Protein AF-A0A949Q7I2-F1 (afdb_monomer_lite)

pLDDT: mean 89.9, std 7.05, range [61.03, 98.31]

Secondary structure (DSSP, 8-state):
-HHHHHHHHHHHHHHHTT-TTHHHHHHHHHHHHHHHHHHHHHHHHHHHHHH---TTHHHHHHHHHHHHHHGGGS-HHHHHHHHHHHHHHHHHHHHHHHHHTTGGG-SSHHHHHHHIIIIIIHHHHHHHHHHHHHHHHHHHHHT---HHHHHHHHHHHHHHHHHHHHHHHHHHHHTTS--GGGHHHHHHHHHHHHHHHHHHHHHIIIIIS-SS--S-HHHHHHHHHHHHHHHHHHHHHHHHHHHHHHHHHHHHHHHHHHHHHHHHHHHHHHHHHHHHHHHHHHHHHHHHHHHHHHHHHTT---S-----SSSHHHHHHHHHHHHHHHHHHHHHHHHHHHHHHHHHHHHHHT-SSEEEEEETT-BEEEE-HHHHHHHHHHHHHHTTT-TT--GGG-TT-BGGGG-SSHHHHHHHHHT--S-EEEEEEETTEEEEEEEEEEE-TTS-EEEEEEEEEE-HHHHHHHHHHHHHHHHHHTT--------TT--THHHHHHHHHHHH-

Foldseek 3Di:
DLLLLLQLLQLLLVVLVVNVVSPVSNVVSLVVVVVVLVVVVVVQVVCCVPLNHQPLSVVLVVLSVCLSPCSNVDHSVVNNVSSLVSLVSVLVSLVSSCVSVVQCVDPDQQLNLLCCLQRVQLSLLLSLLSSLLNLVLVCLVVQHDDPVSLVSNVVSLVSNVVSLVSLVVSCCRNPVDPDPLCPQLVVLSVQLSVLSVQSSCLCVVQPNPDPTHDDDSVVSNVSSSSNSVSSVSNSVSSVVSSVVVVVVVVVVVVVVVVVVVVVVVVVVVVVVVVCVVVVVVVVVLVVLLVVLVVCVVVVNLPDDQQQDDDDPSSVSSVVSNVVSVVVVVVVVVVVVVVVVVVVVLVVQQPDLWWKWWAFLQQFTQDTHPNVLVVCVVCVQLLCVQQVPDDSVPRHRDHCLSVDPHSVVVNVVQVPDPAWDWDWDQGSLWIKIKTKGFDADPVRDGGTIMITIDTCRVVVVLVVLVVVQVVCVVVVRLPDAQDLPPDDDPSSVVRVVSNVVD

Radius of gyration: 70.89 Å; chains: 1; bounding box: 133×58×179 Å

Sequence (501 aa):
ILQEVQRHRGATTSLLSGKAEFKGRADTARTGTDAAIAKADTVIVSTENDLGPVLGWSEFKADWQRLKSDFMALKPGENAQRHTAALAKLLEVMDLVAEQSTLVLDPESETYFSMDMAILQVPRVTERMGQGRALGSLVLSEKAVNQTQRDKMISGFGEVELRQIAIESDSKKIFVTDAPAQQKLRASFGEAKSGIGNFVNNVQQHILKPEVLTYDPVRYFDETTQAIDASFKLYDEVTLFLDQSLQDRVSRVKTELAFVMLIALGVIALVAGWAFVILRRVNRAVIGAAHALDQIADGNLDSVLKPDGNDEIGHLVHRLSEMQSQLRNRLAAESKAADENLRIKIGLDNVATNVMVADNALNIIYMNRAANELFARVEKDLRRDLPNFSAAALLGANIDVFHKNPAHQRALLQKLTGKHRSTIAVGGRTFVLTVTPVLNDSGQQLGTAVEWLDRTGEVAIENEVAMIVSAAANGDFTQRVASEGKEGFFLQLAHNLNQLL

Structure (mmCIF, N/CA/C/O backbone):
data_AF-A0A949Q7I2-F1
#
_entry.id   AF-A0A949Q7I2-F1
#
loop_
_atom_site.group_PDB
_atom_site.id
_atom_site.type_symbol
_atom_site.label_atom_id
_atom_site.label_alt_id
_atom_site.label_comp_id
_atom_site.label_asym_id
_atom_site.label_entity_id
_atom_site.label_seq_id
_atom_site.pdbx_PDB_ins_code
_atom_site.Cartn_x
_atom_site.Cartn_y
_atom_site.Cartn_z
_atom_site.occupancy
_atom_site.B_iso_or_equiv
_atom_site.auth_seq_id
_atom_site.auth_comp_id
_atom_site.auth_asym_id
_atom_site.auth_atom_id
_atom_site.pdbx_PDB_model_num
ATOM 1 N N . ILE A 1 1 ? -11.310 4.320 26.323 1.00 96.44 1 ILE A N 1
ATOM 2 C CA . ILE A 1 1 ? -12.445 5.205 26.709 1.00 96.44 1 ILE A CA 1
ATOM 3 C C . ILE A 1 1 ? -13.660 4.373 27.103 1.00 96.44 1 ILE A C 1
ATOM 5 O O . ILE A 1 1 ? -14.086 4.475 28.244 1.00 96.44 1 ILE A O 1
ATOM 9 N N . LEU A 1 2 ? -14.165 3.516 26.205 1.00 96.75 2 LEU A N 1
ATOM 10 C CA . LEU A 1 2 ? -15.323 2.638 26.433 1.00 96.75 2 LEU A CA 1
ATOM 11 C C . LEU A 1 2 ? -15.295 1.911 27.793 1.00 96.75 2 LEU A C 1
ATOM 13 O O . LEU A 1 2 ? -16.219 2.074 28.588 1.00 96.75 2 LEU A O 1
ATOM 17 N N . GLN A 1 3 ? -14.207 1.191 28.095 1.00 96.38 3 GLN A N 1
ATOM 18 C CA . GLN A 1 3 ? -14.027 0.470 29.364 1.00 96.38 3 GLN A CA 1
ATOM 19 C C . GLN A 1 3 ? -14.174 1.378 30.594 1.00 96.38 3 GLN A C 1
ATOM 21 O O . GLN A 1 3 ? -14.862 1.031 31.553 1.00 96.38 3 GLN A O 1
ATOM 26 N N . GLU A 1 4 ? -13.568 2.565 30.566 1.00 97.12 4 GLU A N 1
ATOM 27 C CA . GLU A 1 4 ? -13.578 3.494 31.699 1.00 97.12 4 GLU A CA 1
ATOM 28 C C . GLU A 1 4 ? -14.957 4.127 31.911 1.00 97.12 4 GLU A C 1
ATOM 30 O O . GLU A 1 4 ? -15.435 4.193 33.044 1.00 97.12 4 GLU A O 1
ATOM 35 N N . VAL A 1 5 ? -15.679 4.472 30.840 1.00 97.12 5 VAL A N 1
ATOM 36 C CA . VAL A 1 5 ? -17.063 4.964 30.952 1.00 97.12 5 VAL A CA 1
ATOM 37 C C . VAL A 1 5 ? -17.998 3.859 31.470 1.00 97.12 5 VAL A C 1
ATOM 39 O O . VAL A 1 5 ? -18.873 4.123 32.298 1.00 97.12 5 VAL A O 1
ATOM 42 N N . GLN A 1 6 ? -17.794 2.599 31.064 1.00 95.88 6 GLN A N 1
ATOM 43 C CA . GLN A 1 6 ? -18.536 1.450 31.603 1.00 95.88 6 GLN A CA 1
ATOM 44 C C . GLN A 1 6 ? -18.234 1.196 33.088 1.00 95.88 6 GLN A C 1
ATOM 46 O O . GLN A 1 6 ? -19.147 0.874 33.861 1.00 95.88 6 GLN A O 1
ATOM 51 N N . ARG A 1 7 ? -16.969 1.339 33.508 1.00 94.00 7 ARG A N 1
ATOM 52 C CA . ARG A 1 7 ? -16.555 1.275 34.919 1.00 94.00 7 ARG A CA 1
ATOM 53 C C . ARG A 1 7 ? -17.192 2.405 35.720 1.00 94.00 7 ARG A C 1
ATOM 55 O O . ARG A 1 7 ? -17.776 2.130 36.769 1.00 94.00 7 ARG A O 1
ATOM 62 N N . HIS A 1 8 ? -17.182 3.627 35.187 1.00 95.12 8 HIS A N 1
ATOM 63 C CA . HIS A 1 8 ? -17.815 4.789 35.804 1.00 95.12 8 HIS A CA 1
ATOM 64 C C . HIS A 1 8 ? -19.324 4.583 35.969 1.00 95.12 8 HIS A C 1
ATOM 66 O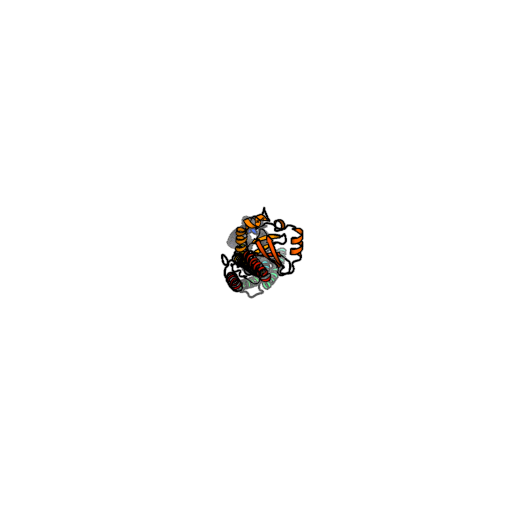 O . HIS A 1 8 ? -19.836 4.761 37.073 1.00 95.12 8 HIS A O 1
ATOM 72 N N . ARG A 1 9 ? -20.028 4.102 34.931 1.00 94.06 9 ARG A N 1
ATOM 73 C CA . ARG A 1 9 ? -21.458 3.744 35.006 1.00 94.06 9 ARG A CA 1
ATOM 74 C C . ARG A 1 9 ? -21.736 2.772 36.149 1.00 94.06 9 ARG A C 1
ATOM 76 O O . ARG A 1 9 ? -22.632 3.014 36.955 1.00 94.06 9 ARG A O 1
ATOM 83 N N . GLY A 1 10 ? -20.991 1.666 36.206 1.00 89.62 10 GLY A N 1
ATOM 84 C CA . GLY A 1 10 ? -21.181 0.635 37.227 1.00 89.62 10 GLY A CA 1
ATOM 85 C C . GLY A 1 10 ? -20.939 1.174 38.637 1.00 89.62 10 GLY A C 1
ATOM 86 O O . GLY A 1 10 ? -21.788 1.017 39.510 1.00 89.62 10 GLY A O 1
ATOM 87 N N . ALA A 1 11 ? -19.820 1.871 38.843 1.00 89.88 11 ALA A N 1
ATOM 88 C CA . ALA A 1 11 ? -19.451 2.401 40.150 1.00 89.88 11 ALA A CA 1
ATOM 89 C C . ALA A 1 11 ? -20.403 3.503 40.640 1.00 89.88 11 ALA A C 1
ATOM 91 O O . ALA A 1 11 ? -20.838 3.469 41.789 1.00 89.88 11 ALA A O 1
ATOM 92 N N . THR A 1 12 ? -20.777 4.449 39.775 1.00 92.25 12 THR A N 1
ATOM 93 C CA . THR A 1 12 ? -21.705 5.534 40.139 1.00 92.25 12 THR A CA 1
ATOM 94 C C . THR A 1 12 ? -23.121 5.027 40.392 1.00 92.25 12 THR A C 1
ATOM 96 O O . THR A 1 12 ? -23.770 5.498 41.319 1.00 92.25 12 THR A O 1
ATOM 99 N N . THR A 1 13 ? -23.590 4.018 39.651 1.00 89.19 13 THR A N 1
ATOM 100 C CA . THR A 1 13 ? -24.909 3.408 39.896 1.00 89.19 13 THR A CA 1
ATOM 101 C C . THR A 1 13 ? -24.960 2.711 41.259 1.00 89.19 13 THR A C 1
ATOM 103 O O . THR A 1 13 ? -25.920 2.906 42.008 1.00 89.19 13 THR A O 1
ATOM 106 N N . SER A 1 14 ? -23.912 1.965 41.628 1.00 85.00 14 SER A N 1
ATOM 107 C CA . SER A 1 14 ? -23.797 1.357 42.963 1.00 85.00 14 SER A CA 1
ATOM 108 C C . SER A 1 14 ? -23.681 2.410 44.071 1.00 85.00 14 SER A C 1
ATOM 110 O O . SER A 1 14 ? -24.344 2.293 45.101 1.00 85.00 14 SER A O 1
ATOM 112 N N . LEU A 1 15 ? -22.900 3.473 43.846 1.00 88.38 15 LEU A N 1
ATOM 113 C CA . LEU A 1 15 ? -22.749 4.582 44.792 1.00 88.38 15 LEU A CA 1
ATOM 114 C C . LEU A 1 15 ? -24.084 5.291 45.067 1.00 88.38 15 LEU A C 1
ATOM 116 O O . LEU A 1 15 ? -24.445 5.483 46.226 1.00 88.38 15 LEU A O 1
ATOM 120 N N . LEU A 1 16 ? -24.844 5.619 44.016 1.00 89.69 16 LEU A N 1
ATOM 121 C CA . LEU A 1 16 ? -26.177 6.228 44.123 1.00 89.69 16 LEU A CA 1
ATOM 122 C C . LEU A 1 16 ? -27.204 5.295 44.784 1.00 89.69 16 LEU A C 1
ATOM 124 O O . LEU A 1 16 ? -28.211 5.761 45.307 1.00 89.69 16 LEU A O 1
ATOM 128 N N . SER A 1 17 ? -26.938 3.987 44.791 1.00 85.56 17 SER A N 1
ATOM 129 C CA . SER A 1 17 ? -27.739 2.977 45.496 1.00 85.56 17 SER A CA 1
ATOM 130 C C . SER A 1 17 ? -27.322 2.802 46.968 1.00 85.56 17 SER A C 1
ATOM 132 O O . SER A 1 17 ? -27.746 1.853 47.624 1.00 85.56 17 SER A O 1
ATOM 134 N N . GLY A 1 18 ? -26.482 3.700 47.501 1.00 85.56 18 GLY A N 1
ATOM 135 C CA . GLY A 1 18 ? -26.089 3.746 48.913 1.00 85.56 18 GLY A CA 1
ATOM 136 C C . GLY A 1 18 ? -24.802 2.993 49.265 1.00 85.56 18 GLY A C 1
ATOM 137 O O . GLY A 1 18 ? -24.482 2.867 50.446 1.00 85.56 18 GLY A O 1
ATOM 138 N N . LYS A 1 19 ? -24.046 2.495 48.277 1.00 83.56 19 LYS A N 1
ATOM 139 C CA . LYS A 1 19 ? -22.786 1.759 48.490 1.00 83.56 19 LYS A CA 1
ATOM 140 C C . LYS A 1 19 ? -21.578 2.697 48.428 1.00 83.56 19 LYS A C 1
ATOM 142 O O . LYS A 1 19 ? -20.949 2.861 47.379 1.00 83.56 19 LYS A O 1
ATOM 147 N N . ALA A 1 20 ? -21.277 3.355 49.548 1.00 87.44 20 ALA A N 1
ATOM 148 C CA . ALA A 1 20 ? -20.234 4.383 49.649 1.00 87.44 20 ALA A CA 1
ATOM 149 C C . ALA A 1 20 ? -18.830 3.895 49.233 1.00 87.44 20 ALA A C 1
ATOM 151 O O . ALA A 1 20 ? -18.030 4.679 48.716 1.00 87.44 20 ALA A O 1
ATOM 152 N N . GLU A 1 21 ? -18.543 2.602 49.386 1.00 84.81 21 GLU A N 1
ATOM 153 C CA . GLU A 1 21 ? -17.290 1.951 48.994 1.00 84.81 21 GLU A CA 1
ATOM 154 C C . GLU A 1 21 ? -16.987 2.048 47.485 1.00 84.81 21 GLU A C 1
ATOM 156 O O . GLU A 1 21 ? -15.828 1.968 47.075 1.00 84.81 21 GLU A O 1
ATOM 161 N N . PHE A 1 22 ? -17.995 2.310 46.644 1.00 86.31 22 PHE A N 1
ATOM 162 C CA . PHE A 1 22 ? -17.810 2.494 45.201 1.00 86.31 22 PHE A CA 1
ATOM 163 C C . PHE A 1 22 ? -17.330 3.898 44.809 1.00 86.31 22 PHE A C 1
ATOM 165 O O . PHE A 1 22 ? -16.963 4.098 43.649 1.00 86.31 22 PHE A O 1
ATOM 172 N N . LYS A 1 23 ? -17.261 4.860 45.744 1.00 91.50 23 LYS A N 1
ATOM 173 C CA . LYS A 1 23 ? -16.787 6.225 45.456 1.00 91.50 23 LYS A CA 1
ATOM 174 C C . LYS A 1 23 ? -15.380 6.238 44.858 1.00 91.50 23 LYS A C 1
ATOM 176 O O . LYS A 1 23 ? -15.177 6.843 43.811 1.00 91.50 23 LYS A O 1
ATOM 181 N N . GLY A 1 24 ? -14.441 5.510 45.468 1.00 92.81 24 GLY A N 1
ATOM 182 C CA . GLY A 1 24 ? -13.071 5.415 44.956 1.00 92.81 24 GLY A CA 1
ATOM 183 C C . GLY A 1 24 ? -13.017 4.836 43.539 1.00 92.81 24 GLY A C 1
ATOM 184 O O . GLY A 1 24 ? -12.348 5.391 42.673 1.00 92.81 24 GLY A O 1
ATOM 185 N N . ARG A 1 25 ? -13.801 3.779 43.267 1.00 90.56 25 ARG A N 1
ATOM 186 C CA . ARG A 1 25 ? -13.905 3.167 41.929 1.00 90.56 25 ARG A CA 1
ATOM 187 C C . ARG A 1 25 ? -14.457 4.159 40.893 1.00 90.56 25 ARG A C 1
ATOM 189 O O . ARG A 1 25 ? -13.969 4.191 39.765 1.00 90.56 25 ARG A O 1
ATOM 196 N N . ALA A 1 26 ? -15.444 4.976 41.270 1.00 92.44 26 ALA A N 1
ATOM 197 C CA . ALA A 1 26 ? -16.007 6.004 40.396 1.00 92.44 26 ALA A CA 1
ATOM 198 C C . ALA A 1 26 ? -14.983 7.106 40.080 1.00 92.44 26 ALA A C 1
ATOM 200 O O . ALA A 1 26 ? -14.802 7.450 38.915 1.00 92.44 26 ALA A O 1
ATOM 201 N N . ASP A 1 27 ? -14.259 7.608 41.083 1.00 94.94 27 ASP A N 1
ATOM 202 C CA . ASP A 1 27 ? -13.241 8.648 40.892 1.00 94.94 27 ASP A CA 1
ATOM 203 C C . ASP A 1 27 ? -12.071 8.177 40.013 1.00 94.94 27 ASP A C 1
ATOM 205 O O . ASP A 1 27 ? -11.623 8.916 39.126 1.00 94.94 27 ASP A O 1
ATOM 209 N N . THR A 1 28 ? -11.615 6.932 40.197 1.00 95.81 28 THR A N 1
ATOM 210 C CA . THR A 1 28 ? -10.610 6.309 39.324 1.00 95.81 28 THR A CA 1
ATOM 211 C C . THR A 1 28 ? -11.106 6.227 37.882 1.00 95.81 28 THR A C 1
ATOM 213 O O . THR A 1 28 ? -10.413 6.703 36.985 1.00 95.81 28 THR A O 1
ATOM 216 N N . ALA A 1 29 ? -12.316 5.708 37.654 1.00 95.25 29 ALA A N 1
ATOM 217 C CA . ALA A 1 29 ? -12.876 5.567 36.308 1.00 95.25 29 ALA A CA 1
ATOM 218 C C . ALA A 1 29 ? -13.124 6.919 35.616 1.00 95.25 29 ALA A C 1
ATOM 220 O O . ALA A 1 29 ? -12.923 7.069 34.410 1.00 95.25 29 ALA A O 1
ATOM 221 N N . ARG A 1 30 ? -13.516 7.942 36.386 1.00 96.00 30 ARG A N 1
ATOM 222 C CA . ARG A 1 30 ? -13.676 9.321 35.906 1.00 96.00 30 ARG A CA 1
ATOM 223 C C . ARG A 1 30 ? -12.351 9.876 35.385 1.00 96.00 30 ARG A C 1
ATOM 225 O O . ARG A 1 30 ? -12.282 10.362 34.260 1.00 96.00 30 ARG A O 1
ATOM 232 N N . THR A 1 31 ? -11.298 9.740 36.188 1.00 96.75 31 THR A N 1
ATOM 233 C CA . THR A 1 31 ? -9.946 10.208 35.844 1.00 96.75 31 THR A CA 1
ATOM 234 C C . THR A 1 31 ? -9.373 9.426 34.660 1.00 96.75 31 THR A C 1
ATOM 236 O O . THR A 1 31 ? -8.793 10.014 33.749 1.00 96.75 31 THR A O 1
ATOM 239 N N . GLY A 1 32 ? -9.589 8.106 34.633 1.00 97.62 32 GLY A N 1
ATOM 240 C CA . GLY A 1 32 ? -9.207 7.236 33.520 1.00 97.62 32 GLY A CA 1
ATOM 241 C C . GLY A 1 32 ? -9.908 7.612 32.214 1.00 97.62 32 GLY A C 1
ATOM 242 O O . GLY A 1 32 ? -9.269 7.654 31.163 1.00 97.62 32 GLY A O 1
ATOM 243 N N . THR A 1 33 ? -11.196 7.961 32.278 1.00 97.75 33 THR A N 1
ATOM 244 C CA . THR A 1 33 ? -11.954 8.428 31.110 1.00 97.75 33 THR A CA 1
ATOM 245 C C . THR A 1 33 ? -11.389 9.739 30.568 1.00 97.75 33 THR A C 1
ATOM 247 O O . THR A 1 33 ? -11.128 9.822 29.370 1.00 97.75 33 THR A O 1
ATOM 250 N N . ASP A 1 34 ? -11.135 10.732 31.426 1.00 97.56 34 ASP A N 1
ATOM 251 C CA . ASP A 1 34 ? -10.569 12.021 31.001 1.00 97.56 34 ASP A CA 1
ATOM 252 C C . ASP A 1 34 ? -9.185 11.850 30.352 1.00 97.56 34 ASP A C 1
ATOM 254 O O . ASP A 1 34 ? -8.919 12.407 29.287 1.00 97.56 34 ASP A O 1
ATOM 258 N N . ALA A 1 35 ? -8.320 11.025 30.951 1.00 97.94 35 ALA A N 1
ATOM 259 C CA . ALA A 1 35 ? -7.006 10.719 30.391 1.00 97.94 35 ALA A CA 1
ATOM 260 C C . ALA A 1 35 ? -7.109 10.004 29.033 1.00 97.94 35 ALA A C 1
ATOM 262 O O . ALA A 1 35 ? -6.332 10.282 28.119 1.00 97.94 35 ALA A O 1
ATOM 263 N N . ALA A 1 36 ? -8.072 9.092 28.878 1.00 97.75 36 ALA A N 1
ATOM 264 C CA . ALA A 1 36 ? -8.298 8.389 27.621 1.00 97.75 36 ALA A CA 1
ATOM 265 C C . ALA A 1 36 ? -8.876 9.309 26.529 1.00 97.75 36 ALA A C 1
ATOM 267 O O . ALA A 1 36 ? -8.490 9.173 25.370 1.00 97.75 36 ALA A O 1
ATOM 268 N N . ILE A 1 37 ? -9.746 10.262 26.887 1.00 98.25 37 ILE A N 1
ATOM 269 C CA . ILE A 1 37 ? -10.258 11.288 25.964 1.00 98.25 37 ILE A CA 1
ATOM 270 C C . ILE A 1 37 ? -9.122 12.199 25.491 1.00 98.25 37 ILE A C 1
ATOM 272 O O . ILE A 1 37 ? -9.008 12.427 24.293 1.00 98.25 37 ILE A O 1
ATOM 276 N N . ALA A 1 38 ? -8.236 12.647 26.386 1.00 98.06 38 ALA A N 1
ATOM 277 C CA . ALA A 1 38 ? -7.092 13.483 26.009 1.00 98.06 38 ALA A CA 1
ATOM 278 C C . ALA A 1 38 ? -6.130 12.774 25.032 1.00 98.06 38 ALA A C 1
ATOM 280 O O . ALA A 1 38 ? -5.622 13.385 24.089 1.00 98.06 38 ALA A O 1
ATOM 281 N N . LYS A 1 39 ? -5.908 11.465 25.224 1.00 97.56 39 LYS A N 1
ATOM 282 C CA . LYS A 1 39 ? -5.140 10.644 24.274 1.00 97.56 39 LYS A CA 1
ATOM 283 C C . LYS A 1 39 ? -5.833 10.561 22.913 1.00 97.56 39 LYS A C 1
ATOM 285 O O . LYS A 1 39 ? -5.174 10.761 21.899 1.00 97.56 39 LYS A O 1
ATOM 290 N N . ALA A 1 40 ? -7.143 10.309 22.892 1.00 96.81 40 ALA A N 1
ATOM 291 C CA . ALA A 1 40 ? -7.910 10.266 21.649 1.00 96.81 40 ALA A CA 1
ATOM 292 C C . ALA A 1 40 ? -7.917 11.623 20.929 1.00 96.81 40 ALA A C 1
ATOM 294 O O . ALA A 1 40 ? -7.689 11.652 19.728 1.00 96.81 40 ALA A O 1
ATOM 295 N N . ASP A 1 41 ? -8.067 12.739 21.649 1.00 97.50 41 ASP A N 1
ATOM 296 C CA . ASP A 1 41 ? -7.972 14.092 21.081 1.00 97.50 41 ASP A CA 1
ATOM 297 C C . ASP A 1 41 ? -6.628 14.319 20.375 1.00 97.50 41 ASP A C 1
ATOM 299 O O . ASP A 1 41 ? -6.593 14.855 19.272 1.00 97.50 41 ASP A O 1
ATOM 303 N N . THR A 1 42 ? -5.527 13.856 20.973 1.00 97.62 42 THR A N 1
ATOM 304 C CA . THR A 1 42 ? -4.190 13.972 20.365 1.00 97.62 42 THR A CA 1
ATOM 305 C C . THR A 1 42 ? -4.106 13.199 19.045 1.00 97.62 42 THR A C 1
ATOM 307 O O . THR A 1 42 ? -3.591 13.721 18.057 1.00 97.62 42 THR A O 1
ATOM 310 N N . VAL A 1 43 ? -4.640 11.973 19.010 1.00 95.69 43 VAL A N 1
ATOM 311 C CA . VAL A 1 43 ? -4.642 11.125 17.805 1.00 95.69 43 VAL A CA 1
ATOM 312 C C . VAL A 1 43 ? -5.559 11.701 16.725 1.00 95.69 43 VAL A C 1
ATOM 314 O O . VAL A 1 43 ? -5.148 11.810 15.571 1.00 95.69 43 VAL A O 1
ATOM 317 N N . ILE A 1 44 ? -6.764 12.135 17.094 1.00 95.50 44 ILE A N 1
ATOM 318 C CA . ILE A 1 44 ? -7.737 12.734 16.171 1.00 95.50 44 ILE A CA 1
ATOM 319 C C . ILE A 1 44 ? -7.151 13.986 15.513 1.00 95.50 44 ILE A C 1
ATOM 321 O O . ILE A 1 44 ? -7.166 14.087 14.294 1.00 95.50 44 ILE A O 1
ATOM 325 N N . VAL A 1 45 ? -6.537 14.889 16.287 1.00 96.12 45 VAL A N 1
ATOM 326 C CA . VAL A 1 45 ? -5.886 16.090 15.731 1.00 96.12 45 VAL A CA 1
ATOM 327 C C . VAL A 1 45 ? -4.735 15.720 14.791 1.00 96.12 45 VAL A C 1
ATOM 329 O O . VAL A 1 45 ? -4.585 16.325 13.734 1.00 96.12 45 VAL A O 1
ATOM 332 N N . SER A 1 46 ? -3.926 14.711 15.135 1.00 96.06 46 SER A N 1
ATOM 333 C CA . SER A 1 46 ? -2.810 14.287 14.274 1.00 96.06 46 SER A CA 1
ATOM 334 C C . SER A 1 46 ? -3.239 13.651 12.948 1.00 96.06 46 SER A C 1
ATOM 336 O O . SER A 1 46 ? -2.441 13.628 12.017 1.00 96.06 46 SER A O 1
ATOM 338 N N . THR A 1 47 ? -4.475 13.153 12.860 1.00 94.94 47 THR A N 1
ATOM 339 C CA . THR A 1 47 ? -5.006 12.427 11.691 1.00 94.94 47 THR A CA 1
ATOM 340 C C . THR A 1 47 ? -6.057 13.222 10.916 1.00 94.94 47 THR A C 1
ATOM 342 O O . THR A 1 47 ? -6.517 12.772 9.871 1.00 94.94 47 THR A O 1
ATOM 345 N N . GLU A 1 48 ? -6.407 14.427 11.373 1.00 93.81 48 GLU A N 1
ATOM 346 C CA . GLU A 1 48 ? -7.464 15.255 10.780 1.00 93.81 48 GLU A CA 1
ATOM 347 C C . GLU A 1 48 ? -7.177 15.636 9.319 1.00 93.81 48 GLU A C 1
ATOM 349 O O . GLU A 1 48 ? -8.097 15.688 8.507 1.00 93.81 48 GLU A O 1
ATOM 354 N N . ASN A 1 49 ? -5.907 15.837 8.948 1.00 94.75 49 ASN A N 1
ATOM 355 C CA . ASN A 1 49 ? -5.531 16.120 7.556 1.00 94.75 49 ASN A CA 1
ATOM 356 C C . ASN A 1 49 ? -5.764 14.926 6.616 1.00 94.75 49 ASN A C 1
ATOM 358 O O . ASN A 1 49 ? -5.988 15.135 5.425 1.00 94.75 49 ASN A O 1
ATOM 362 N N . ASP A 1 50 ? -5.699 13.701 7.144 1.00 92.69 50 ASP A N 1
ATOM 363 C CA . ASP A 1 50 ? -5.788 12.470 6.357 1.00 92.69 50 ASP A CA 1
ATOM 364 C C . ASP A 1 50 ? -7.219 11.910 6.330 1.00 92.69 50 ASP A C 1
ATOM 366 O O . ASP A 1 50 ? -7.679 11.437 5.293 1.00 92.69 50 ASP A O 1
ATOM 370 N N . LEU A 1 51 ? -7.932 11.970 7.461 1.00 91.94 51 LEU A N 1
ATOM 371 C CA . LEU A 1 51 ? -9.259 11.363 7.646 1.00 91.94 51 LEU A CA 1
ATOM 372 C C . LEU A 1 51 ? -10.406 12.384 7.706 1.00 91.94 51 LEU A C 1
ATOM 374 O O . LEU A 1 51 ? -11.575 12.009 7.602 1.00 91.94 51 LEU A O 1
ATOM 378 N N . GLY A 1 52 ? -10.093 13.672 7.858 1.00 93.81 52 GLY A N 1
ATOM 379 C CA . GLY A 1 52 ? -11.077 14.714 8.127 1.00 93.81 52 GLY A CA 1
ATOM 380 C C . GLY A 1 52 ? -11.562 14.728 9.586 1.00 93.81 52 GLY A C 1
ATOM 381 O O . GLY A 1 52 ? -11.017 14.037 10.451 1.00 93.81 52 GLY A O 1
ATOM 382 N N . PRO A 1 53 ? -12.587 15.543 9.896 1.00 94.00 53 PRO A N 1
ATOM 383 C CA . PRO A 1 53 ? -13.120 15.644 11.246 1.00 94.00 53 PRO A CA 1
ATOM 384 C C . PRO A 1 53 ? -13.873 14.371 11.656 1.00 94.00 53 PRO A C 1
ATOM 386 O O . PRO A 1 53 ? -14.742 13.869 10.935 1.00 94.00 53 PRO A O 1
ATOM 389 N N . VAL A 1 54 ? -13.603 13.899 12.875 1.00 95.88 54 VAL A N 1
ATOM 390 C CA . VAL A 1 54 ? -14.316 12.759 13.466 1.00 95.88 54 VAL A CA 1
ATOM 391 C C . VAL A 1 54 ? -15.706 13.196 13.928 1.00 95.88 54 VAL A C 1
ATOM 393 O O . VAL A 1 54 ? -15.872 13.898 14.932 1.00 95.88 54 VAL A O 1
ATOM 396 N N . LEU A 1 55 ? -16.719 12.769 13.178 1.00 94.56 55 LEU A N 1
ATOM 397 C CA . LEU A 1 55 ? -18.124 13.066 13.445 1.00 94.56 55 LEU A CA 1
ATOM 398 C C . LEU A 1 55 ? -18.577 12.448 14.780 1.00 94.56 55 LEU A C 1
ATOM 400 O O . LEU A 1 55 ? -18.114 11.384 15.175 1.00 94.56 55 LEU A O 1
ATOM 404 N N . GLY A 1 56 ? -19.455 13.142 15.512 1.00 95.31 56 GLY A N 1
ATOM 405 C CA . GLY A 1 56 ? -19.999 12.692 16.805 1.00 95.31 56 GLY A CA 1
ATOM 406 C C . GLY A 1 56 ? -19.049 12.807 18.011 1.00 95.31 56 GLY A C 1
ATOM 407 O O . GLY A 1 56 ? -19.502 12.788 19.159 1.00 95.31 56 GLY A O 1
ATOM 408 N N . TRP A 1 57 ? -17.742 13.003 17.797 1.00 97.38 57 TRP A N 1
ATOM 409 C CA . TRP A 1 57 ? -16.756 13.053 18.883 1.00 97.38 57 TRP A CA 1
ATOM 410 C C . TRP A 1 57 ? -16.973 14.221 19.857 1.00 97.38 57 TRP A C 1
ATOM 412 O O . TRP A 1 57 ? -16.915 14.051 21.078 1.00 97.38 57 TRP A O 1
ATOM 422 N N . SER A 1 58 ? -17.269 15.416 19.340 1.00 96.56 58 SER A N 1
ATOM 423 C CA . SER A 1 58 ? -17.553 16.603 20.160 1.00 96.56 58 SER A CA 1
ATOM 424 C C . SER A 1 58 ? -18.812 16.431 21.015 1.00 96.56 58 SER A C 1
ATOM 426 O O . SER A 1 58 ? -18.822 16.817 22.187 1.00 96.56 58 SER A O 1
ATOM 428 N N . GLU A 1 59 ? -19.848 15.798 20.463 1.00 96.88 59 GLU A N 1
ATOM 429 C CA . GLU A 1 59 ? -21.089 15.500 21.175 1.00 96.88 59 GLU A CA 1
ATOM 430 C C . GLU A 1 59 ? -20.869 14.492 22.300 1.00 96.88 59 GLU A C 1
ATOM 432 O O . GLU A 1 59 ? -21.318 14.731 23.422 1.00 96.88 59 GLU A O 1
ATOM 437 N N . PHE A 1 60 ? -20.124 13.412 22.034 1.00 98.06 60 PHE A N 1
ATOM 438 C CA . PHE A 1 60 ? -19.734 12.450 23.063 1.00 98.06 60 PHE A CA 1
ATOM 439 C C . PHE A 1 60 ? -18.981 13.141 24.209 1.00 98.06 60 PHE A C 1
ATOM 441 O O . PHE A 1 60 ? -19.319 12.939 25.379 1.00 98.06 60 PHE A O 1
ATOM 448 N N . LYS A 1 61 ? -18.005 14.009 23.899 1.00 97.69 61 LYS A N 1
ATOM 449 C CA . LYS A 1 61 ? -17.280 14.774 24.926 1.00 97.69 61 LYS A CA 1
ATOM 450 C C . LYS A 1 61 ? -18.221 15.660 25.745 1.00 97.69 61 LYS A C 1
ATOM 452 O O . LYS A 1 61 ? -18.087 15.712 26.967 1.00 97.69 61 LYS A O 1
ATOM 457 N N . ALA A 1 62 ? -19.188 16.321 25.110 1.00 96.81 62 ALA A N 1
ATOM 458 C CA . ALA A 1 62 ? -20.171 17.153 25.803 1.00 96.81 62 ALA A CA 1
ATOM 459 C C . ALA A 1 62 ? -21.123 16.336 26.699 1.00 96.81 62 ALA A C 1
ATOM 461 O O . ALA A 1 62 ? -21.466 16.783 27.796 1.00 9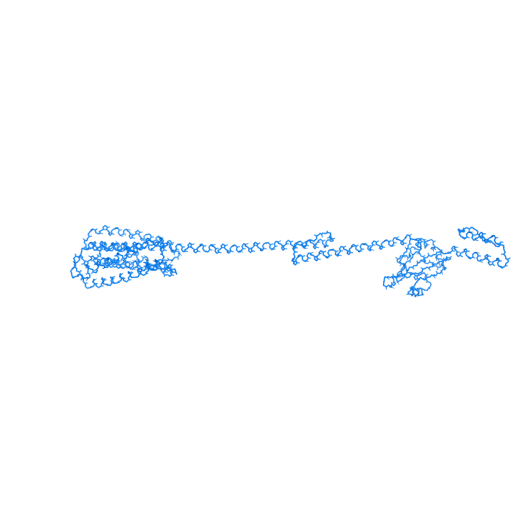6.81 62 ALA A O 1
ATOM 462 N N . ASP A 1 63 ? -21.547 15.149 26.256 1.00 95.56 63 ASP A N 1
ATOM 463 C CA . ASP A 1 63 ? -22.331 14.211 27.070 1.00 95.56 63 ASP A CA 1
ATOM 464 C C . ASP A 1 63 ? -21.518 13.706 28.270 1.00 95.56 63 ASP A C 1
ATOM 466 O O . ASP A 1 63 ? -22.027 13.690 29.393 1.00 95.56 63 ASP A O 1
ATOM 470 N N . TRP A 1 64 ? -20.240 13.363 28.066 1.00 97.44 64 TRP A N 1
ATOM 471 C CA . TRP A 1 64 ? -19.345 12.949 29.146 1.00 97.44 64 TRP A CA 1
ATOM 472 C C . TRP A 1 64 ? -19.149 14.050 30.193 1.00 97.44 64 TRP A C 1
ATOM 474 O O . TRP A 1 64 ? -19.259 13.769 31.385 1.00 97.44 64 TRP A O 1
ATOM 484 N N . GLN A 1 65 ? -18.919 15.305 29.786 1.00 96.62 65 GLN A N 1
ATOM 485 C CA . GLN A 1 65 ? -18.754 16.406 30.745 1.00 96.62 65 GLN A CA 1
ATOM 486 C C . GLN A 1 65 ? -19.999 16.608 31.617 1.00 96.62 65 GLN A C 1
ATOM 488 O O . GLN A 1 65 ? -19.866 16.756 32.831 1.00 96.62 65 GLN A O 1
ATOM 493 N N . ARG A 1 66 ? -21.202 16.532 31.028 1.00 94.44 66 ARG A N 1
ATOM 494 C CA . ARG A 1 66 ? -22.470 16.602 31.777 1.00 94.44 66 ARG A CA 1
ATOM 495 C C . ARG A 1 66 ? -22.648 15.420 32.729 1.00 94.44 66 ARG A C 1
ATOM 497 O O . ARG A 1 66 ? -23.033 15.598 33.879 1.00 94.44 66 ARG A O 1
ATOM 504 N N . LEU A 1 67 ? -22.343 14.202 32.279 1.00 94.25 67 LEU A N 1
ATOM 505 C CA . LEU A 1 67 ? -22.395 13.011 33.134 1.00 94.25 67 LEU A CA 1
ATOM 506 C C . LEU A 1 67 ? -21.439 13.125 34.321 1.00 94.25 67 LEU A C 1
ATOM 508 O O . LEU A 1 67 ? -21.807 12.820 35.453 1.00 94.25 67 LEU A O 1
ATOM 512 N N . LYS A 1 68 ? -20.222 13.596 34.066 1.00 91.56 68 LYS A N 1
ATOM 513 C CA . LYS A 1 68 ? -19.186 13.785 35.073 1.00 91.56 68 LYS A CA 1
ATOM 514 C C . LYS A 1 68 ? -19.584 14.808 36.143 1.00 91.56 68 LYS A C 1
ATOM 516 O O . LYS A 1 68 ? -19.233 14.604 37.306 1.00 91.56 68 LYS A O 1
ATOM 521 N N . SER A 1 69 ? -20.272 15.891 35.775 1.00 89.81 69 SER A N 1
ATOM 522 C CA . SER A 1 69 ? -20.687 16.943 36.713 1.00 89.81 69 SER A CA 1
ATOM 523 C C . SER A 1 69 ? -21.967 16.603 37.475 1.00 89.81 69 SER A C 1
ATOM 525 O O . SER A 1 69 ? -22.049 16.867 38.674 1.00 89.81 69 SER A O 1
ATOM 527 N N . ASP A 1 70 ? -22.944 15.986 36.807 1.00 90.69 70 ASP A N 1
ATOM 528 C CA . ASP A 1 70 ? -24.328 15.987 37.293 1.00 90.69 70 ASP A CA 1
ATOM 529 C C . ASP A 1 70 ? -24.771 14.651 37.902 1.00 90.69 70 ASP A C 1
ATOM 531 O O . ASP A 1 70 ? -25.863 14.577 38.466 1.00 90.69 70 ASP A O 1
ATOM 535 N N . PHE A 1 71 ? -23.966 13.581 37.815 1.00 92.06 71 PHE A N 1
ATOM 536 C CA . PHE A 1 71 ? -24.437 12.232 38.170 1.00 92.06 71 PHE A CA 1
ATOM 537 C C . PHE A 1 71 ? -24.966 12.107 39.605 1.00 92.06 71 PHE A C 1
ATOM 539 O O . PHE A 1 71 ? -25.882 11.326 39.846 1.00 92.06 71 PHE A O 1
ATOM 546 N N . MET A 1 72 ? -24.427 12.885 40.549 1.00 92.75 72 MET A N 1
ATOM 547 C CA . MET A 1 72 ? -24.859 12.881 41.952 1.00 92.75 72 MET A CA 1
ATOM 548 C C . MET A 1 72 ? -26.305 13.365 42.142 1.00 92.75 72 MET A C 1
ATOM 550 O O . MET A 1 72 ? -26.927 13.035 43.147 1.00 92.75 72 MET A O 1
ATOM 554 N N . ALA A 1 73 ? -26.846 14.130 41.189 1.00 93.50 73 ALA A N 1
ATOM 555 C CA . ALA A 1 73 ? -28.231 14.598 41.202 1.00 93.50 73 ALA A CA 1
ATOM 556 C C . ALA A 1 73 ? -29.213 13.603 40.550 1.00 93.50 73 ALA A C 1
ATOM 558 O O . ALA A 1 73 ? -30.423 13.827 40.577 1.00 93.50 73 ALA A O 1
ATOM 559 N N . LEU A 1 74 ? -28.715 12.519 39.947 1.00 93.69 74 LEU A N 1
ATOM 560 C CA . LEU A 1 74 ? -29.524 11.551 39.209 1.00 93.69 74 LEU A CA 1
ATOM 561 C C . LEU A 1 74 ? -29.959 10.380 40.093 1.00 93.69 74 LEU A C 1
ATOM 563 O O . LEU A 1 74 ? -29.263 9.962 41.017 1.00 93.69 74 LEU A O 1
ATOM 567 N N . LYS A 1 75 ? -31.094 9.767 39.743 1.00 91.38 75 LYS A N 1
ATOM 568 C CA . LYS A 1 75 ? -31.476 8.457 40.295 1.00 91.38 75 LYS A CA 1
ATOM 569 C C . LYS A 1 75 ? -30.573 7.354 39.713 1.00 91.38 75 LYS A C 1
ATOM 571 O O . LYS A 1 75 ? -30.169 7.481 38.555 1.00 91.38 75 LYS A O 1
ATOM 576 N N . PRO A 1 76 ? -30.328 6.229 40.421 1.00 87.94 76 PRO A N 1
ATOM 577 C CA . PRO A 1 76 ? -29.455 5.152 39.932 1.00 87.94 76 PRO A CA 1
ATOM 578 C C . PRO A 1 76 ? -29.792 4.663 38.514 1.00 87.94 76 PRO A C 1
ATOM 580 O O . PRO A 1 76 ? -28.911 4.564 37.660 1.00 87.94 76 PRO A O 1
ATOM 583 N N . GLY A 1 77 ? -31.077 4.421 38.230 1.00 84.38 77 GLY A N 1
ATOM 584 C CA . GLY A 1 77 ? -31.528 3.985 36.905 1.00 84.38 77 GLY A CA 1
ATOM 585 C C . GLY A 1 77 ? -31.337 5.041 35.811 1.00 84.38 77 GLY A C 1
ATOM 586 O O . GLY A 1 77 ? -30.918 4.708 34.704 1.00 84.38 77 GLY A O 1
ATOM 587 N N . GLU A 1 78 ? -31.580 6.317 36.124 1.00 91.00 78 GLU A N 1
ATOM 588 C CA . GLU A 1 78 ? -31.376 7.427 35.185 1.00 91.00 78 GLU A CA 1
ATOM 589 C C . GLU A 1 78 ? -29.886 7.633 34.884 1.00 91.00 78 GLU A C 1
ATOM 591 O O . GLU A 1 78 ? -29.501 7.786 33.725 1.00 91.00 78 GLU A O 1
ATOM 596 N N . ASN A 1 79 ? -29.034 7.555 35.910 1.00 92.44 79 ASN A N 1
ATOM 597 C CA . ASN A 1 79 ? -27.585 7.582 35.761 1.00 92.44 79 ASN A CA 1
ATOM 598 C C . ASN A 1 79 ? -27.099 6.482 34.807 1.00 92.44 79 ASN A C 1
ATOM 600 O O . ASN A 1 79 ? -26.379 6.765 33.846 1.00 92.44 79 ASN A O 1
ATOM 604 N N . ALA A 1 80 ? -27.533 5.237 35.029 1.00 90.81 80 ALA A N 1
ATOM 605 C CA . ALA A 1 80 ? -27.179 4.114 34.168 1.00 90.81 80 ALA A CA 1
ATOM 606 C C . ALA A 1 80 ? -27.659 4.315 32.720 1.00 90.81 80 ALA A C 1
ATOM 608 O O . ALA A 1 80 ? -26.920 4.020 31.776 1.00 90.81 80 ALA A O 1
ATOM 609 N N . GLN A 1 81 ? -28.866 4.857 32.534 1.00 91.69 81 GLN A N 1
ATOM 610 C CA . GLN A 1 81 ? -29.435 5.130 31.216 1.00 91.69 81 GLN A CA 1
ATOM 611 C C . GLN A 1 81 ? -28.655 6.211 30.459 1.00 91.69 81 GLN A C 1
ATOM 613 O O . GLN A 1 81 ? -28.306 5.997 29.299 1.00 91.69 81 GLN A O 1
ATOM 618 N N . ARG A 1 82 ? -28.324 7.341 31.100 1.00 95.19 82 ARG A N 1
ATOM 619 C CA . ARG A 1 82 ? -27.558 8.418 30.449 1.00 95.19 82 ARG A CA 1
ATOM 620 C C . ARG A 1 82 ? -26.144 7.972 30.067 1.00 95.19 82 ARG A C 1
ATOM 622 O O . ARG A 1 82 ? -25.689 8.285 28.972 1.00 95.19 82 ARG A O 1
ATOM 629 N N . HIS A 1 83 ? -25.480 7.177 30.909 1.00 96.44 83 HIS A N 1
ATOM 630 C CA . HIS A 1 83 ? -24.196 6.562 30.553 1.00 96.44 83 HIS A CA 1
ATOM 631 C C . HIS A 1 83 ? -24.318 5.626 29.350 1.00 96.44 83 HIS A C 1
ATOM 633 O O . HIS A 1 83 ? -23.476 5.652 28.461 1.00 96.44 83 HIS A O 1
ATOM 639 N N . THR A 1 84 ? -25.375 4.814 29.310 1.00 95.62 84 THR A N 1
ATOM 640 C CA . THR A 1 84 ? -25.631 3.899 28.190 1.00 95.62 84 THR A CA 1
ATOM 641 C C . THR A 1 84 ? -25.848 4.664 26.881 1.00 95.62 84 THR A C 1
ATOM 643 O O . THR A 1 84 ? -25.330 4.256 25.848 1.00 95.62 84 THR A O 1
ATOM 646 N N . ALA A 1 85 ? -26.537 5.810 26.922 1.00 96.38 85 ALA A N 1
ATOM 647 C CA . ALA A 1 85 ? -26.704 6.679 25.756 1.00 96.38 85 ALA A CA 1
ATOM 648 C C . ALA A 1 85 ? -25.375 7.298 25.282 1.00 96.38 85 ALA A C 1
ATOM 650 O O . ALA A 1 85 ? -25.094 7.296 24.087 1.00 96.38 85 ALA A O 1
ATOM 651 N N . ALA A 1 86 ? -24.528 7.771 26.204 1.00 97.12 86 ALA A N 1
ATOM 652 C CA . ALA A 1 86 ? -23.202 8.290 25.852 1.00 97.12 86 ALA A CA 1
ATOM 653 C C . ALA A 1 86 ? -22.293 7.198 25.256 1.00 97.12 86 ALA A C 1
ATOM 655 O O . ALA A 1 86 ? -21.555 7.448 24.308 1.00 97.12 86 ALA A O 1
ATOM 656 N N . LEU A 1 87 ? -22.373 5.971 25.777 1.00 97.62 87 LEU A N 1
ATOM 657 C CA . LEU A 1 87 ? -21.643 4.821 25.244 1.00 97.62 87 LEU A CA 1
ATOM 658 C C . LEU A 1 87 ? -22.132 4.404 23.856 1.00 97.62 87 LEU A C 1
ATOM 660 O O . LEU A 1 87 ? -21.306 4.065 23.017 1.00 97.62 87 LEU A O 1
ATOM 664 N N . ALA A 1 88 ? -23.439 4.477 23.591 1.00 97.50 88 ALA A N 1
ATOM 665 C CA . ALA A 1 88 ? -23.983 4.231 22.258 1.00 97.50 88 ALA A CA 1
ATOM 666 C C . ALA A 1 88 ? -23.409 5.214 21.225 1.00 97.50 88 ALA A C 1
ATOM 668 O O . ALA A 1 88 ? -22.956 4.781 20.172 1.00 97.50 88 ALA A O 1
ATOM 669 N N . LYS A 1 89 ? -23.322 6.507 21.569 1.00 97.81 89 LYS A N 1
ATOM 670 C CA . LYS A 1 89 ? -22.658 7.505 20.715 1.00 97.81 89 LYS A CA 1
ATOM 671 C C . LYS A 1 89 ? -21.173 7.226 20.524 1.00 97.81 89 LYS A C 1
ATOM 673 O O . LYS A 1 89 ? -20.659 7.398 19.433 1.00 97.81 89 LYS A O 1
ATOM 678 N N . LEU A 1 90 ? -20.464 6.792 21.568 1.00 98.00 90 LEU A N 1
ATOM 679 C CA . LEU A 1 90 ? -19.051 6.434 21.428 1.00 98.00 90 LEU A CA 1
ATOM 680 C C . LEU A 1 90 ? -18.853 5.263 20.457 1.00 98.00 90 LEU A C 1
ATOM 682 O O . LEU A 1 90 ? -17.908 5.284 19.678 1.00 98.00 90 LEU A O 1
ATOM 686 N N . LEU A 1 91 ? -19.728 4.257 20.505 1.00 97.94 91 LEU A N 1
ATOM 687 C CA . LEU A 1 91 ? -19.695 3.135 19.564 1.00 97.94 91 LEU A CA 1
ATOM 688 C C . LEU A 1 91 ? -19.988 3.600 18.129 1.00 97.94 91 LEU A C 1
ATOM 690 O O . LEU A 1 91 ? -19.290 3.179 17.218 1.00 97.94 91 LEU A O 1
ATOM 694 N N . GLU A 1 92 ? -20.934 4.520 17.941 1.00 97.44 92 GLU A N 1
ATOM 695 C CA . GLU A 1 92 ? -21.198 5.146 16.637 1.00 97.44 92 GLU A CA 1
ATOM 696 C C . GLU A 1 92 ? -19.986 5.942 16.124 1.00 97.44 92 GLU A C 1
ATOM 698 O O . GLU A 1 92 ? -19.617 5.825 14.961 1.00 97.44 92 GLU A O 1
ATOM 703 N N . VAL A 1 93 ? -19.294 6.685 16.996 1.00 97.12 93 VAL A N 1
ATOM 704 C CA . VAL A 1 93 ? -18.027 7.349 16.642 1.00 97.12 93 VAL A CA 1
ATOM 705 C C . VAL A 1 93 ? -16.983 6.326 16.181 1.00 97.12 93 VAL A C 1
ATOM 707 O O . VAL A 1 93 ? -16.272 6.582 15.214 1.00 97.12 93 VAL A O 1
ATOM 710 N N . MET A 1 94 ? -16.881 5.168 16.845 1.00 96.12 94 MET A N 1
ATOM 711 C CA . MET A 1 94 ? -15.959 4.103 16.426 1.00 96.12 94 MET A CA 1
ATOM 712 C C . MET A 1 94 ? -16.307 3.558 15.035 1.00 96.12 94 MET A C 1
ATOM 714 O O . MET A 1 94 ? -15.396 3.356 14.233 1.00 96.12 94 MET A O 1
ATOM 718 N N . ASP A 1 95 ? -17.595 3.362 14.739 1.00 95.75 95 ASP A N 1
ATOM 719 C CA . ASP A 1 95 ? -18.053 2.924 13.415 1.00 95.75 95 ASP A CA 1
ATOM 720 C C . ASP A 1 95 ? -17.698 3.961 12.341 1.00 95.75 95 ASP A C 1
ATOM 722 O O . ASP A 1 95 ? -17.076 3.625 11.336 1.00 95.75 95 ASP A O 1
ATOM 726 N N . LEU A 1 96 ? -17.994 5.241 12.593 1.00 95.31 96 LEU A N 1
ATOM 727 C CA . LEU A 1 96 ? -17.714 6.332 11.657 1.00 95.31 96 LEU A CA 1
ATOM 728 C C . LEU A 1 96 ? -16.217 6.482 11.370 1.00 95.31 96 LEU A C 1
ATOM 730 O O . LEU A 1 96 ? -15.839 6.714 10.226 1.00 95.31 96 LEU A O 1
ATOM 734 N N . VAL A 1 97 ? -15.348 6.312 12.371 1.00 95.25 97 VAL A N 1
ATOM 735 C CA . VAL A 1 97 ? -13.890 6.319 12.156 1.00 95.25 97 VAL A CA 1
ATOM 736 C C . VAL A 1 97 ? -13.456 5.128 11.296 1.00 95.25 97 VAL A C 1
ATOM 738 O O . VAL A 1 97 ? -12.615 5.281 10.407 1.00 95.25 97 VAL A O 1
ATOM 741 N N . ALA A 1 98 ? -14.025 3.943 11.524 1.00 95.44 98 ALA A N 1
ATOM 742 C CA . ALA A 1 98 ? -13.720 2.756 10.728 1.00 95.44 98 ALA A CA 1
ATOM 743 C C . ALA A 1 98 ? -14.220 2.888 9.272 1.00 95.44 98 ALA A C 1
ATOM 745 O O . ALA A 1 98 ? -13.555 2.422 8.346 1.00 95.44 98 ALA A O 1
ATOM 746 N N . GLU A 1 99 ? -15.347 3.568 9.058 1.00 94.81 99 GLU A N 1
ATOM 747 C CA . GLU A 1 99 ? -15.878 3.910 7.734 1.00 94.81 99 GLU A CA 1
ATOM 748 C C . GLU A 1 99 ? -15.035 4.981 7.027 1.00 94.81 99 GLU A C 1
ATOM 750 O O . GLU A 1 99 ? -14.628 4.779 5.884 1.00 94.81 99 GLU A O 1
ATOM 755 N N . GLN A 1 100 ? -14.714 6.091 7.706 1.00 94.81 100 GLN A N 1
ATOM 756 C CA . GLN A 1 100 ? -13.898 7.192 7.170 1.00 94.81 100 GLN A CA 1
ATOM 757 C C . GLN A 1 100 ? -12.494 6.727 6.771 1.00 94.81 100 GLN A C 1
ATOM 759 O O . GLN A 1 100 ? -11.983 7.114 5.723 1.00 94.81 100 GLN A O 1
ATOM 764 N N . SER A 1 101 ? -11.886 5.861 7.583 1.00 93.69 101 SER A N 1
ATOM 765 C CA . SER A 1 101 ? -10.590 5.242 7.276 1.00 93.69 101 SER A CA 1
ATOM 766 C C . SER A 1 101 ? -10.677 4.129 6.234 1.00 93.69 101 SER A C 1
ATOM 768 O O . SER A 1 101 ? -9.647 3.592 5.831 1.00 93.69 101 SER A O 1
ATOM 770 N N . THR A 1 102 ? -11.885 3.764 5.788 1.00 95.00 102 THR A N 1
ATOM 771 C CA . THR A 1 102 ? -12.179 2.630 4.895 1.00 95.00 102 THR A CA 1
ATOM 772 C C . THR A 1 102 ? -11.729 1.269 5.427 1.00 95.00 102 THR A C 1
ATOM 774 O O . THR A 1 102 ? -11.774 0.276 4.705 1.00 95.00 102 THR A O 1
ATOM 777 N N . LEU A 1 103 ? -11.357 1.193 6.707 1.00 94.88 103 LEU A N 1
ATOM 778 C CA . LEU A 1 103 ? -10.899 -0.031 7.357 1.00 94.88 103 LEU A CA 1
ATOM 779 C C . LEU A 1 103 ? -11.985 -1.118 7.346 1.00 94.88 103 LEU A C 1
ATOM 781 O O . LEU A 1 103 ? -11.676 -2.304 7.268 1.00 94.88 103 LEU A O 1
ATOM 785 N N . VAL A 1 104 ? -13.262 -0.719 7.341 1.00 94.94 104 VAL A N 1
ATOM 786 C CA . VAL A 1 104 ? -14.406 -1.637 7.182 1.00 94.94 104 VAL A CA 1
ATOM 787 C C . VAL A 1 104 ? -14.452 -2.354 5.826 1.00 94.94 104 VAL A C 1
ATOM 789 O O . VAL A 1 104 ? -15.135 -3.366 5.696 1.00 94.94 104 VAL A O 1
ATOM 792 N N . LEU A 1 105 ? -13.736 -1.847 4.818 1.00 94.75 105 LEU A N 1
ATOM 793 C CA . LEU A 1 105 ? -13.649 -2.406 3.464 1.00 94.75 105 LEU A CA 1
ATOM 794 C C . LEU A 1 105 ? -12.271 -3.013 3.176 1.00 94.75 105 LEU A C 1
ATOM 796 O O . LEU A 1 105 ? -11.889 -3.138 2.010 1.00 94.75 105 LEU A O 1
ATOM 800 N N . ASP A 1 106 ? -11.508 -3.358 4.217 1.00 94.81 106 ASP A N 1
ATOM 801 C CA . ASP A 1 106 ? -10.172 -3.906 4.032 1.00 94.81 106 ASP A CA 1
ATOM 802 C C . ASP A 1 106 ? -10.210 -5.183 3.162 1.00 94.81 106 ASP A C 1
ATOM 804 O O . ASP A 1 106 ? -10.994 -6.095 3.440 1.00 94.81 106 ASP A O 1
ATOM 808 N N . PRO A 1 107 ? -9.404 -5.262 2.086 1.00 94.06 107 PRO A N 1
ATOM 809 C CA . PRO A 1 107 ? -9.513 -6.344 1.112 1.00 94.06 107 PRO A CA 1
ATOM 810 C C . PRO A 1 107 ? -8.861 -7.652 1.577 1.00 94.06 107 PRO A C 1
ATOM 812 O O . PRO A 1 107 ? -9.099 -8.700 0.972 1.00 94.06 107 PRO A O 1
ATOM 815 N N . GLU A 1 108 ? -8.012 -7.615 2.608 1.00 92.88 108 GLU A N 1
ATOM 816 C CA . GLU A 1 108 ? -7.341 -8.806 3.115 1.00 92.88 108 GLU A CA 1
ATOM 817 C C . GLU A 1 108 ? -8.165 -9.452 4.231 1.00 92.88 108 GLU A C 1
ATOM 819 O O . GLU A 1 108 ? -8.571 -8.815 5.197 1.00 92.88 108 GLU A O 1
ATOM 824 N N . SER A 1 109 ? -8.403 -10.760 4.105 1.00 92.19 109 SER A N 1
ATOM 825 C CA . SER A 1 109 ? -9.265 -11.504 5.030 1.00 92.19 109 SER A CA 1
ATOM 826 C C . SER A 1 109 ? -8.822 -11.362 6.492 1.00 92.19 109 SER A C 1
ATOM 828 O O . SER A 1 109 ? -9.656 -11.179 7.371 1.00 92.19 109 SER A O 1
ATOM 830 N N . GLU A 1 110 ? -7.526 -11.477 6.775 1.00 91.38 110 GLU A N 1
ATOM 831 C CA . GLU A 1 110 ? -6.992 -11.472 8.144 1.00 91.38 110 GLU A CA 1
ATOM 832 C C . GLU A 1 110 ? -7.241 -10.136 8.860 1.00 91.38 110 GLU A C 1
ATOM 834 O O . GLU A 1 110 ? -7.746 -10.112 9.986 1.00 91.38 110 GLU A O 1
ATOM 839 N N . THR A 1 111 ? -6.959 -9.024 8.187 1.00 94.81 111 THR A N 1
ATOM 840 C CA . THR A 1 111 ? -7.178 -7.656 8.673 1.00 94.81 111 THR A CA 1
ATOM 841 C C . THR A 1 111 ? -8.658 -7.288 8.699 1.00 94.81 111 THR A C 1
ATOM 843 O O . THR A 1 111 ? -9.101 -6.679 9.671 1.00 94.81 111 THR A O 1
ATOM 846 N N . TYR A 1 112 ? -9.448 -7.729 7.716 1.00 96.44 112 TYR A N 1
ATOM 847 C CA . TYR A 1 112 ? -10.901 -7.543 7.701 1.00 96.44 112 TYR A CA 1
ATOM 848 C C . TYR A 1 112 ? -11.578 -8.167 8.930 1.00 96.44 112 TYR A C 1
ATOM 850 O O . TYR A 1 112 ? -12.272 -7.479 9.673 1.00 96.44 112 TYR A O 1
ATOM 858 N N . PHE A 1 113 ? -11.344 -9.456 9.202 1.00 96.69 113 PHE A N 1
ATOM 859 C CA . PHE A 1 113 ? -11.976 -10.122 10.350 1.00 96.69 113 PHE A CA 1
ATOM 860 C C . PHE A 1 113 ? -11.401 -9.651 11.693 1.00 96.69 113 PHE A C 1
ATOM 862 O O . PHE A 1 113 ? -12.112 -9.644 12.697 1.00 96.69 113 PHE A O 1
ATOM 869 N N . SER A 1 114 ? -10.141 -9.205 11.724 1.00 96.75 114 SER A N 1
ATOM 870 C CA . SER A 1 114 ? -9.571 -8.560 12.915 1.00 96.75 114 SER A CA 1
ATOM 871 C C . SER A 1 114 ? -10.236 -7.211 13.201 1.00 96.75 114 SER A C 1
ATOM 873 O O . SER A 1 114 ? -10.543 -6.920 14.356 1.00 96.75 114 SER A O 1
ATOM 875 N N . MET A 1 115 ? -10.515 -6.410 12.167 1.00 97.38 115 MET A N 1
ATOM 876 C CA . MET A 1 115 ? -11.299 -5.175 12.274 1.00 97.38 115 MET A CA 1
ATOM 877 C C . MET A 1 115 ? -12.723 -5.458 12.754 1.00 97.38 115 MET A C 1
ATOM 879 O O . MET A 1 115 ? -13.166 -4.807 13.701 1.00 97.38 115 MET A O 1
ATOM 883 N N . ASP A 1 116 ? -13.415 -6.440 12.164 1.00 97.75 116 ASP A N 1
ATOM 884 C CA . ASP A 1 116 ? -14.789 -6.784 12.558 1.00 97.75 116 ASP A CA 1
ATOM 885 C C . ASP A 1 116 ? -14.843 -7.154 14.047 1.00 97.75 116 ASP A C 1
ATOM 887 O O . ASP A 1 116 ? -15.605 -6.570 14.824 1.00 97.75 116 ASP A O 1
ATOM 891 N N . MET A 1 117 ? -13.920 -8.007 14.499 1.00 97.62 117 MET A N 1
ATOM 892 C CA . MET A 1 117 ? -13.803 -8.364 15.909 1.00 97.62 117 MET A CA 1
ATOM 893 C C . MET A 1 117 ? -13.498 -7.144 16.796 1.00 97.62 117 MET A C 1
ATOM 895 O O . MET A 1 117 ? -14.152 -6.957 17.829 1.00 97.62 117 MET A O 1
ATOM 899 N N . ALA A 1 118 ? -12.525 -6.313 16.408 1.00 96.75 118 ALA A N 1
ATOM 900 C CA . ALA A 1 118 ? -12.052 -5.174 17.193 1.00 96.75 118 ALA A CA 1
ATOM 901 C C . ALA A 1 118 ? -13.082 -4.042 17.304 1.00 96.75 118 ALA A C 1
ATOM 903 O O . ALA A 1 118 ? -13.207 -3.441 18.366 1.00 96.75 118 ALA A O 1
ATOM 904 N N . ILE A 1 119 ? -13.818 -3.742 16.234 1.00 96.19 119 ILE A N 1
ATOM 905 C CA . ILE A 1 119 ? -14.700 -2.569 16.145 1.00 96.19 119 ILE A CA 1
ATOM 906 C C . ILE A 1 119 ? -16.171 -2.978 16.262 1.00 96.19 119 ILE A C 1
ATOM 908 O O . ILE A 1 119 ? -16.935 -2.377 17.025 1.00 96.19 119 ILE A O 1
ATOM 912 N N . LEU A 1 120 ? -16.575 -4.033 15.552 1.00 95.50 120 LEU A N 1
ATOM 913 C CA . LEU A 1 120 ? -17.979 -4.394 15.377 1.00 95.50 120 LEU A CA 1
ATOM 914 C C . LEU A 1 120 ? -18.490 -5.392 16.422 1.00 95.50 120 LEU A C 1
ATOM 916 O O . LEU A 1 120 ? -19.648 -5.287 16.841 1.00 95.50 120 LEU A O 1
ATOM 920 N N . GLN A 1 121 ? -17.640 -6.289 16.932 1.00 97.44 121 GLN A N 1
ATOM 921 C CA . GLN A 1 121 ? -18.074 -7.331 17.871 1.00 97.44 121 GLN A CA 1
ATOM 922 C C . GLN A 1 121 ? -17.715 -7.059 19.335 1.00 97.44 121 GLN A C 1
ATOM 924 O O . GLN A 1 121 ? -18.615 -6.901 20.172 1.00 97.44 121 GLN A O 1
ATOM 929 N N . VAL A 1 122 ? -16.422 -7.003 19.675 1.00 98.00 122 VAL A N 1
ATOM 930 C CA . VAL A 1 122 ? -15.954 -6.975 21.074 1.00 98.00 122 VAL A CA 1
ATOM 931 C C . VAL A 1 122 ? -16.434 -5.729 21.848 1.00 98.00 122 VAL A C 1
ATOM 933 O O . VAL A 1 122 ? -16.926 -5.868 22.975 1.00 98.00 122 VAL A O 1
ATOM 936 N N . PRO A 1 123 ? -16.407 -4.506 21.286 1.00 98.12 123 PRO A N 1
ATOM 937 C CA . PRO A 1 123 ? -16.947 -3.323 21.963 1.00 98.12 123 PRO A CA 1
ATOM 938 C C . PRO A 1 123 ? -18.438 -3.446 22.303 1.00 98.12 123 PRO A C 1
ATOM 940 O O . PRO A 1 123 ? -18.900 -3.010 23.359 1.00 98.12 123 PRO A O 1
ATOM 943 N N . ARG A 1 124 ? -19.214 -4.087 21.426 1.00 97.12 124 ARG A N 1
ATOM 944 C CA . ARG A 1 124 ? -20.660 -4.222 21.609 1.00 97.12 124 ARG A CA 1
ATOM 945 C C . ARG A 1 124 ? -21.017 -5.350 22.578 1.00 97.12 124 ARG A C 1
ATOM 947 O O . ARG A 1 124 ? -21.935 -5.176 23.381 1.00 97.12 124 ARG A O 1
ATOM 954 N N . VAL A 1 125 ? -20.283 -6.471 22.571 1.00 97.75 125 VAL A N 1
ATOM 955 C CA . VAL A 1 125 ? -20.496 -7.544 23.562 1.00 97.75 125 VAL A CA 1
ATOM 956 C C . VAL A 1 125 ? -20.131 -7.069 24.969 1.00 97.75 125 VAL A C 1
ATOM 958 O O . VAL A 1 125 ? -20.907 -7.279 25.901 1.00 97.75 125 VAL A O 1
ATOM 961 N N . THR A 1 126 ? -19.019 -6.336 25.121 1.00 97.81 126 THR A N 1
ATOM 962 C CA . THR A 1 126 ? -18.623 -5.754 26.415 1.00 97.81 126 THR A CA 1
ATOM 963 C C . THR A 1 126 ? -19.653 -4.751 26.917 1.00 97.81 126 THR A C 1
ATOM 965 O O . THR A 1 126 ? -19.967 -4.743 28.106 1.00 97.81 126 THR A O 1
ATOM 968 N N . GLU A 1 127 ? -20.251 -3.954 26.028 1.00 97.12 127 GLU A N 1
ATOM 969 C CA . GLU A 1 127 ? -21.311 -3.026 26.412 1.00 97.12 127 GLU A CA 1
ATOM 970 C C . GLU A 1 127 ? -22.592 -3.730 26.865 1.00 97.12 127 GLU A C 1
ATOM 972 O O . GLU A 1 127 ? -23.145 -3.374 27.911 1.00 97.12 127 GLU A O 1
ATOM 977 N N . ARG A 1 128 ? -23.037 -4.775 26.159 1.00 96.75 128 ARG A N 1
ATOM 978 C CA . ARG A 1 128 ? -24.193 -5.575 26.599 1.00 96.75 128 ARG A CA 1
ATOM 979 C C . ARG A 1 128 ? -23.933 -6.297 27.914 1.00 96.75 128 ARG A C 1
ATOM 981 O O . ARG A 1 128 ? -24.783 -6.250 28.807 1.00 96.75 128 ARG A O 1
ATOM 988 N N . MET A 1 129 ? -22.741 -6.861 28.092 1.00 97.25 129 MET A N 1
ATOM 989 C CA . MET A 1 129 ? -22.318 -7.429 29.373 1.00 97.25 129 MET A CA 1
ATOM 990 C C . MET A 1 129 ? -22.281 -6.364 30.476 1.00 97.25 129 MET A C 1
ATOM 992 O O . MET A 1 129 ? -22.746 -6.597 31.590 1.00 97.25 129 MET A O 1
ATOM 996 N N . GLY A 1 130 ? -21.811 -5.153 30.170 1.00 95.25 130 GLY A N 1
ATOM 997 C CA . GLY A 1 130 ? -21.795 -4.020 31.090 1.00 95.25 130 GLY A CA 1
ATOM 998 C C . GLY A 1 130 ? -23.191 -3.576 31.542 1.00 95.25 130 GLY A C 1
ATOM 999 O O . GLY A 1 130 ? -23.377 -3.289 32.729 1.00 95.25 130 GLY A O 1
ATOM 1000 N N . GLN A 1 131 ? -24.171 -3.551 30.631 1.00 94.31 131 GLN A N 1
ATOM 1001 C CA . GLN A 1 131 ? -25.582 -3.290 30.948 1.00 94.31 131 GLN A CA 1
ATOM 1002 C C . GLN A 1 131 ? -26.165 -4.406 31.825 1.00 94.31 131 GLN A C 1
ATOM 1004 O O . GLN A 1 131 ? -26.804 -4.117 32.838 1.00 94.31 131 GLN A O 1
ATOM 1009 N N . GLY A 1 132 ? -25.902 -5.672 31.480 1.00 93.94 132 GLY A N 1
ATOM 1010 C CA . GLY A 1 132 ? -26.356 -6.833 32.250 1.00 93.94 132 GLY A CA 1
ATOM 1011 C C . GLY A 1 132 ? -25.728 -6.918 33.644 1.00 93.94 132 GLY A C 1
ATOM 1012 O O . GLY A 1 132 ? -26.412 -7.265 34.606 1.00 93.94 132 GLY A O 1
ATOM 1013 N N . ARG A 1 133 ? -24.464 -6.508 33.803 1.00 93.06 133 ARG A N 1
ATOM 1014 C CA . ARG A 1 133 ? -23.827 -6.344 35.118 1.00 93.06 133 ARG A CA 1
ATOM 1015 C C . ARG A 1 133 ? -24.551 -5.288 35.953 1.00 93.06 133 ARG A C 1
ATOM 1017 O O . ARG A 1 133 ? -24.929 -5.569 37.083 1.00 93.06 133 ARG A O 1
ATOM 1024 N N . ALA A 1 134 ? -24.776 -4.093 35.402 1.00 88.69 134 ALA A N 1
ATOM 1025 C CA . ALA A 1 134 ? -25.433 -3.007 36.134 1.00 88.69 134 ALA A CA 1
ATOM 1026 C C . ALA A 1 134 ? -26.867 -3.375 36.554 1.00 88.69 134 ALA A C 1
ATOM 1028 O O . ALA A 1 134 ? -27.244 -3.192 37.711 1.00 88.69 134 ALA A O 1
ATOM 1029 N N . LEU A 1 135 ? -27.650 -3.938 35.629 1.00 89.19 135 LEU A N 1
ATOM 1030 C CA . LEU A 1 135 ? -29.018 -4.367 35.902 1.00 89.19 135 LEU A CA 1
ATOM 1031 C C . LEU A 1 135 ? -29.061 -5.566 36.862 1.00 89.19 135 LEU A C 1
ATOM 1033 O O . LEU A 1 135 ? -29.897 -5.595 37.758 1.00 89.19 135 LEU A O 1
ATOM 1037 N N . GLY A 1 136 ? -28.142 -6.522 36.710 1.00 90.94 136 GLY A N 1
ATOM 1038 C CA . GLY A 1 136 ? -28.019 -7.691 37.580 1.00 90.94 136 GLY A CA 1
ATOM 1039 C C . GLY A 1 136 ? -27.690 -7.336 39.024 1.00 90.94 136 GLY A C 1
ATOM 1040 O O . GLY A 1 136 ? -28.375 -7.788 39.938 1.00 90.94 136 GLY A O 1
ATOM 1041 N N . SER A 1 137 ? -26.717 -6.450 39.242 1.00 87.69 137 SER A N 1
ATOM 1042 C CA . SER A 1 137 ? -26.394 -5.962 40.585 1.00 87.69 137 SER A CA 1
ATOM 1043 C C . SER A 1 137 ? -27.571 -5.228 41.236 1.00 87.69 137 SER A C 1
ATOM 1045 O O . SER A 1 137 ? -27.761 -5.357 42.446 1.00 87.69 137 SER A O 1
ATOM 1047 N N . LEU A 1 138 ? -28.379 -4.499 40.454 1.00 83.69 138 LEU A N 1
ATOM 1048 C CA . LEU A 1 138 ? -29.580 -3.827 40.954 1.00 83.69 138 LEU A CA 1
ATOM 1049 C C . LEU A 1 138 ? -30.640 -4.838 41.413 1.00 83.69 138 LEU A C 1
ATOM 1051 O O . LEU A 1 138 ? -31.043 -4.797 42.572 1.00 83.69 138 LEU A O 1
ATOM 1055 N N . VAL A 1 139 ? -31.038 -5.784 40.554 1.00 89.81 139 VAL A N 1
ATOM 1056 C CA . VAL A 1 139 ? -32.110 -6.748 40.886 1.00 89.81 139 VAL A CA 1
ATOM 1057 C C . VAL A 1 139 ? -31.716 -7.707 42.011 1.00 89.81 139 VAL A C 1
ATOM 1059 O O . VAL A 1 139 ? -32.556 -8.067 42.832 1.00 89.81 139 VAL A O 1
ATOM 1062 N N . LEU A 1 140 ? -30.435 -8.086 42.104 1.00 90.69 140 LEU A N 1
ATOM 1063 C CA . LEU A 1 140 ? -29.928 -8.890 43.220 1.00 90.69 140 LEU A CA 1
ATOM 1064 C C . LEU A 1 140 ? -29.929 -8.091 44.532 1.00 90.69 140 LEU A C 1
ATOM 1066 O O . LEU A 1 140 ? -30.243 -8.644 45.584 1.00 90.69 140 LEU A O 1
ATOM 1070 N N . SER A 1 141 ? -29.631 -6.787 44.480 1.00 86.25 141 SER A N 1
ATOM 1071 C CA . SER A 1 141 ? -29.700 -5.907 45.657 1.00 86.25 141 SER A CA 1
ATOM 1072 C C . SER A 1 141 ? -31.140 -5.682 46.123 1.00 86.25 141 SER A C 1
ATOM 1074 O O . SER A 1 141 ? -31.405 -5.695 47.324 1.00 86.25 141 SER A O 1
ATOM 1076 N N . GLU A 1 142 ? -32.072 -5.515 45.182 1.00 87.50 142 GLU A N 1
ATOM 1077 C CA . GLU A 1 142 ? -33.513 -5.386 45.440 1.00 87.50 142 GLU A CA 1
ATOM 1078 C C . GLU A 1 142 ? -34.171 -6.730 45.805 1.00 87.50 142 GLU A C 1
ATOM 1080 O O . GLU A 1 142 ? -35.288 -6.749 46.318 1.00 87.50 142 GLU A O 1
ATOM 1085 N N . LYS A 1 143 ? -33.479 -7.853 45.556 1.00 90.69 143 LYS A N 1
ATOM 1086 C CA . LYS A 1 143 ? -33.981 -9.235 45.677 1.00 90.69 143 LYS A CA 1
ATOM 1087 C C . LYS A 1 143 ? -35.267 -9.494 44.885 1.00 90.69 143 LYS A C 1
ATOM 1089 O O . LYS A 1 143 ? -36.021 -10.414 45.199 1.00 90.69 143 LYS A O 1
ATOM 1094 N N . ALA A 1 144 ? -35.509 -8.697 43.851 1.00 89.56 144 ALA A N 1
ATOM 1095 C CA . ALA A 1 144 ? -36.686 -8.773 43.007 1.00 89.56 144 ALA A CA 1
ATOM 1096 C C . ALA A 1 144 ? -36.328 -8.383 41.571 1.00 89.56 144 ALA A C 1
ATOM 1098 O O . ALA A 1 144 ? -35.504 -7.503 41.337 1.00 89.56 144 ALA A O 1
ATOM 1099 N N . VAL A 1 145 ? -36.981 -9.031 40.607 1.00 92.06 145 VAL A N 1
ATOM 1100 C CA . VAL A 1 145 ? -36.884 -8.692 39.185 1.00 92.06 145 VAL A CA 1
ATOM 1101 C C . VAL A 1 145 ? -38.291 -8.516 38.627 1.00 92.06 145 VAL A C 1
ATOM 1103 O O . VAL A 1 145 ? -39.095 -9.448 38.623 1.00 92.06 145 VAL A O 1
ATOM 1106 N N . ASN A 1 146 ? -38.610 -7.307 38.173 1.00 91.62 146 ASN A N 1
ATOM 1107 C CA . ASN A 1 146 ? -39.885 -7.041 37.510 1.00 91.62 146 ASN A CA 1
ATOM 1108 C C . ASN A 1 146 ? -39.854 -7.483 36.036 1.00 91.62 146 ASN A C 1
ATOM 1110 O O . ASN A 1 146 ? -38.793 -7.770 35.477 1.00 91.62 146 ASN A O 1
ATOM 1114 N N . GLN A 1 147 ? -41.024 -7.531 35.396 1.00 92.56 147 GLN A N 1
ATOM 1115 C CA . GLN A 1 147 ? -41.156 -8.008 34.015 1.00 92.56 147 GLN A CA 1
ATOM 1116 C C . GLN A 1 147 ? -40.292 -7.201 33.035 1.00 92.56 147 GLN A C 1
ATOM 1118 O O . GLN A 1 147 ? -39.508 -7.779 32.292 1.00 92.56 147 GLN A O 1
ATOM 1123 N N . THR A 1 148 ? -40.322 -5.870 33.117 1.00 92.00 148 THR A N 1
ATOM 1124 C CA . THR A 1 148 ? -39.511 -4.992 32.261 1.00 92.00 148 THR A CA 1
ATOM 1125 C C . THR A 1 148 ? -38.005 -5.233 32.418 1.00 92.00 148 THR A C 1
ATOM 1127 O O . THR A 1 148 ? -37.259 -5.191 31.440 1.00 92.00 148 THR A O 1
ATOM 1130 N N . GLN A 1 149 ? -37.522 -5.462 33.643 1.00 91.69 149 GLN A N 1
ATOM 1131 C CA . GLN A 1 149 ? -36.115 -5.783 33.906 1.00 91.69 149 GLN A CA 1
ATOM 1132 C C . GLN A 1 149 ? -35.756 -7.170 33.353 1.00 91.69 149 GLN A C 1
ATOM 1134 O O . GLN A 1 149 ? -34.698 -7.324 32.742 1.00 91.69 149 GLN A O 1
ATOM 1139 N N . ARG A 1 150 ? -36.645 -8.158 33.519 1.00 91.88 150 ARG A N 1
ATOM 1140 C CA . ARG A 1 150 ? -36.477 -9.517 32.986 1.00 91.88 150 ARG A CA 1
ATOM 1141 C C . ARG A 1 150 ? -36.395 -9.513 31.459 1.00 91.88 150 ARG A C 1
ATOM 1143 O O . ARG A 1 150 ? -35.466 -10.102 30.913 1.00 91.88 150 ARG A O 1
ATOM 1150 N N . ASP A 1 151 ? -37.284 -8.788 30.785 1.00 93.31 151 ASP A N 1
ATOM 1151 C CA . ASP A 1 151 ? -37.299 -8.678 29.321 1.00 93.31 151 ASP A CA 1
ATOM 1152 C C . ASP A 1 151 ? -36.012 -8.026 28.793 1.00 93.31 151 ASP A C 1
ATOM 1154 O O . ASP A 1 151 ? -35.395 -8.520 27.846 1.00 93.31 151 ASP A O 1
ATOM 1158 N N . LYS A 1 152 ? -35.540 -6.960 29.458 1.00 91.81 152 LYS A N 1
ATOM 1159 C CA . LYS A 1 152 ? -34.253 -6.320 29.136 1.00 91.81 152 LYS A CA 1
ATOM 1160 C C . LYS A 1 152 ? -33.069 -7.269 29.311 1.00 91.81 152 LYS A C 1
ATOM 1162 O O . LYS A 1 152 ? -32.163 -7.251 28.481 1.00 91.81 152 LYS A O 1
ATOM 1167 N N . MET A 1 153 ? -33.064 -8.090 30.363 1.00 91.81 153 MET A N 1
ATOM 1168 C CA . MET A 1 153 ? -32.010 -9.089 30.555 1.00 91.81 153 MET A CA 1
ATOM 1169 C C . MET A 1 153 ? -32.034 -10.164 29.479 1.00 91.81 153 MET A C 1
ATOM 1171 O O . MET A 1 153 ? -30.977 -10.476 28.948 1.00 91.81 153 MET A O 1
ATOM 1175 N N . ILE A 1 154 ? -33.206 -10.701 29.136 1.00 92.25 154 ILE A N 1
ATOM 1176 C CA . ILE A 1 154 ? -33.336 -11.734 28.099 1.00 92.25 154 ILE A CA 1
ATOM 1177 C C . ILE A 1 154 ? -32.861 -11.193 26.745 1.00 92.25 154 ILE A C 1
ATOM 1179 O O . ILE A 1 154 ? -32.066 -11.843 26.070 1.00 92.25 154 ILE A O 1
ATOM 1183 N N . SER A 1 155 ? -33.286 -9.982 26.373 1.00 93.25 155 SER A N 1
ATOM 1184 C CA . SER A 1 155 ? -32.855 -9.342 25.124 1.00 93.25 155 SER A CA 1
ATOM 1185 C C . SER A 1 155 ? -31.346 -9.072 25.101 1.00 93.25 155 SER A C 1
ATOM 1187 O O . SER A 1 155 ? -30.679 -9.414 24.126 1.00 93.25 155 SER A O 1
ATOM 1189 N N . GLY A 1 156 ? -30.787 -8.511 26.181 1.00 92.88 156 GLY A N 1
ATOM 1190 C CA . GLY A 1 156 ? -29.349 -8.254 26.275 1.00 92.88 156 GLY A CA 1
ATOM 1191 C C . GLY A 1 156 ? -28.516 -9.537 26.269 1.00 92.88 156 GLY A C 1
ATOM 1192 O O . GLY A 1 156 ? -27.468 -9.582 25.633 1.00 92.88 156 GLY A O 1
ATOM 1193 N N . PHE A 1 157 ? -29.002 -10.586 26.933 1.00 90.62 157 PHE A N 1
ATOM 1194 C CA . PHE A 1 157 ? -28.388 -11.910 26.956 1.00 90.62 157 PHE A CA 1
ATOM 1195 C C . PHE A 1 157 ? -28.330 -12.540 25.560 1.00 90.62 157 PHE A C 1
ATOM 1197 O O . PHE A 1 157 ? -27.259 -12.967 25.137 1.00 90.62 157 PHE A O 1
ATOM 1204 N N . GLY A 1 158 ? -29.440 -12.525 24.814 1.00 93.00 158 GLY A N 1
ATOM 1205 C CA . GLY A 1 158 ? -29.467 -13.049 23.446 1.00 93.00 158 GLY A CA 1
ATOM 1206 C C . GLY A 1 158 ? -28.497 -12.316 22.512 1.00 93.00 158 GLY A C 1
ATOM 1207 O O . GLY A 1 158 ? -27.826 -12.946 21.698 1.00 93.00 158 GLY A O 1
ATOM 1208 N N . GLU A 1 159 ? -28.343 -10.995 22.661 1.00 95.31 159 GLU A N 1
ATOM 1209 C CA . GLU A 1 159 ? -27.320 -10.251 21.912 1.00 95.31 159 GLU A CA 1
ATOM 1210 C C . GLU A 1 159 ? -25.886 -10.652 22.285 1.00 95.31 159 GLU A C 1
ATOM 1212 O O . GLU A 1 159 ? -25.024 -10.685 21.406 1.00 95.31 159 GLU A O 1
ATOM 1217 N N . VAL A 1 160 ? -25.611 -10.956 23.558 1.00 96.88 160 VAL A N 1
ATOM 1218 C CA . VAL A 1 160 ? -24.288 -11.440 23.982 1.00 96.88 160 VAL A CA 1
ATOM 1219 C C . VAL A 1 160 ? -23.968 -12.777 23.316 1.00 96.88 160 VAL A C 1
ATOM 1221 O O . VAL A 1 160 ? -22.877 -12.925 22.768 1.00 96.88 160 VAL A O 1
ATOM 1224 N N . GLU A 1 161 ? -24.917 -13.716 23.292 1.00 93.50 161 GLU A N 1
ATOM 1225 C CA . GLU A 1 161 ? -24.732 -15.019 22.638 1.00 93.50 161 GLU A CA 1
ATOM 1226 C C . GLU A 1 161 ? -24.512 -14.882 21.124 1.00 93.50 161 GLU A C 1
ATOM 1228 O O . GLU A 1 161 ? -23.583 -15.478 20.577 1.00 93.50 161 GLU A O 1
ATOM 1233 N N . LEU A 1 162 ? -25.308 -14.051 20.440 1.00 95.44 162 LEU A N 1
ATOM 1234 C CA . LEU A 1 162 ? -25.142 -13.809 19.001 1.00 95.44 162 LEU A CA 1
ATOM 1235 C C . LEU A 1 162 ? -23.765 -13.222 18.673 1.00 95.44 162 LEU A C 1
ATOM 1237 O O . LEU A 1 162 ? -23.114 -13.653 17.721 1.00 95.44 162 LEU A O 1
ATOM 1241 N N . ARG A 1 163 ? -23.291 -12.271 19.482 1.00 96.19 163 ARG A N 1
ATOM 1242 C CA . ARG A 1 163 ? -21.958 -11.680 19.304 1.00 96.19 163 ARG A CA 1
ATOM 1243 C C . ARG A 1 163 ? -20.846 -12.654 19.639 1.00 96.19 163 ARG A C 1
ATOM 1245 O O . ARG A 1 163 ? -19.837 -12.656 18.948 1.00 96.19 163 ARG A O 1
ATOM 1252 N N . GLN A 1 164 ? -21.025 -13.509 20.642 1.00 95.75 164 GLN A N 1
ATOM 1253 C CA . GLN A 1 164 ? -20.070 -14.577 20.915 1.00 95.75 164 GLN A CA 1
ATOM 1254 C C . GLN A 1 164 ? -19.908 -15.484 19.689 1.00 95.75 164 GLN A C 1
ATOM 1256 O O . GLN A 1 164 ? -18.782 -15.788 19.306 1.00 95.75 164 GLN A O 1
ATOM 1261 N N . ILE A 1 165 ? -21.009 -15.869 19.036 1.00 96.31 165 ILE A N 1
ATOM 1262 C CA . ILE A 1 165 ? -20.966 -16.679 17.810 1.00 96.31 165 ILE A CA 1
ATOM 1263 C C . ILE A 1 165 ? -20.203 -15.952 16.692 1.00 96.31 165 ILE A C 1
ATOM 1265 O O . ILE A 1 165 ? -19.399 -16.589 16.011 1.00 96.31 165 ILE A O 1
ATOM 1269 N N . ALA A 1 166 ? -20.412 -14.642 16.523 1.00 97.38 166 ALA A N 1
ATOM 1270 C CA . ALA A 1 166 ? -19.673 -13.835 15.548 1.00 97.38 166 ALA A CA 1
ATOM 1271 C C . ALA A 1 166 ? -18.165 -13.800 15.859 1.00 97.38 166 ALA A C 1
ATOM 1273 O O . ALA A 1 166 ? -17.368 -14.195 15.016 1.00 97.38 166 ALA A O 1
ATOM 1274 N N . ILE A 1 167 ? -17.778 -13.496 17.105 1.00 97.62 167 ILE A N 1
ATOM 1275 C CA . ILE A 1 167 ? -16.372 -13.489 17.558 1.00 97.62 167 ILE A CA 1
ATOM 1276 C C . ILE A 1 167 ? -15.718 -14.866 17.346 1.00 97.62 167 ILE A C 1
ATOM 1278 O O . ILE A 1 167 ? -14.562 -14.967 16.934 1.00 97.62 167 ILE A O 1
ATOM 1282 N N . GLU A 1 168 ? -16.449 -15.955 17.602 1.00 96.69 168 GLU A N 1
ATOM 1283 C CA . GLU A 1 168 ? -15.984 -17.321 17.335 1.00 96.69 168 GLU A CA 1
ATOM 1284 C C . GLU A 1 168 ? -15.893 -17.660 15.838 1.00 96.69 168 GLU A C 1
ATOM 1286 O O . GLU A 1 168 ? -15.141 -18.559 15.455 1.00 96.69 168 GLU A O 1
ATOM 1291 N N . SER A 1 169 ? -16.669 -16.992 14.987 1.00 96.81 169 SER A N 1
ATOM 1292 C CA . SER A 1 169 ? -16.576 -17.114 13.533 1.00 96.81 169 SER A CA 1
ATOM 1293 C C . SER A 1 169 ? -15.359 -16.357 13.002 1.00 96.81 169 SER A C 1
ATOM 1295 O O . SER A 1 169 ? -14.563 -16.942 12.265 1.00 96.81 169 SER A O 1
ATOM 1297 N N . ASP A 1 170 ? -15.168 -15.108 13.428 1.00 96.75 170 ASP A N 1
ATOM 1298 C CA . ASP A 1 170 ? -14.042 -14.262 13.020 1.00 96.75 170 ASP A CA 1
ATOM 1299 C C . ASP A 1 170 ? -12.714 -14.881 13.437 1.00 96.75 170 ASP A C 1
ATOM 1301 O O . ASP A 1 170 ? -11.777 -14.951 12.644 1.00 96.75 170 ASP A O 1
ATOM 1305 N N . SER A 1 171 ? -12.638 -15.442 14.648 1.00 95.25 171 SER A N 1
ATOM 1306 C CA . SER A 1 171 ? -11.412 -16.080 15.129 1.00 95.25 171 SER A CA 1
ATOM 1307 C C . SER A 1 171 ? -10.961 -17.246 14.247 1.00 95.25 171 SER A C 1
ATOM 1309 O O . SER A 1 171 ? -9.766 -17.418 14.023 1.00 95.25 171 SER A O 1
ATOM 1311 N N . LYS A 1 172 ? -11.891 -18.008 13.657 1.00 94.62 172 LYS A N 1
ATOM 1312 C CA . LYS A 1 172 ? -11.558 -19.075 12.694 1.00 94.62 172 LYS A CA 1
ATOM 1313 C C . LYS A 1 172 ? -10.961 -18.525 11.399 1.00 94.62 172 LYS A C 1
ATOM 1315 O O . LYS A 1 172 ? -10.245 -19.253 10.717 1.00 94.62 172 LYS A O 1
ATOM 1320 N N . LYS A 1 173 ? -11.283 -17.280 11.038 1.00 94.88 173 LYS A N 1
ATOM 1321 C CA . LYS A 1 173 ? -10.761 -16.596 9.848 1.00 94.88 173 LYS A CA 1
ATOM 1322 C C . LYS A 1 173 ? -9.438 -15.886 10.116 1.00 94.88 173 LYS A C 1
ATOM 1324 O O . LYS A 1 173 ? -8.599 -15.845 9.225 1.00 94.88 173 LYS A O 1
ATOM 1329 N N . ILE A 1 174 ? -9.236 -15.394 11.335 1.00 94.12 174 ILE A N 1
ATOM 1330 C CA . ILE A 1 174 ? -7.965 -14.809 11.777 1.00 94.12 174 ILE A CA 1
ATOM 1331 C C . ILE A 1 174 ? -6.919 -15.922 11.962 1.00 94.12 174 ILE A C 1
ATOM 1333 O O . ILE A 1 174 ? -5.803 -15.835 11.460 1.00 94.12 174 ILE A O 1
ATOM 1337 N N . PHE A 1 175 ? -7.283 -17.030 12.614 1.00 92.69 175 PHE A N 1
ATOM 1338 C CA . PHE A 1 175 ? -6.347 -18.091 13.008 1.00 92.69 175 PHE A CA 1
ATOM 1339 C C . PHE A 1 175 ? -6.134 -19.197 11.965 1.00 92.69 175 PHE A C 1
ATOM 1341 O O . PHE A 1 175 ? -5.915 -20.354 12.325 1.00 92.69 175 PHE A O 1
ATOM 1348 N N . VAL A 1 176 ? -6.196 -18.864 10.671 1.00 87.94 176 VAL A N 1
ATOM 1349 C CA . VAL A 1 176 ? -6.029 -19.846 9.580 1.00 87.94 176 VAL A CA 1
ATOM 1350 C C . VAL A 1 176 ? -4.619 -20.448 9.559 1.00 87.94 176 VAL A C 1
ATOM 1352 O O . VAL A 1 176 ? -4.456 -21.616 9.208 1.00 87.94 176 VAL A O 1
ATOM 1355 N N . THR A 1 177 ? -3.602 -19.679 9.952 1.00 82.19 177 THR A N 1
ATOM 1356 C CA . THR A 1 177 ? -2.204 -20.133 10.018 1.00 82.19 177 THR A CA 1
ATOM 1357 C C . THR A 1 177 ? -1.732 -20.226 11.466 1.00 82.19 177 THR A C 1
ATOM 1359 O O . THR A 1 177 ? -2.264 -19.542 12.330 1.00 82.19 177 THR A O 1
ATOM 1362 N N . ASP A 1 178 ? -0.741 -21.069 11.769 1.00 78.88 178 ASP A N 1
ATOM 1363 C CA . ASP A 1 178 ? -0.147 -21.168 13.115 1.00 78.88 178 ASP A CA 1
ATOM 1364 C C . ASP A 1 178 ? 1.056 -20.226 13.281 1.00 78.88 178 ASP A C 1
ATOM 1366 O O . ASP A 1 178 ? 2.153 -20.626 13.667 1.00 78.88 178 ASP A O 1
ATOM 1370 N N . ALA A 1 179 ? 0.872 -18.960 12.902 1.00 83.12 179 ALA A N 1
ATOM 1371 C CA . ALA A 1 179 ? 1.938 -17.971 12.965 1.00 83.12 179 ALA A CA 1
ATOM 1372 C C . ALA A 1 179 ? 2.253 -17.586 14.428 1.00 83.12 179 ALA A C 1
ATOM 1374 O O . ALA A 1 179 ? 1.325 -17.334 15.203 1.00 83.12 179 ALA A O 1
ATOM 1375 N N . PRO A 1 180 ? 3.538 -17.434 14.815 1.00 82.75 180 PRO A N 1
ATOM 1376 C CA . PRO A 1 180 ? 3.919 -17.011 16.167 1.00 82.75 180 PRO A CA 1
ATOM 1377 C C . PRO A 1 180 ? 3.253 -15.703 16.617 1.00 82.75 180 PRO A C 1
ATOM 1379 O O . PRO A 1 180 ? 2.873 -15.569 17.779 1.00 82.75 180 PRO A O 1
ATOM 1382 N N . ALA A 1 181 ? 3.043 -14.770 15.681 1.00 79.19 181 ALA A N 1
ATOM 1383 C CA . ALA A 1 181 ? 2.364 -13.497 15.925 1.00 79.19 181 ALA A CA 1
ATOM 1384 C C . ALA A 1 181 ? 0.924 -13.666 16.455 1.00 79.19 181 ALA A C 1
ATOM 1386 O O . ALA A 1 181 ? 0.430 -12.816 17.191 1.00 79.19 181 ALA A O 1
ATOM 1387 N N . GLN A 1 182 ? 0.264 -14.790 16.154 1.00 88.94 182 GLN A N 1
ATOM 1388 C CA . GLN A 1 182 ? -1.117 -15.054 16.559 1.00 88.94 182 GLN A CA 1
ATOM 1389 C C . GLN A 1 182 ? -1.235 -15.749 17.925 1.00 88.94 182 GLN A C 1
ATOM 1391 O O . GLN A 1 182 ? -2.336 -15.844 18.469 1.00 88.94 182 GLN A O 1
ATOM 1396 N N . GLN A 1 183 ? -0.139 -16.239 18.516 1.00 90.44 183 GLN A N 1
ATOM 1397 C CA . GLN A 1 183 ? -0.201 -17.057 19.734 1.00 90.44 183 GLN A CA 1
ATOM 1398 C C . GLN A 1 183 ? -0.796 -16.291 20.926 1.00 90.44 183 GLN A C 1
ATOM 1400 O O . GLN A 1 183 ? -1.644 -16.817 21.651 1.00 90.44 183 GLN A O 1
ATOM 1405 N N . LYS A 1 184 ? -0.384 -15.031 21.107 1.00 92.06 184 LYS A N 1
ATOM 1406 C CA . LYS A 1 184 ? -0.882 -14.164 22.184 1.00 92.06 184 LYS A CA 1
ATOM 1407 C C . LYS A 1 184 ? -2.362 -13.819 21.992 1.00 92.06 184 LYS A C 1
ATOM 1409 O O . LYS A 1 184 ? -3.141 -13.915 22.938 1.00 92.06 184 LYS A O 1
ATOM 1414 N N . LEU A 1 185 ? -2.757 -13.522 20.753 1.00 95.25 185 LEU A N 1
ATOM 1415 C CA . LEU A 1 185 ? -4.146 -13.248 20.390 1.00 95.25 185 LEU A CA 1
ATOM 1416 C C . LEU A 1 185 ? -5.048 -14.475 20.620 1.00 95.25 185 LEU A C 1
ATOM 1418 O O . LEU A 1 185 ? -6.125 -14.347 21.200 1.00 95.25 185 LEU A O 1
ATOM 1422 N N . ARG A 1 186 ? -4.590 -15.682 20.260 1.00 95.38 186 ARG A N 1
ATOM 1423 C CA . ARG A 1 186 ? -5.313 -16.940 20.525 1.00 95.38 186 ARG A CA 1
ATOM 1424 C C . ARG A 1 186 ? -5.547 -17.187 22.013 1.00 95.38 186 ARG A C 1
ATOM 1426 O O . ARG A 1 186 ? -6.640 -17.607 22.389 1.00 95.38 186 ARG A O 1
ATOM 1433 N N . ALA A 1 187 ? -4.544 -16.926 22.852 1.00 95.62 187 ALA A N 1
ATOM 1434 C CA . ALA A 1 187 ? -4.679 -17.068 24.299 1.00 95.62 187 ALA A CA 1
ATOM 1435 C C . ALA A 1 187 ? -5.752 -16.114 24.852 1.00 95.62 187 ALA A C 1
ATOM 1437 O O . ALA A 1 187 ? -6.676 -16.561 25.534 1.00 95.62 187 ALA A O 1
ATOM 1438 N N . SER A 1 188 ? -5.696 -14.831 24.479 1.00 97.25 188 SER A N 1
ATOM 1439 C CA . SER A 1 188 ? -6.700 -13.841 24.890 1.00 97.25 188 SER A CA 1
ATOM 1440 C C . SER A 1 188 ? -8.098 -14.145 24.342 1.00 97.25 188 SER A C 1
ATOM 1442 O O . SER A 1 188 ? -9.082 -13.933 25.047 1.00 97.25 188 SER A O 1
ATOM 1444 N N . PHE A 1 189 ? -8.214 -14.712 23.136 1.00 97.69 189 PHE A N 1
ATOM 1445 C CA . PHE A 1 189 ? -9.493 -15.199 22.608 1.00 97.69 189 PHE A CA 1
ATOM 1446 C C . PHE A 1 189 ? -10.071 -16.331 23.468 1.00 97.69 189 PHE A C 1
ATOM 1448 O O . PHE A 1 189 ? -11.257 -16.308 23.793 1.00 97.69 189 PHE A O 1
ATOM 1455 N N . GLY A 1 190 ? -9.245 -17.300 23.877 1.00 97.31 190 GLY A N 1
ATOM 1456 C CA . GLY A 1 190 ? -9.670 -18.380 24.771 1.00 97.31 190 GLY A CA 1
ATOM 1457 C C . GLY A 1 190 ? -10.163 -17.864 26.127 1.00 97.31 190 GLY A C 1
ATOM 1458 O O . GLY A 1 190 ? -11.220 -18.286 26.603 1.00 97.31 190 GLY A O 1
ATOM 1459 N N . GLU A 1 191 ? -9.440 -16.908 26.716 1.00 97.81 191 GLU A N 1
ATOM 1460 C CA . GLU A 1 191 ? -9.835 -16.246 27.966 1.00 97.81 191 GLU A CA 1
ATOM 1461 C C . GLU A 1 191 ? -11.158 -15.480 27.817 1.00 97.81 191 GLU A C 1
ATOM 1463 O O . GLU A 1 191 ? -12.060 -15.653 28.639 1.00 97.81 191 GLU A O 1
ATOM 1468 N N . ALA A 1 192 ? -11.314 -14.686 26.753 1.00 98.19 192 ALA A N 1
ATOM 1469 C CA . ALA A 1 192 ? -12.542 -13.943 26.483 1.00 98.19 192 ALA A CA 1
ATOM 1470 C C . ALA A 1 192 ? -13.734 -14.875 26.236 1.00 98.19 192 ALA A C 1
ATOM 1472 O O . ALA A 1 192 ? -14.794 -14.672 26.824 1.00 98.19 192 ALA A O 1
ATOM 1473 N N . LYS A 1 193 ? -13.558 -15.946 25.450 1.00 97.69 193 LYS A N 1
ATOM 1474 C CA . LYS A 1 193 ? -14.595 -16.962 25.220 1.00 97.69 193 LYS A CA 1
ATOM 1475 C C . LYS A 1 193 ? -15.067 -17.586 26.535 1.00 97.69 193 LYS A C 1
ATOM 1477 O O . LYS A 1 193 ? -16.271 -17.675 26.779 1.00 97.69 193 LYS A O 1
ATOM 1482 N N . SER A 1 194 ? -14.134 -17.980 27.404 1.00 97.31 194 SER A N 1
ATOM 1483 C CA . SER A 1 194 ? -14.482 -18.504 28.728 1.00 97.31 194 SER A CA 1
ATOM 1484 C C . SER A 1 194 ? -15.163 -17.447 29.602 1.00 97.31 194 SER A C 1
ATOM 1486 O O . SER A 1 194 ? -16.116 -17.768 30.309 1.00 97.31 194 SER A O 1
ATOM 1488 N N . GLY A 1 195 ? -14.697 -16.196 29.559 1.00 97.44 195 GLY A N 1
ATOM 1489 C CA . GLY A 1 195 ? -15.277 -15.078 30.302 1.00 97.44 195 GLY A CA 1
ATOM 1490 C C . GLY A 1 195 ? -16.726 -14.800 29.904 1.00 97.44 195 GLY A C 1
ATOM 1491 O O . GLY A 1 195 ? -17.594 -14.734 30.774 1.00 97.44 195 GLY A O 1
ATOM 1492 N N . ILE A 1 196 ? -17.010 -14.710 28.602 1.00 97.44 196 ILE A N 1
ATOM 1493 C CA . ILE A 1 196 ? -18.367 -14.504 28.073 1.00 97.44 196 ILE A CA 1
ATOM 1494 C C . ILE A 1 196 ? -19.282 -15.666 28.484 1.00 97.44 196 ILE A C 1
ATOM 1496 O O . ILE A 1 196 ? -20.374 -15.427 28.999 1.00 97.44 196 ILE A O 1
ATOM 1500 N N . GLY A 1 197 ? -18.814 -16.915 28.367 1.00 95.38 197 GLY A N 1
ATOM 1501 C CA . GLY A 1 197 ? -19.565 -18.089 28.827 1.00 95.38 197 GLY A CA 1
ATOM 1502 C C . GLY A 1 197 ? -19.885 -18.055 30.329 1.00 95.38 197 GLY A C 1
ATOM 1503 O O . GLY A 1 197 ? -21.011 -18.352 30.735 1.00 95.38 197 GLY A O 1
ATOM 1504 N N . ASN A 1 198 ? -18.934 -17.619 31.160 1.00 95.00 198 ASN A N 1
ATOM 1505 C CA . ASN A 1 198 ? -19.147 -17.451 32.601 1.00 95.00 198 ASN A CA 1
ATOM 1506 C C . ASN A 1 198 ? -20.158 -16.337 32.908 1.00 95.00 198 ASN A C 1
ATOM 1508 O O . ASN A 1 198 ? -21.013 -16.513 33.777 1.00 95.00 198 ASN 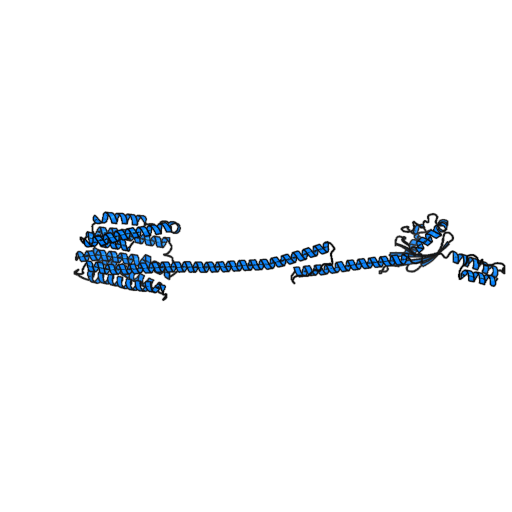A O 1
ATOM 1512 N N . PHE A 1 199 ? -20.099 -15.212 32.188 1.00 96.62 199 PHE A N 1
ATOM 1513 C CA . PHE A 1 199 ? -21.079 -14.131 32.308 1.00 96.62 199 PHE A CA 1
ATOM 1514 C C . PHE A 1 199 ? -22.494 -14.627 31.990 1.00 96.62 199 PHE A C 1
ATOM 1516 O O . PHE A 1 199 ? -23.420 -14.425 32.779 1.00 96.62 199 PHE A O 1
ATOM 1523 N N . VAL A 1 200 ? -22.640 -15.323 30.860 1.00 94.38 200 VAL A N 1
ATOM 1524 C CA . VAL A 1 200 ? -23.891 -15.944 30.412 1.00 94.38 200 VAL A CA 1
ATOM 1525 C C . VAL A 1 200 ? -24.439 -16.874 31.495 1.00 94.38 200 VAL A C 1
ATOM 1527 O O . VAL A 1 200 ? -25.589 -16.723 31.919 1.00 94.38 200 VAL A O 1
ATOM 1530 N N . ASN A 1 201 ? -23.609 -17.778 32.016 1.00 93.88 201 ASN A N 1
ATOM 1531 C CA . ASN A 1 201 ? -24.024 -18.701 33.067 1.00 93.88 201 ASN A CA 1
ATOM 1532 C C . ASN A 1 201 ? -24.452 -17.969 34.353 1.00 93.88 201 ASN A C 1
ATOM 1534 O O . ASN A 1 201 ? -25.474 -18.322 34.940 1.00 93.88 201 ASN A O 1
ATOM 1538 N N . ASN A 1 202 ? -23.734 -16.917 34.757 1.00 93.75 202 ASN A N 1
ATOM 1539 C CA . ASN A 1 202 ? -24.071 -16.125 35.941 1.00 93.75 202 ASN A CA 1
ATOM 1540 C C . ASN A 1 202 ? -25.457 -15.471 35.830 1.00 93.75 202 ASN A C 1
ATOM 1542 O O . ASN A 1 202 ? -26.277 -15.598 36.740 1.00 93.75 202 ASN A O 1
ATOM 1546 N N . VAL A 1 203 ? -25.760 -14.822 34.702 1.00 93.38 203 VAL A N 1
ATOM 1547 C CA . VAL A 1 203 ? -27.081 -14.210 34.469 1.00 93.38 203 VAL A CA 1
ATOM 1548 C C . VAL A 1 203 ? -28.180 -15.273 34.464 1.00 93.38 203 VAL A C 1
ATOM 1550 O O . VAL A 1 203 ? -29.224 -15.119 35.107 1.00 93.38 203 VAL A O 1
ATOM 1553 N N . GLN A 1 204 ? -27.945 -16.381 33.763 1.00 93.69 204 GLN A N 1
ATOM 1554 C CA . GLN A 1 204 ? -28.955 -17.413 33.584 1.00 93.69 204 GLN A CA 1
ATOM 1555 C C . GLN A 1 204 ? -29.276 -18.143 34.897 1.00 93.69 204 GLN A C 1
ATOM 1557 O O . GLN A 1 204 ? -30.450 -18.309 35.230 1.00 93.69 204 GLN A O 1
ATOM 1562 N N . GLN A 1 205 ? -28.255 -18.573 35.643 1.00 94.44 205 GLN A N 1
ATOM 1563 C CA . GLN A 1 205 ? -28.415 -19.415 36.834 1.00 94.44 205 GLN A CA 1
ATOM 1564 C C . GLN A 1 205 ? -28.782 -18.632 38.089 1.00 94.44 205 GLN A C 1
ATOM 1566 O O . GLN A 1 205 ? -29.427 -19.194 38.968 1.00 94.44 205 GLN A O 1
ATOM 1571 N N . HIS A 1 206 ? -28.384 -17.363 38.191 1.00 94.81 206 HIS A N 1
ATOM 1572 C CA . HIS A 1 206 ? -28.554 -16.596 39.427 1.00 94.81 206 HIS A CA 1
ATOM 1573 C C . HIS A 1 206 ? -29.617 -15.504 39.345 1.00 94.81 206 HIS A C 1
ATOM 1575 O O . HIS A 1 206 ? -29.990 -14.966 40.385 1.00 94.81 206 HIS A O 1
ATOM 1581 N N . ILE A 1 207 ? -30.129 -15.196 38.147 1.00 93.50 207 ILE A N 1
ATOM 1582 C CA . ILE A 1 207 ? -31.143 -14.150 37.974 1.00 93.50 207 ILE A CA 1
ATOM 1583 C C . ILE A 1 207 ? -32.357 -14.635 37.179 1.00 93.50 207 ILE A C 1
ATOM 1585 O O . ILE A 1 207 ? -33.489 -14.460 37.625 1.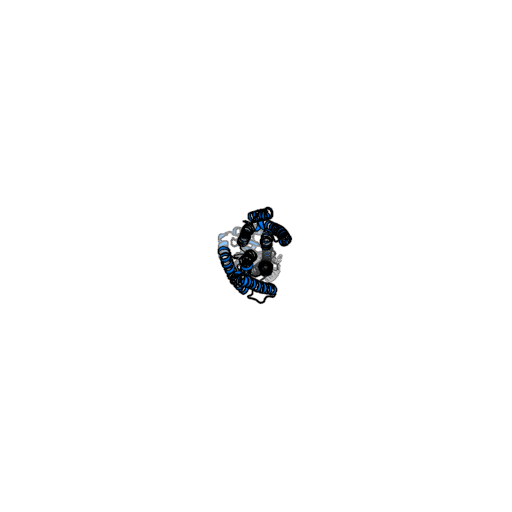00 93.50 207 ILE A O 1
ATOM 1589 N N . LEU A 1 208 ? -32.155 -15.236 36.002 1.00 92.75 208 LEU A N 1
ATOM 1590 C CA . LEU A 1 208 ? -33.278 -15.568 35.118 1.00 92.75 208 LEU A CA 1
ATOM 1591 C C . LEU A 1 208 ? -34.024 -16.845 35.527 1.00 92.75 208 LEU A C 1
ATOM 1593 O O . LEU A 1 208 ? -35.255 -16.849 35.485 1.00 92.75 208 LEU A O 1
ATOM 1597 N N . LYS A 1 209 ? -33.304 -17.909 35.910 1.00 92.62 209 LYS A N 1
ATOM 1598 C CA . LYS A 1 209 ? -33.890 -19.198 36.324 1.00 92.62 209 LYS A CA 1
ATOM 1599 C C . LYS A 1 209 ? -34.474 -19.217 37.744 1.00 92.62 209 LYS A C 1
ATOM 1601 O O . LYS A 1 209 ? -35.526 -19.830 37.902 1.00 92.62 209 LYS A O 1
ATOM 1606 N N . PRO A 1 210 ? -33.834 -18.631 38.774 1.00 92.25 210 PRO A N 1
ATOM 1607 C CA . PRO A 1 210 ? -34.340 -18.740 40.140 1.00 92.25 210 PRO A CA 1
ATOM 1608 C C . PRO A 1 210 ? -35.662 -17.998 40.347 1.00 92.25 210 PRO A C 1
ATOM 1610 O O . PRO A 1 210 ? -35.853 -16.893 39.842 1.00 92.25 210 PRO A O 1
ATOM 1613 N N . GLU A 1 211 ? -36.540 -18.575 41.166 1.00 88.06 211 GLU A N 1
ATOM 1614 C CA . GLU A 1 211 ? -37.737 -17.884 41.668 1.00 88.06 211 GLU A CA 1
ATOM 1615 C C . GLU A 1 211 ? -37.390 -16.872 42.770 1.00 88.06 211 GLU A C 1
ATOM 1617 O O . GLU A 1 211 ? -38.019 -15.821 42.873 1.00 88.06 211 GLU A O 1
ATOM 1622 N N . VAL A 1 212 ? -36.360 -17.169 43.573 1.00 90.56 212 VAL A N 1
ATOM 1623 C CA . VAL A 1 212 ? -35.880 -16.319 44.671 1.00 90.56 212 VAL A CA 1
ATOM 1624 C C . VAL A 1 212 ? -34.423 -15.937 44.430 1.00 90.56 212 VAL A C 1
ATOM 1626 O O . VAL A 1 212 ? -33.565 -16.798 44.234 1.00 90.56 212 VAL A O 1
ATOM 1629 N N . LEU A 1 213 ? -34.136 -14.635 44.483 1.00 94.00 213 LEU A N 1
ATOM 1630 C CA . LEU A 1 213 ? -32.800 -14.088 44.262 1.00 94.00 213 LEU A CA 1
ATOM 1631 C C . LEU A 1 213 ? -31.988 -14.092 45.565 1.00 94.00 213 LEU A C 1
ATOM 1633 O O . LEU A 1 213 ? -32.254 -13.317 46.484 1.00 94.00 213 LEU A O 1
ATOM 1637 N N . THR A 1 214 ? -30.991 -14.975 45.641 1.00 92.88 214 THR A N 1
ATOM 1638 C CA . THR A 1 214 ? -30.128 -15.150 46.826 1.00 92.88 214 THR A CA 1
ATOM 1639 C C . THR A 1 214 ? -28.645 -14.907 46.555 1.00 92.88 214 THR A C 1
ATOM 1641 O O . THR A 1 214 ? -27.853 -14.897 47.497 1.00 92.88 214 THR A O 1
ATOM 1644 N N . TYR A 1 215 ? -28.256 -14.716 45.293 1.00 95.12 215 TYR A N 1
ATOM 1645 C CA . TYR A 1 215 ? -26.857 -14.538 44.918 1.00 95.12 215 TYR A CA 1
ATOM 1646 C C . TYR A 1 215 ? -26.319 -13.179 45.381 1.00 95.12 215 TYR A C 1
ATOM 1648 O O . TYR A 1 215 ? -27.024 -1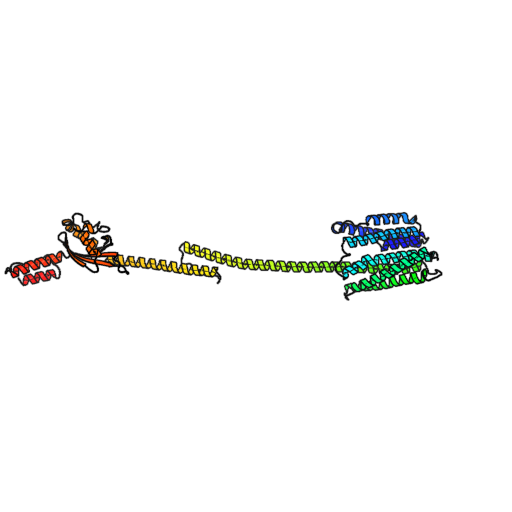2.171 45.317 1.00 95.12 215 TYR A O 1
ATOM 1656 N N . ASP A 1 216 ? -25.074 -13.157 45.862 1.00 91.12 216 ASP A N 1
ATOM 1657 C CA . ASP A 1 216 ? -24.480 -11.949 46.434 1.00 91.12 216 ASP A CA 1
ATOM 1658 C C . ASP A 1 216 ? -24.225 -10.879 45.345 1.00 91.12 216 ASP A C 1
ATOM 1660 O O . ASP A 1 216 ? -23.532 -11.164 44.361 1.00 91.12 216 ASP A O 1
ATOM 1664 N N . PRO A 1 217 ? -24.753 -9.643 45.490 1.00 87.25 217 PRO A N 1
ATOM 1665 C CA . PRO A 1 217 ? -24.623 -8.608 44.463 1.00 87.25 217 PRO A CA 1
ATOM 1666 C C . PRO A 1 217 ? -23.182 -8.154 44.200 1.00 87.25 217 PRO A C 1
ATOM 1668 O O . PRO A 1 217 ? -22.870 -7.763 43.072 1.00 87.25 217 PRO A O 1
ATOM 1671 N N . VAL A 1 218 ? -22.315 -8.176 45.222 1.00 85.31 218 VAL A N 1
ATOM 1672 C CA . VAL A 1 218 ? -20.907 -7.762 45.103 1.00 85.31 218 VAL A CA 1
ATOM 1673 C C . VAL A 1 218 ? -20.123 -8.831 44.355 1.00 85.31 218 VAL A C 1
ATOM 1675 O O . VAL A 1 218 ? -19.437 -8.523 43.384 1.00 85.31 218 VAL A O 1
ATOM 1678 N N . ARG A 1 219 ? -20.313 -10.099 44.723 1.00 91.81 219 ARG A N 1
ATOM 1679 C CA . ARG A 1 219 ? -19.743 -11.247 44.022 1.00 91.81 219 ARG A CA 1
ATOM 1680 C C . ARG A 1 219 ? -20.173 -11.289 42.558 1.00 91.81 219 ARG A C 1
ATOM 1682 O O . ARG A 1 219 ? -19.321 -11.428 41.688 1.00 91.81 219 ARG A O 1
ATOM 1689 N N . TYR A 1 220 ? -21.465 -11.108 42.275 1.00 92.81 220 TYR A N 1
ATOM 1690 C CA . TYR A 1 220 ? -21.961 -11.004 40.900 1.00 92.81 220 TYR A CA 1
ATOM 1691 C C . TYR A 1 220 ? -21.269 -9.876 40.131 1.00 92.81 220 TYR A C 1
ATOM 1693 O O . TYR A 1 220 ? -20.843 -10.064 38.990 1.00 92.81 220 TYR A O 1
ATOM 1701 N N . PHE A 1 221 ? -21.137 -8.700 40.752 1.00 88.69 221 PHE A N 1
ATOM 1702 C CA . PHE A 1 221 ? -20.463 -7.561 40.141 1.00 88.69 221 PHE A CA 1
ATOM 1703 C C . PHE A 1 221 ? -19.002 -7.878 39.810 1.00 88.69 221 PHE A C 1
ATOM 1705 O O . PHE A 1 221 ? -18.558 -7.583 38.701 1.00 88.69 221 PHE A O 1
ATOM 1712 N N . ASP A 1 222 ? -18.256 -8.472 40.739 1.00 90.75 222 ASP A N 1
ATOM 1713 C CA . ASP A 1 222 ? -16.832 -8.756 40.557 1.00 90.75 222 ASP A CA 1
ATOM 1714 C C . ASP A 1 222 ? -16.605 -9.873 39.515 1.00 90.75 222 ASP A C 1
ATOM 1716 O O . ASP A 1 222 ? -15.807 -9.691 38.595 1.00 90.75 222 ASP A O 1
ATOM 1720 N N . GLU A 1 223 ? -17.371 -10.970 39.558 1.00 95.00 223 GLU A N 1
ATOM 1721 C CA . GLU A 1 223 ? -17.269 -12.069 38.578 1.00 95.00 223 GLU A CA 1
ATOM 1722 C C . GLU A 1 223 ? -17.644 -11.620 37.155 1.00 95.00 223 GLU A C 1
ATOM 1724 O O . GLU A 1 223 ? -16.971 -11.959 36.180 1.00 95.00 223 GLU A O 1
ATOM 1729 N N . THR A 1 224 ? -18.697 -10.810 37.010 1.00 94.62 224 THR A N 1
ATOM 1730 C CA . THR A 1 224 ? -19.065 -10.251 35.697 1.00 94.62 224 THR A CA 1
ATOM 1731 C C . THR A 1 224 ? -18.086 -9.174 35.229 1.00 94.62 224 THR A C 1
ATOM 1733 O O . THR A 1 224 ? -17.882 -9.024 34.026 1.00 94.62 224 THR A O 1
ATOM 1736 N N . THR A 1 225 ? -17.430 -8.454 36.145 1.00 94.00 225 THR A N 1
ATOM 1737 C CA . THR A 1 225 ? -16.340 -7.526 35.801 1.00 94.00 225 THR A CA 1
ATOM 1738 C C . THR A 1 225 ? -15.136 -8.284 35.248 1.00 94.00 225 THR A C 1
ATOM 1740 O O . THR A 1 225 ? -14.619 -7.891 34.207 1.00 94.00 225 THR A O 1
ATOM 1743 N N . GLN A 1 226 ? -14.754 -9.411 35.856 1.00 96.00 226 GLN A N 1
ATOM 1744 C CA . GLN A 1 226 ? -13.666 -10.258 35.357 1.00 96.00 226 GLN A CA 1
ATOM 1745 C C . GLN A 1 226 ? -13.934 -10.766 33.929 1.00 96.00 226 GLN A C 1
ATOM 1747 O O . GLN A 1 226 ? -13.035 -10.761 33.089 1.00 96.00 226 GLN A O 1
ATOM 1752 N N . ALA A 1 227 ? -15.178 -11.154 33.628 1.00 96.75 227 ALA A N 1
ATOM 1753 C CA . ALA A 1 227 ? -15.582 -11.550 32.278 1.00 96.75 227 ALA A CA 1
ATOM 1754 C C . ALA A 1 227 ? -15.469 -10.403 31.253 1.00 96.75 227 ALA A C 1
ATOM 1756 O O . ALA A 1 227 ? -15.008 -10.611 30.127 1.00 96.75 227 ALA A O 1
ATOM 1757 N N . ILE A 1 228 ? -15.876 -9.188 31.638 1.00 97.50 228 ILE A N 1
ATOM 1758 C CA . ILE A 1 228 ? -15.754 -7.985 30.800 1.00 97.50 228 ILE A CA 1
ATOM 1759 C C . ILE A 1 228 ? -14.276 -7.639 30.569 1.00 97.50 228 ILE A C 1
ATOM 1761 O O . ILE A 1 228 ? -13.885 -7.369 29.435 1.00 97.50 228 ILE A O 1
ATOM 1765 N N . ASP A 1 229 ? -13.444 -7.688 31.609 1.00 97.38 229 ASP A N 1
ATOM 1766 C CA . ASP A 1 229 ? -12.015 -7.378 31.507 1.00 97.38 229 ASP A CA 1
ATOM 1767 C C . ASP A 1 229 ? -11.272 -8.380 30.604 1.00 97.38 229 ASP A C 1
ATOM 1769 O O . ASP A 1 229 ? -10.424 -7.966 29.816 1.00 97.38 229 ASP A O 1
ATOM 1773 N N . ALA A 1 230 ? -11.636 -9.670 30.622 1.00 98.12 230 ALA A N 1
ATOM 1774 C CA . ALA A 1 230 ? -11.099 -10.656 29.676 1.00 98.12 230 ALA A CA 1
ATOM 1775 C C . ALA A 1 230 ? -11.437 -10.309 28.213 1.00 98.12 230 ALA A C 1
ATOM 1777 O O . ALA A 1 230 ? -10.608 -10.472 27.319 1.00 98.12 230 ALA A O 1
ATOM 1778 N N . SER A 1 231 ? -12.634 -9.770 27.967 1.00 98.31 231 SER A N 1
ATOM 1779 C CA . SER A 1 231 ? -13.042 -9.314 26.633 1.00 98.31 231 SER A CA 1
ATOM 1780 C C . SER A 1 231 ? -12.295 -8.043 26.203 1.00 98.31 231 SER A C 1
ATOM 1782 O O . SER A 1 231 ? -11.919 -7.924 25.041 1.00 98.31 231 SER A O 1
ATOM 1784 N N . PHE A 1 232 ? -12.003 -7.119 27.126 1.00 98.00 232 PHE A N 1
ATOM 1785 C CA . PHE A 1 232 ? -11.134 -5.970 26.830 1.00 98.00 232 PHE A CA 1
ATOM 1786 C C . PHE A 1 232 ? -9.678 -6.374 26.580 1.00 98.00 232 PHE A C 1
ATOM 1788 O O . PHE A 1 232 ? -9.035 -5.798 25.712 1.00 98.00 232 PHE A O 1
ATOM 1795 N N . LYS A 1 233 ? -9.171 -7.413 27.252 1.00 97.56 233 LYS A N 1
ATOM 1796 C CA . LYS A 1 233 ? -7.852 -7.974 26.930 1.00 97.56 233 LYS A CA 1
ATOM 1797 C C . LYS A 1 233 ? -7.814 -8.537 25.505 1.00 97.56 233 LYS A C 1
ATOM 1799 O O . LYS A 1 233 ? -6.837 -8.323 24.797 1.00 97.56 233 LYS A O 1
ATOM 1804 N N . LEU A 1 234 ? -8.877 -9.215 25.058 1.00 98.06 234 LEU A N 1
ATOM 1805 C CA . LEU A 1 234 ? -9.006 -9.613 23.652 1.00 98.06 234 LEU A CA 1
ATOM 1806 C C . LEU A 1 234 ? -9.021 -8.393 22.721 1.00 98.06 234 LEU A C 1
ATOM 1808 O O . LEU A 1 234 ? -8.309 -8.418 21.724 1.00 98.06 234 LEU A O 1
ATOM 1812 N N . TYR A 1 235 ? -9.776 -7.339 23.051 1.00 97.81 235 TYR A N 1
ATOM 1813 C CA . TYR A 1 235 ? -9.780 -6.082 22.289 1.00 97.81 235 TYR A CA 1
ATOM 1814 C C . TYR A 1 235 ? -8.361 -5.503 22.122 1.00 97.81 235 TYR A C 1
ATOM 1816 O O . TYR A 1 235 ? -7.946 -5.183 21.008 1.00 97.81 235 TYR A O 1
ATOM 1824 N N . ASP A 1 236 ? -7.587 -5.420 23.205 1.00 96.62 236 ASP A N 1
ATOM 1825 C CA . ASP A 1 236 ? -6.217 -4.901 23.158 1.00 96.62 236 ASP A CA 1
ATOM 1826 C C . ASP A 1 236 ? -5.309 -5.771 22.272 1.00 96.62 236 ASP A C 1
ATOM 1828 O O . ASP A 1 236 ? -4.566 -5.251 21.442 1.00 96.62 236 ASP A O 1
ATOM 1832 N N . GLU A 1 237 ? -5.390 -7.101 22.383 1.00 96.88 237 GLU A N 1
ATOM 1833 C CA . GLU A 1 237 ? -4.578 -7.980 21.535 1.00 96.88 237 GLU A CA 1
ATOM 1834 C C . GLU A 1 237 ? -5.001 -7.958 20.061 1.00 96.88 237 GLU A C 1
ATOM 1836 O O . GLU A 1 237 ? -4.133 -7.998 19.191 1.00 96.88 237 GLU A O 1
ATOM 1841 N N . VAL A 1 238 ? -6.303 -7.895 19.749 1.00 96.88 238 VAL A N 1
ATOM 1842 C CA . VAL A 1 238 ? -6.761 -7.892 18.346 1.00 96.88 238 VAL A CA 1
ATOM 1843 C C . VAL A 1 238 ? -6.447 -6.564 17.663 1.00 96.88 238 VAL A C 1
ATOM 1845 O O . VAL A 1 238 ? -6.074 -6.560 16.495 1.00 96.88 238 VAL A O 1
ATOM 1848 N N . THR A 1 239 ? -6.518 -5.442 18.386 1.00 96.12 239 THR A N 1
ATOM 1849 C CA . THR A 1 239 ? -6.122 -4.131 17.848 1.00 96.12 239 THR A CA 1
ATOM 1850 C C . THR A 1 239 ? -4.616 -4.049 17.598 1.00 96.12 239 THR A C 1
ATOM 1852 O O . THR A 1 239 ? -4.214 -3.581 16.535 1.00 96.12 239 THR A O 1
ATOM 1855 N N . LEU A 1 240 ? -3.781 -4.564 18.511 1.00 95.50 240 LEU A N 1
ATOM 1856 C CA . LEU A 1 240 ? -2.330 -4.674 18.299 1.00 95.50 240 LEU A CA 1
ATOM 1857 C C . LEU A 1 240 ? -1.990 -5.558 17.097 1.00 95.50 240 LEU A C 1
ATOM 1859 O O . LEU A 1 240 ? -1.134 -5.207 16.289 1.00 95.50 240 LEU A O 1
ATOM 1863 N N . PHE A 1 241 ? -2.661 -6.700 16.980 1.00 95.19 241 PHE A 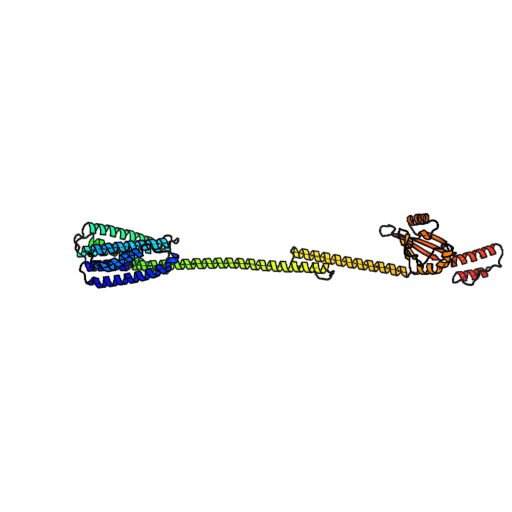N 1
ATOM 1864 C CA . PHE A 1 241 ? -2.471 -7.619 15.866 1.00 95.19 241 PHE A CA 1
ATOM 1865 C C . PHE A 1 241 ? -2.893 -7.004 14.523 1.00 95.19 241 PHE A C 1
ATOM 1867 O O . PHE A 1 241 ? -2.176 -7.134 13.529 1.00 95.19 241 PHE A O 1
ATOM 1874 N N . LEU A 1 242 ? -4.031 -6.304 14.497 1.00 95.88 242 LEU A N 1
ATOM 1875 C CA . LEU A 1 242 ? -4.518 -5.585 13.323 1.00 95.88 242 LEU A CA 1
ATOM 1876 C C . LEU A 1 242 ? -3.522 -4.509 12.878 1.00 95.88 242 LEU A C 1
ATOM 1878 O O . LEU A 1 242 ? -3.167 -4.467 11.703 1.00 95.88 242 LEU A O 1
ATOM 1882 N N . ASP A 1 243 ? -3.028 -3.687 13.807 1.00 95.19 243 ASP A N 1
ATOM 1883 C CA . ASP A 1 243 ? -2.034 -2.648 13.511 1.00 95.19 243 ASP A CA 1
ATOM 1884 C C . ASP A 1 243 ? -0.739 -3.245 12.936 1.00 95.19 243 ASP A C 1
ATOM 1886 O O . ASP A 1 243 ? -0.265 -2.813 11.885 1.00 95.19 243 ASP A O 1
ATOM 1890 N N . GLN A 1 244 ? -0.215 -4.310 13.553 1.00 94.25 244 GLN A N 1
ATOM 1891 C CA . GLN A 1 244 ? 0.968 -5.019 13.052 1.00 94.25 244 GLN A CA 1
ATOM 1892 C C . GLN A 1 244 ? 0.753 -5.583 11.644 1.00 94.25 244 GLN A C 1
ATOM 1894 O O . GLN A 1 244 ? 1.596 -5.391 10.771 1.00 94.25 244 GLN A O 1
ATOM 1899 N N . SER A 1 245 ? -0.397 -6.213 11.398 1.00 93.75 245 SER A N 1
ATOM 1900 C CA . SER A 1 245 ? -0.726 -6.792 10.090 1.00 93.75 245 SER A CA 1
ATOM 1901 C C . SER A 1 245 ? -0.820 -5.717 8.999 1.00 93.75 245 SER A C 1
ATOM 1903 O O . SER A 1 245 ? -0.313 -5.898 7.889 1.00 93.75 245 SER A O 1
ATOM 1905 N N . LEU A 1 246 ? -1.401 -4.555 9.322 1.00 95.12 246 LEU A N 1
ATOM 1906 C CA . LEU A 1 246 ? -1.456 -3.406 8.416 1.00 95.12 246 LEU A CA 1
ATOM 1907 C C . LEU A 1 246 ? -0.058 -2.833 8.134 1.00 95.12 246 LEU A C 1
ATOM 1909 O O . LEU A 1 246 ? 0.256 -2.540 6.978 1.00 95.12 246 LEU A O 1
ATOM 1913 N N . GLN A 1 247 ? 0.801 -2.709 9.150 1.00 94.94 247 GLN A N 1
ATOM 1914 C CA . GLN A 1 247 ? 2.184 -2.243 8.984 1.00 94.94 247 GLN A CA 1
ATOM 1915 C C . GLN A 1 247 ? 3.023 -3.206 8.138 1.00 94.94 247 GLN A C 1
ATOM 1917 O O . GLN A 1 247 ? 3.743 -2.770 7.234 1.00 94.94 247 GLN A O 1
ATOM 1922 N N . ASP A 1 248 ? 2.891 -4.512 8.370 1.00 93.06 248 ASP A N 1
ATOM 1923 C CA . ASP A 1 248 ? 3.565 -5.542 7.579 1.00 93.06 248 ASP A CA 1
ATOM 1924 C C . ASP A 1 248 ? 3.137 -5.471 6.113 1.00 93.06 248 ASP A C 1
ATOM 1926 O O . ASP A 1 248 ? 3.981 -5.526 5.213 1.00 93.06 248 ASP A O 1
ATOM 1930 N N . ARG A 1 249 ? 1.842 -5.259 5.848 1.00 93.44 249 ARG A N 1
ATOM 1931 C CA . ARG A 1 249 ? 1.332 -5.040 4.490 1.00 93.44 249 ARG A CA 1
ATOM 1932 C C . ARG A 1 249 ? 1.912 -3.778 3.856 1.00 93.44 249 ARG A C 1
ATOM 1934 O O . ARG A 1 249 ? 2.392 -3.842 2.724 1.00 93.44 249 ARG A O 1
ATOM 1941 N N . VAL A 1 250 ? 1.935 -2.653 4.573 1.00 94.75 250 VAL A N 1
ATOM 1942 C CA . VAL A 1 250 ? 2.551 -1.403 4.088 1.00 94.75 250 VAL A CA 1
ATOM 1943 C C . VAL A 1 250 ? 4.028 -1.617 3.746 1.00 94.75 250 VAL A C 1
ATOM 1945 O O . VAL A 1 250 ? 4.488 -1.169 2.693 1.00 94.75 250 VAL A O 1
ATOM 1948 N N . SER A 1 251 ? 4.773 -2.318 4.600 1.00 96.00 251 SER A N 1
ATOM 1949 C CA . SER A 1 251 ? 6.186 -2.642 4.378 1.00 96.00 251 SER A CA 1
ATOM 1950 C C . SER A 1 251 ? 6.389 -3.528 3.144 1.00 96.00 251 SER A C 1
ATOM 1952 O O . SER A 1 251 ? 7.247 -3.242 2.301 1.00 96.00 251 SER A O 1
ATOM 1954 N N . ARG A 1 252 ? 5.551 -4.561 2.987 1.00 95.06 252 ARG A N 1
ATOM 1955 C CA . ARG A 1 252 ? 5.574 -5.477 1.839 1.00 95.06 252 ARG A CA 1
ATOM 1956 C C . ARG A 1 252 ? 5.334 -4.726 0.530 1.00 95.06 252 ARG A C 1
ATOM 1958 O O . ARG A 1 252 ? 6.172 -4.796 -0.365 1.00 95.06 252 ARG A O 1
ATOM 1965 N N . VAL A 1 253 ? 4.275 -3.915 0.468 1.00 95.25 253 VAL A N 1
ATOM 1966 C CA . VAL A 1 253 ? 3.929 -3.104 -0.713 1.00 95.25 253 VAL A CA 1
ATOM 1967 C C . VAL A 1 253 ? 5.033 -2.099 -1.047 1.00 95.25 253 VAL A C 1
ATOM 1969 O O . VAL A 1 253 ? 5.405 -1.956 -2.210 1.00 95.25 253 VAL A O 1
ATOM 1972 N N . LYS A 1 254 ? 5.617 -1.422 -0.047 1.00 95.75 254 LYS A N 1
ATOM 1973 C CA . LYS A 1 254 ? 6.753 -0.509 -0.271 1.00 95.75 254 LYS A CA 1
ATOM 1974 C C . LYS A 1 254 ? 7.975 -1.235 -0.830 1.00 95.75 254 LYS A C 1
ATOM 1976 O O . LYS A 1 254 ? 8.645 -0.702 -1.712 1.00 95.75 254 LYS A O 1
ATOM 1981 N N . THR A 1 255 ? 8.257 -2.436 -0.333 1.00 96.19 255 THR A N 1
ATOM 1982 C CA . THR A 1 255 ? 9.385 -3.256 -0.795 1.00 96.19 255 THR A CA 1
ATOM 1983 C C . THR A 1 255 ? 9.170 -3.737 -2.229 1.00 96.19 255 THR A C 1
ATOM 1985 O O . THR A 1 255 ? 10.074 -3.619 -3.055 1.00 96.19 255 THR A O 1
ATOM 1988 N N . GLU A 1 256 ? 7.966 -4.209 -2.558 1.00 95.38 256 GLU A N 1
ATOM 1989 C CA . GLU A 1 256 ? 7.590 -4.599 -3.921 1.00 95.38 256 GLU A CA 1
ATOM 1990 C C . GLU A 1 256 ? 7.682 -3.417 -4.890 1.00 95.38 256 GLU A C 1
ATOM 1992 O O . GLU A 1 256 ? 8.298 -3.527 -5.951 1.00 95.38 256 GLU A O 1
ATOM 1997 N N . LEU A 1 257 ? 7.154 -2.254 -4.497 1.00 95.88 257 LEU A N 1
ATOM 1998 C CA . LEU A 1 257 ? 7.247 -1.030 -5.286 1.00 95.88 257 LEU A CA 1
ATOM 1999 C C . LEU A 1 257 ? 8.708 -0.622 -5.529 1.00 95.88 257 LEU A C 1
ATOM 2001 O O . LEU A 1 257 ? 9.079 -0.324 -6.664 1.00 95.88 257 LEU A O 1
ATOM 2005 N N . ALA A 1 258 ? 9.550 -0.638 -4.492 1.00 96.12 258 ALA A N 1
ATOM 2006 C CA . ALA A 1 258 ? 10.971 -0.321 -4.618 1.00 96.12 258 ALA A CA 1
ATOM 2007 C C . ALA A 1 258 ? 11.695 -1.291 -5.567 1.00 96.12 258 ALA A C 1
ATOM 2009 O O . ALA A 1 258 ? 12.513 -0.862 -6.382 1.00 96.12 258 ALA A O 1
ATOM 2010 N N . PHE A 1 259 ? 11.362 -2.582 -5.513 1.00 96.81 259 PHE A N 1
ATOM 2011 C CA . PHE A 1 259 ? 11.912 -3.588 -6.418 1.00 96.81 259 PHE A CA 1
ATOM 2012 C C . PHE A 1 259 ? 11.495 -3.343 -7.877 1.00 96.81 259 PHE A C 1
ATOM 2014 O O . PHE A 1 259 ? 12.343 -3.365 -8.772 1.00 96.81 259 PHE A O 1
ATOM 2021 N N . VAL A 1 260 ? 10.219 -3.024 -8.124 1.00 96.69 260 VAL A N 1
ATOM 2022 C CA . VAL A 1 260 ? 9.718 -2.658 -9.461 1.00 96.69 260 VAL A CA 1
ATOM 2023 C C . VAL A 1 260 ? 10.407 -1.395 -9.983 1.00 96.69 260 VAL A C 1
ATOM 2025 O O . VAL A 1 260 ? 10.845 -1.370 -11.135 1.00 96.69 260 VAL A O 1
ATOM 2028 N N . MET A 1 261 ? 10.569 -0.365 -9.144 1.00 96.88 261 MET A N 1
ATOM 2029 C CA . MET A 1 261 ? 11.303 0.852 -9.513 1.00 96.88 261 MET A CA 1
ATOM 2030 C C . MET A 1 261 ? 12.767 0.558 -9.860 1.00 96.88 261 MET A C 1
ATOM 2032 O O . MET A 1 261 ? 13.281 1.100 -10.837 1.00 96.88 261 MET A O 1
ATOM 2036 N N . LEU A 1 262 ? 13.434 -0.321 -9.105 1.00 97.94 262 LEU A N 1
ATOM 2037 C CA . LEU A 1 262 ? 14.816 -0.724 -9.370 1.00 97.94 262 LEU A CA 1
ATOM 2038 C C . LEU A 1 262 ? 14.931 -1.430 -10.725 1.00 97.94 262 LEU A C 1
ATOM 2040 O O . LEU A 1 262 ? 15.802 -1.074 -11.518 1.00 97.94 262 LEU A O 1
ATOM 2044 N N . ILE A 1 263 ? 14.031 -2.369 -11.030 1.00 97.62 263 ILE A N 1
ATOM 2045 C CA . ILE A 1 263 ? 13.994 -3.032 -12.343 1.00 97.62 263 ILE A CA 1
ATOM 2046 C C . ILE A 1 263 ? 13.779 -2.004 -13.457 1.00 97.62 263 ILE A C 1
ATOM 2048 O O . ILE A 1 263 ? 14.519 -2.016 -14.440 1.00 97.62 263 ILE A O 1
ATOM 2052 N N . ALA A 1 264 ? 12.816 -1.091 -13.303 1.00 96.94 264 ALA A N 1
ATOM 2053 C CA . ALA A 1 264 ? 12.543 -0.056 -14.298 1.00 96.94 264 ALA A CA 1
ATOM 2054 C C . ALA A 1 264 ? 13.771 0.838 -14.548 1.00 96.94 264 ALA A C 1
ATOM 2056 O O . ALA A 1 264 ? 14.150 1.061 -15.699 1.00 96.94 264 ALA A O 1
ATOM 2057 N N . LEU A 1 265 ? 14.448 1.283 -13.483 1.00 97.94 265 LEU A N 1
ATOM 2058 C CA . LEU A 1 265 ? 15.698 2.042 -13.579 1.00 97.94 265 LEU A CA 1
ATOM 2059 C C . LEU A 1 265 ? 16.818 1.228 -14.236 1.00 97.94 265 LEU A C 1
ATOM 2061 O O . LEU A 1 265 ? 17.552 1.763 -15.064 1.00 97.94 265 LEU A O 1
ATOM 2065 N N . GLY A 1 266 ? 16.926 -0.063 -13.917 1.00 97.94 266 GLY A N 1
ATOM 2066 C CA . GLY A 1 266 ? 17.888 -0.976 -14.532 1.00 97.94 266 GLY A CA 1
ATOM 2067 C C . GLY A 1 266 ? 17.673 -1.121 -16.039 1.00 97.94 266 GLY A C 1
ATOM 2068 O O . GLY A 1 266 ? 18.632 -1.044 -16.805 1.00 97.94 266 GLY A O 1
ATOM 2069 N N . VAL A 1 267 ? 16.419 -1.253 -16.483 1.00 98.06 267 VAL A N 1
ATOM 2070 C CA . VAL A 1 267 ? 16.066 -1.307 -17.911 1.00 98.06 267 VAL A CA 1
ATOM 2071 C C . VAL A 1 267 ? 16.386 0.018 -18.604 1.00 98.06 267 VAL A C 1
ATOM 2073 O O . VAL A 1 267 ? 17.005 0.007 -19.667 1.00 98.06 267 VAL A O 1
ATOM 2076 N N . ILE A 1 268 ? 16.037 1.159 -17.999 1.00 98.00 268 ILE A N 1
ATOM 2077 C CA . ILE A 1 268 ? 16.365 2.487 -18.544 1.00 98.00 268 ILE A CA 1
ATOM 2078 C C . ILE A 1 268 ? 17.882 2.653 -18.683 1.00 98.00 268 ILE A C 1
ATOM 2080 O O . ILE A 1 268 ? 18.361 3.067 -19.739 1.00 98.00 268 ILE A O 1
ATOM 2084 N N . ALA A 1 269 ? 18.647 2.291 -17.651 1.00 97.88 269 ALA A N 1
ATOM 2085 C CA . ALA A 1 269 ? 20.104 2.362 -17.669 1.00 97.88 269 ALA A CA 1
ATOM 2086 C C . ALA A 1 269 ? 20.711 1.439 -18.736 1.00 97.88 269 ALA A C 1
ATOM 2088 O O . ALA A 1 269 ? 21.650 1.834 -19.425 1.00 97.88 269 ALA A O 1
ATOM 2089 N N . LEU A 1 270 ? 20.154 0.238 -18.917 1.00 98.00 270 LEU A N 1
ATOM 2090 C CA . LEU A 1 270 ? 20.590 -0.707 -19.942 1.00 98.00 270 LEU A CA 1
ATOM 2091 C C . LEU A 1 270 ? 20.324 -0.171 -21.353 1.00 98.00 270 LEU A C 1
ATOM 2093 O O . LEU A 1 270 ? 21.226 -0.195 -22.188 1.00 98.00 270 LEU A O 1
ATOM 2097 N N . VAL A 1 271 ? 19.129 0.368 -21.610 1.00 97.88 271 VAL A N 1
ATOM 2098 C CA . VAL A 1 271 ? 18.782 0.989 -22.899 1.00 97.88 271 VAL A CA 1
ATOM 2099 C C . VAL A 1 271 ? 19.669 2.203 -23.170 1.00 97.88 271 VAL A C 1
ATOM 2101 O O . VAL A 1 271 ? 20.217 2.322 -24.264 1.00 97.88 271 VAL A O 1
ATOM 2104 N N . ALA A 1 272 ? 19.873 3.072 -22.176 1.00 97.44 272 ALA A N 1
ATOM 2105 C CA . ALA A 1 272 ? 20.745 4.238 -22.300 1.00 97.44 272 ALA A CA 1
ATOM 2106 C C . ALA A 1 272 ? 22.204 3.834 -22.564 1.00 97.44 272 ALA A C 1
ATOM 2108 O O . ALA A 1 272 ? 22.855 4.403 -23.440 1.00 97.44 272 ALA A O 1
ATOM 2109 N N . GLY A 1 273 ? 22.708 2.819 -21.857 1.00 97.31 273 GLY A N 1
ATOM 2110 C CA . GLY A 1 273 ? 24.046 2.270 -22.066 1.00 97.31 273 GLY A CA 1
ATOM 2111 C C . GLY A 1 273 ? 24.212 1.668 -23.461 1.00 97.31 273 GLY A C 1
ATOM 2112 O O . GLY A 1 273 ? 25.210 1.928 -24.135 1.00 97.31 273 GLY A O 1
ATOM 2113 N N . TRP A 1 274 ? 23.217 0.918 -23.937 1.00 97.06 274 TRP A N 1
ATOM 2114 C CA . TRP A 1 274 ? 23.238 0.321 -25.272 1.00 97.06 274 TRP A CA 1
ATOM 2115 C C . TRP A 1 274 ? 23.172 1.385 -26.375 1.00 97.06 274 TRP A C 1
ATOM 2117 O O . TRP A 1 274 ? 23.993 1.374 -27.295 1.00 97.06 274 TRP A O 1
ATOM 2127 N N . ALA A 1 275 ? 22.281 2.370 -26.229 1.00 96.38 275 ALA A N 1
ATOM 2128 C CA . ALA A 1 275 ? 22.189 3.523 -27.120 1.00 96.38 275 ALA A CA 1
ATOM 2129 C C . ALA A 1 275 ? 23.500 4.321 -27.149 1.00 96.38 275 ALA A C 1
ATOM 2131 O O . ALA A 1 275 ? 23.977 4.670 -28.226 1.00 96.38 275 ALA A O 1
ATOM 2132 N N . PHE A 1 276 ? 24.133 4.551 -25.995 1.00 96.62 276 PHE A N 1
ATOM 2133 C CA . PHE A 1 276 ? 25.423 5.233 -25.913 1.00 96.62 276 PHE A CA 1
ATOM 2134 C C . PHE A 1 276 ? 26.518 4.493 -26.692 1.00 96.62 276 PHE A C 1
ATOM 2136 O O . PHE A 1 276 ? 27.269 5.119 -27.441 1.00 96.62 276 PHE A O 1
ATOM 2143 N N . VAL A 1 277 ? 26.601 3.164 -26.565 1.00 94.62 277 VAL A N 1
ATOM 2144 C CA . VAL A 1 277 ? 27.583 2.354 -27.305 1.00 94.62 277 VAL A CA 1
ATOM 2145 C C . VAL A 1 277 ? 27.342 2.427 -28.815 1.00 94.62 277 VAL A C 1
ATOM 2147 O O . VAL A 1 277 ? 28.301 2.630 -29.564 1.00 94.62 277 VAL A O 1
ATOM 2150 N N . ILE A 1 278 ? 26.090 2.301 -29.265 1.00 91.44 278 ILE A N 1
ATOM 2151 C CA . ILE A 1 278 ? 25.729 2.370 -30.690 1.00 91.44 278 ILE A CA 1
ATOM 2152 C C . ILE A 1 278 ? 26.019 3.765 -31.249 1.00 91.44 278 ILE A C 1
ATOM 2154 O O . ILE A 1 278 ? 26.776 3.890 -32.211 1.00 91.44 278 ILE A O 1
ATOM 2158 N N . LEU A 1 279 ? 25.494 4.818 -30.615 1.00 92.25 279 LEU A N 1
ATOM 2159 C CA . LEU A 1 279 ? 25.677 6.200 -31.063 1.00 92.25 279 LEU A CA 1
ATOM 2160 C C . LEU A 1 279 ? 27.153 6.593 -31.097 1.00 92.25 279 LEU A C 1
ATOM 2162 O O . LEU A 1 279 ? 27.592 7.247 -32.040 1.00 92.25 279 LEU A O 1
ATOM 2166 N N . ARG A 1 280 ? 27.953 6.153 -30.119 1.00 91.69 280 ARG A N 1
ATOM 2167 C CA . ARG A 1 280 ? 29.398 6.410 -30.113 1.00 91.69 280 ARG A CA 1
ATOM 2168 C C . ARG A 1 280 ? 30.110 5.731 -31.285 1.00 91.69 280 ARG A C 1
ATOM 2170 O O . ARG A 1 280 ? 31.006 6.342 -31.867 1.00 91.69 280 ARG A O 1
ATOM 2177 N N . ARG A 1 281 ? 29.740 4.492 -31.632 1.00 86.44 281 ARG A N 1
ATOM 2178 C CA . ARG A 1 281 ? 30.313 3.774 -32.787 1.00 86.44 281 ARG A CA 1
ATOM 2179 C C . ARG A 1 281 ? 29.918 4.431 -34.106 1.00 86.44 281 ARG A C 1
ATOM 2181 O O . ARG A 1 281 ? 30.804 4.730 -34.900 1.00 86.44 281 ARG A O 1
ATOM 2188 N N . VAL A 1 282 ? 28.630 4.726 -34.285 1.00 88.12 282 VAL A N 1
ATOM 2189 C CA . VAL A 1 282 ? 28.107 5.406 -35.479 1.00 88.12 282 VAL A CA 1
ATOM 2190 C C . VAL A 1 282 ? 28.780 6.763 -35.656 1.00 88.12 282 VAL A C 1
ATOM 2192 O O . VAL A 1 282 ? 29.332 7.031 -36.716 1.00 88.12 282 VAL A O 1
ATOM 2195 N N . ASN A 1 283 ? 28.828 7.592 -34.608 1.00 89.06 283 ASN A N 1
ATOM 2196 C CA . ASN A 1 283 ? 29.430 8.922 -34.697 1.00 89.06 283 ASN A CA 1
ATOM 2197 C C . ASN A 1 283 ? 30.919 8.859 -35.080 1.00 89.06 283 ASN A C 1
ATOM 2199 O O . ASN A 1 283 ? 31.372 9.612 -35.936 1.00 89.06 283 ASN A O 1
ATOM 2203 N N . ARG A 1 284 ? 31.684 7.920 -34.503 1.00 85.75 284 ARG A N 1
ATOM 2204 C CA . ARG A 1 284 ? 33.096 7.724 -34.867 1.00 85.75 284 ARG A CA 1
ATOM 2205 C C . ARG A 1 284 ? 33.260 7.310 -36.332 1.00 85.75 284 ARG A C 1
ATOM 2207 O O . ARG A 1 284 ? 34.147 7.831 -37.001 1.00 85.75 284 ARG A O 1
ATOM 2214 N N . ALA A 1 285 ? 32.426 6.392 -36.817 1.00 83.50 285 ALA A N 1
ATOM 2215 C CA . ALA A 1 285 ? 32.491 5.907 -38.193 1.00 83.50 285 ALA A CA 1
ATOM 2216 C C . ALA A 1 285 ? 32.095 7.000 -39.204 1.00 83.50 285 ALA A C 1
ATOM 2218 O O . ALA A 1 285 ? 32.795 7.199 -40.196 1.00 83.50 285 ALA A O 1
ATOM 2219 N N . VAL A 1 286 ? 31.040 7.771 -38.910 1.00 86.81 286 VAL A N 1
ATOM 2220 C CA . VAL A 1 286 ? 30.590 8.905 -39.737 1.00 86.81 286 VAL A CA 1
ATOM 2221 C C . VAL A 1 286 ? 31.658 9.997 -39.814 1.00 86.81 286 VAL A C 1
ATOM 2223 O O . VAL A 1 286 ? 31.989 10.439 -40.912 1.00 86.81 286 VAL A O 1
ATOM 2226 N N . ILE A 1 287 ? 32.248 10.397 -38.681 1.00 87.31 287 ILE A N 1
ATOM 2227 C CA . ILE A 1 287 ? 33.335 11.392 -38.661 1.00 87.31 287 ILE A CA 1
ATOM 2228 C C . ILE A 1 287 ? 34.551 10.880 -39.446 1.00 87.31 287 ILE A C 1
ATOM 2230 O O . ILE A 1 287 ? 35.148 11.634 -40.210 1.00 87.31 287 ILE A O 1
ATOM 2234 N N . GLY A 1 288 ? 34.897 9.595 -39.311 1.00 83.12 288 GLY A N 1
ATOM 2235 C CA . GLY A 1 288 ? 35.989 8.985 -40.073 1.00 83.12 288 GLY A CA 1
ATOM 2236 C C . GLY A 1 288 ? 35.764 9.026 -41.588 1.00 83.12 288 GLY A C 1
ATOM 2237 O O . GLY A 1 288 ? 36.677 9.380 -42.332 1.00 83.12 288 GLY A O 1
ATOM 2238 N N . ALA A 1 289 ? 34.547 8.721 -42.046 1.00 83.81 289 ALA A N 1
ATOM 2239 C CA . ALA A 1 289 ? 34.184 8.795 -43.461 1.00 83.81 289 ALA A CA 1
ATOM 2240 C C . ALA A 1 289 ? 34.165 10.240 -43.994 1.00 83.81 289 ALA A C 1
ATOM 2242 O O . ALA A 1 289 ? 34.618 10.480 -45.111 1.00 83.81 289 ALA A O 1
ATOM 2243 N N . ALA A 1 290 ? 33.694 11.206 -43.199 1.00 87.12 290 ALA A N 1
ATOM 2244 C CA . ALA A 1 290 ? 33.724 12.622 -43.570 1.00 87.12 290 ALA A CA 1
ATOM 2245 C C . ALA A 1 290 ? 35.166 13.130 -43.744 1.00 87.12 290 ALA A C 1
ATOM 2247 O O . ALA A 1 290 ? 35.508 13.659 -44.796 1.00 87.12 290 ALA A O 1
ATOM 2248 N N . HIS A 1 291 ? 36.047 12.846 -42.778 1.00 85.25 291 HIS A N 1
ATOM 2249 C CA . HIS A 1 291 ? 37.468 13.199 -42.872 1.00 85.25 291 HIS A CA 1
ATOM 2250 C C . HIS A 1 291 ? 38.167 12.562 -44.086 1.00 85.25 291 HIS A C 1
ATOM 2252 O O . HIS A 1 291 ? 39.079 13.156 -44.657 1.00 85.25 291 HIS A O 1
ATOM 2258 N N . ALA A 1 292 ? 37.773 11.346 -44.475 1.00 82.25 292 ALA A N 1
ATOM 2259 C CA . ALA A 1 292 ? 38.296 10.681 -45.666 1.00 82.25 292 ALA A CA 1
ATOM 2260 C C . ALA A 1 292 ? 37.930 11.429 -46.955 1.00 82.25 292 ALA A C 1
ATOM 2262 O O . ALA A 1 292 ? 38.769 11.590 -47.840 1.00 82.25 292 ALA A O 1
ATOM 2263 N N . LEU A 1 293 ? 36.679 11.886 -47.052 1.00 86.12 293 LEU A N 1
ATOM 2264 C CA . LEU A 1 293 ? 36.202 12.677 -48.182 1.00 86.12 293 LEU A CA 1
ATOM 2265 C C . LEU A 1 293 ? 36.924 14.019 -48.272 1.00 86.12 293 LEU A C 1
ATOM 2267 O O . LEU A 1 293 ? 37.360 14.370 -49.365 1.00 86.12 293 LEU A O 1
ATOM 2271 N N . ASP A 1 294 ? 37.111 14.709 -47.145 1.00 88.69 294 ASP A N 1
ATOM 2272 C CA . ASP A 1 294 ? 37.839 15.983 -47.102 1.00 88.69 294 ASP A CA 1
ATOM 2273 C C . ASP A 1 294 ? 39.271 15.823 -47.640 1.00 88.69 294 ASP A C 1
ATOM 2275 O O . ASP A 1 294 ? 39.704 16.585 -48.500 1.00 88.69 294 ASP A O 1
ATOM 2279 N N . GLN A 1 295 ? 39.981 14.760 -47.240 1.00 86.25 295 GLN A N 1
ATOM 2280 C CA . GLN A 1 295 ? 41.337 14.492 -47.740 1.00 86.25 295 GLN A CA 1
ATOM 2281 C C . GLN A 1 295 ? 41.384 14.230 -49.249 1.00 86.25 295 GLN A C 1
ATOM 2283 O O . GLN A 1 295 ? 42.309 14.686 -49.920 1.00 86.25 295 GLN A O 1
ATOM 2288 N N . ILE A 1 296 ? 40.392 13.518 -49.792 1.00 87.44 296 ILE A N 1
ATOM 2289 C CA . ILE A 1 296 ? 40.284 13.298 -51.239 1.00 87.44 296 ILE A CA 1
ATOM 2290 C C . ILE A 1 296 ? 39.984 14.620 -51.959 1.00 87.44 296 ILE A C 1
ATOM 2292 O O . ILE A 1 296 ? 40.579 14.878 -53.006 1.00 87.44 296 ILE A O 1
ATOM 2296 N N . ALA A 1 297 ? 39.095 15.455 -51.410 1.00 87.19 297 ALA A N 1
ATOM 2297 C CA . ALA A 1 297 ? 38.751 16.761 -51.977 1.00 87.19 297 ALA A CA 1
ATOM 2298 C C . ALA A 1 297 ? 39.965 17.706 -52.023 1.00 87.19 297 ALA A C 1
ATOM 2300 O O . ALA A 1 297 ? 40.154 18.409 -53.014 1.00 87.19 297 ALA A O 1
ATOM 2301 N N . ASP A 1 298 ? 40.823 17.649 -51.002 1.00 88.44 298 ASP A N 1
ATOM 2302 C CA . ASP A 1 298 ? 42.067 18.422 -50.906 1.00 88.44 298 ASP A CA 1
ATOM 2303 C C . ASP A 1 298 ? 43.218 17.852 -51.767 1.00 88.44 298 ASP A C 1
ATOM 2305 O O . ASP A 1 298 ? 44.330 18.383 -51.767 1.00 88.44 298 ASP A O 1
ATOM 2309 N N . GLY A 1 299 ? 42.980 16.765 -52.513 1.00 83.94 299 GLY A N 1
ATOM 2310 C CA . GLY A 1 299 ? 43.965 16.143 -53.402 1.00 83.94 299 GLY A CA 1
ATOM 2311 C C . GLY A 1 299 ? 44.960 15.205 -52.708 1.00 83.94 299 GLY A C 1
ATOM 2312 O O . GLY A 1 299 ? 45.894 14.720 -53.348 1.00 83.94 299 GLY A O 1
ATOM 2313 N N . ASN A 1 300 ? 44.765 14.903 -51.423 1.00 87.12 300 ASN A N 1
ATOM 2314 C CA . ASN A 1 300 ? 45.589 13.951 -50.683 1.00 87.12 300 ASN A CA 1
ATOM 2315 C C . ASN A 1 300 ? 45.054 12.517 -50.849 1.00 87.12 300 ASN A C 1
ATOM 2317 O O . ASN A 1 300 ? 44.197 12.048 -50.098 1.00 87.12 300 ASN A O 1
ATOM 2321 N N . LEU A 1 301 ? 45.583 11.801 -51.844 1.00 87.62 301 LEU A N 1
ATOM 2322 C CA . LEU A 1 301 ? 45.171 10.429 -52.177 1.00 87.62 301 LEU A CA 1
ATOM 2323 C C . LEU A 1 301 ? 46.020 9.332 -51.509 1.00 87.62 301 LEU A C 1
ATOM 2325 O O . LEU A 1 301 ? 45.800 8.153 -51.784 1.00 87.62 301 LEU A O 1
ATOM 2329 N N . ASP A 1 302 ? 46.977 9.692 -50.650 1.00 83.56 302 ASP A N 1
ATOM 2330 C CA . ASP A 1 302 ? 47.907 8.736 -50.026 1.00 83.56 302 ASP A CA 1
ATOM 2331 C C . ASP A 1 302 ? 47.459 8.263 -48.637 1.00 83.56 302 ASP A C 1
ATOM 2333 O O . ASP A 1 302 ? 48.110 7.430 -47.998 1.00 83.56 302 ASP A O 1
ATOM 2337 N N . SER A 1 303 ? 46.334 8.776 -48.147 1.00 81.12 303 SER A N 1
ATOM 2338 C CA . SER A 1 303 ? 45.804 8.388 -46.852 1.00 81.12 303 SER A CA 1
ATOM 2339 C C . SER A 1 303 ? 45.153 7.009 -46.873 1.00 81.12 303 SER A C 1
ATOM 2341 O O . SER A 1 303 ? 44.398 6.651 -47.774 1.00 81.12 303 SER A O 1
ATOM 2343 N N . VAL A 1 304 ? 45.429 6.215 -45.836 1.00 79.38 304 VAL A N 1
ATOM 2344 C CA . VAL A 1 304 ? 44.893 4.856 -45.721 1.00 79.38 304 VAL A CA 1
ATOM 2345 C C . VAL A 1 304 ? 43.491 4.897 -45.124 1.00 79.38 304 VAL A C 1
ATOM 2347 O O . VAL A 1 304 ? 43.322 5.106 -43.921 1.00 79.38 304 VAL A O 1
ATOM 2350 N N . LEU A 1 305 ? 42.488 4.620 -45.955 1.00 79.19 305 LEU A N 1
ATOM 2351 C CA . LEU A 1 305 ? 41.106 4.441 -45.520 1.00 79.19 305 LEU A CA 1
ATOM 2352 C C . LEU A 1 305 ? 40.901 3.013 -45.006 1.00 79.19 305 LEU A C 1
ATOM 2354 O O . LEU A 1 305 ? 40.962 2.050 -45.769 1.00 79.19 305 LEU A O 1
ATOM 2358 N N . LYS A 1 306 ? 40.670 2.864 -43.699 1.00 77.25 306 LYS A N 1
ATOM 2359 C CA . LYS A 1 306 ? 40.345 1.571 -43.084 1.00 77.25 306 LYS A CA 1
ATOM 2360 C C . LYS A 1 306 ? 38.849 1.512 -42.777 1.00 77.25 306 LYS A C 1
ATOM 2362 O O . LYS A 1 306 ? 38.401 2.305 -41.950 1.00 77.25 306 LYS A O 1
ATOM 2367 N N . PRO A 1 307 ? 38.083 0.597 -43.390 1.00 72.69 307 PRO A N 1
ATOM 2368 C CA . PRO A 1 307 ? 36.705 0.371 -42.982 1.00 72.69 307 PRO A CA 1
ATOM 2369 C C . PRO A 1 307 ? 36.687 -0.200 -41.556 1.00 72.69 307 PRO A C 1
ATOM 2371 O O . PRO A 1 307 ? 37.320 -1.221 -41.279 1.00 72.69 307 PRO A O 1
ATOM 2374 N N . ASP A 1 308 ? 36.006 0.491 -40.641 1.00 71.88 308 ASP A N 1
ATOM 2375 C CA . ASP A 1 308 ? 35.730 0.007 -39.284 1.00 71.88 308 ASP A CA 1
ATOM 2376 C C . ASP A 1 308 ? 34.319 -0.592 -39.288 1.00 71.88 308 ASP A C 1
ATOM 2378 O O . ASP A 1 308 ? 33.335 0.141 -39.329 1.00 71.88 308 ASP A O 1
ATOM 2382 N N . GLY A 1 309 ? 34.227 -1.923 -39.299 1.00 73.25 309 GLY A N 1
ATOM 2383 C CA . GLY A 1 309 ? 32.955 -2.649 -39.351 1.00 73.25 309 GLY A CA 1
ATOM 2384 C C . GLY A 1 309 ? 32.574 -3.177 -40.738 1.00 73.25 309 GLY A C 1
ATOM 2385 O O . GLY A 1 309 ? 33.219 -2.894 -41.743 1.00 73.25 309 GLY A O 1
ATOM 2386 N N . ASN A 1 310 ? 31.523 -3.999 -40.756 1.00 82.00 310 ASN A N 1
ATOM 2387 C CA . ASN A 1 310 ? 31.001 -4.693 -41.941 1.00 82.00 310 ASN A CA 1
ATOM 2388 C C . ASN A 1 310 ? 29.565 -4.233 -42.280 1.00 82.00 310 ASN A C 1
ATOM 2390 O O . ASN A 1 310 ? 28.798 -4.980 -42.880 1.00 82.00 310 ASN A O 1
ATOM 2394 N N . ASP A 1 311 ? 29.188 -3.046 -41.801 1.00 84.56 311 ASP A N 1
ATOM 2395 C CA . ASP A 1 311 ? 27.885 -2.409 -42.008 1.00 84.56 311 ASP A CA 1
ATOM 2396 C C . ASP A 1 311 ? 27.904 -1.484 -43.240 1.00 84.56 311 ASP A C 1
ATOM 2398 O O . ASP A 1 311 ? 28.885 -1.419 -43.988 1.00 84.56 311 ASP A O 1
ATOM 2402 N N . GLU A 1 312 ? 26.811 -0.756 -43.472 1.00 83.69 312 GLU A N 1
ATOM 2403 C CA . GLU A 1 312 ? 26.675 0.181 -44.586 1.00 83.69 312 GLU A CA 1
ATOM 2404 C C . GLU A 1 312 ? 27.749 1.281 -44.566 1.00 83.69 312 GLU A C 1
ATOM 2406 O O . GLU A 1 312 ? 28.177 1.733 -45.632 1.00 83.69 312 GLU A O 1
ATOM 2411 N N . ILE A 1 313 ? 28.231 1.686 -43.382 1.00 83.25 313 ILE A N 1
ATOM 2412 C CA . ILE A 1 313 ? 29.301 2.685 -43.253 1.00 83.25 313 ILE A CA 1
ATOM 2413 C C . ILE A 1 313 ? 30.649 2.059 -43.624 1.00 83.25 313 ILE A C 1
ATOM 2415 O O . ILE A 1 313 ? 31.414 2.659 -44.382 1.00 83.25 313 ILE A O 1
ATOM 2419 N N . GLY A 1 314 ? 30.928 0.834 -43.172 1.00 84.56 314 GLY A N 1
ATOM 2420 C CA . GLY A 1 314 ? 32.099 0.067 -43.601 1.00 84.56 314 GLY A CA 1
ATOM 2421 C C . GLY A 1 314 ? 32.135 -0.129 -45.121 1.00 84.56 314 GLY A C 1
ATOM 2422 O O . GLY A 1 314 ? 33.159 0.123 -45.763 1.00 84.56 314 GLY A O 1
ATOM 2423 N N . HIS A 1 315 ? 30.994 -0.479 -45.721 1.00 86.75 315 HIS A N 1
ATOM 2424 C CA . HIS A 1 315 ? 30.844 -0.577 -47.174 1.00 86.75 315 HIS A CA 1
ATOM 2425 C C . HIS A 1 315 ? 31.076 0.764 -47.884 1.00 86.75 315 HIS A C 1
ATOM 2427 O O . HIS A 1 315 ? 31.765 0.792 -48.905 1.00 86.75 315 HIS A O 1
ATOM 2433 N N . LEU A 1 316 ? 30.558 1.875 -47.352 1.00 85.56 316 LEU A N 1
ATOM 2434 C CA . LEU A 1 316 ? 30.808 3.214 -47.894 1.00 85.56 316 LEU A CA 1
ATOM 2435 C C . LEU A 1 316 ? 32.307 3.547 -47.892 1.00 85.56 316 LEU A C 1
ATOM 2437 O O . LEU A 1 316 ? 32.844 3.937 -48.927 1.00 85.56 316 LEU A O 1
ATOM 2441 N N . VAL A 1 317 ? 33.000 3.341 -46.767 1.00 85.12 317 VAL A N 1
ATOM 2442 C CA . VAL A 1 317 ? 34.451 3.589 -46.656 1.00 85.12 317 VAL A CA 1
ATOM 2443 C C . VAL A 1 317 ? 35.239 2.710 -47.629 1.00 85.12 317 VAL A C 1
ATOM 2445 O O . VAL A 1 317 ? 36.192 3.179 -48.251 1.00 85.12 317 VAL A O 1
ATOM 2448 N N . HIS A 1 318 ? 34.817 1.459 -47.827 1.00 87.62 318 HIS A N 1
ATOM 2449 C CA . HIS A 1 318 ? 35.422 0.579 -48.822 1.00 87.62 318 HIS A CA 1
ATOM 2450 C C . HIS A 1 318 ? 35.287 1.139 -50.248 1.00 87.62 318 HIS A C 1
ATOM 2452 O O . HIS A 1 318 ? 36.281 1.228 -50.966 1.00 87.62 318 HIS A O 1
ATOM 2458 N N . ARG A 1 319 ? 34.092 1.607 -50.638 1.00 87.75 319 ARG A N 1
ATOM 2459 C CA . ARG A 1 319 ? 33.868 2.250 -51.947 1.00 87.75 319 ARG A CA 1
ATOM 2460 C C . ARG A 1 319 ? 34.691 3.524 -52.130 1.00 87.75 319 ARG A C 1
ATOM 2462 O O . ARG A 1 319 ? 35.209 3.763 -53.219 1.00 87.75 319 ARG A O 1
ATOM 2469 N N . LEU A 1 320 ? 34.846 4.322 -51.074 1.00 86.88 320 LEU A N 1
ATOM 2470 C CA . LEU A 1 320 ? 35.712 5.505 -51.100 1.00 86.88 320 LEU A CA 1
ATOM 2471 C C . LEU A 1 320 ? 37.180 5.126 -51.330 1.00 86.88 320 LEU A C 1
ATOM 2473 O O . LEU A 1 320 ? 37.861 5.787 -52.111 1.00 86.88 320 LEU A O 1
ATOM 2477 N N . SER A 1 321 ? 37.651 4.034 -50.722 1.00 87.56 321 SER A N 1
ATOM 2478 C CA . SER A 1 321 ? 39.004 3.511 -50.953 1.00 87.56 321 SER A CA 1
ATOM 2479 C C . SER A 1 321 ? 39.204 3.023 -52.394 1.00 87.56 321 SER A C 1
ATOM 2481 O O . SER A 1 321 ? 40.225 3.331 -53.013 1.00 87.56 321 SER A O 1
ATOM 2483 N N . GLU A 1 322 ? 38.214 2.329 -52.971 1.00 88.75 322 GLU A N 1
ATOM 2484 C CA . GLU A 1 322 ? 38.242 1.939 -54.388 1.00 88.75 322 GLU A CA 1
ATOM 2485 C C . GLU A 1 322 ? 38.351 3.171 -55.302 1.00 88.75 322 GLU A C 1
ATOM 2487 O O . GLU A 1 322 ? 39.192 3.204 -56.203 1.00 88.75 322 GLU A O 1
ATOM 2492 N N . MET A 1 323 ? 37.547 4.208 -55.044 1.00 88.62 323 MET A N 1
ATOM 2493 C CA . MET A 1 323 ? 37.567 5.463 -55.800 1.00 88.62 323 MET A CA 1
ATOM 2494 C C . MET A 1 323 ? 38.914 6.192 -55.680 1.00 88.62 323 MET A C 1
ATOM 2496 O O . MET A 1 323 ? 39.475 6.598 -56.698 1.00 88.62 323 MET A O 1
ATOM 2500 N N . GLN A 1 324 ? 39.461 6.322 -54.466 1.00 89.12 324 GLN A N 1
ATOM 2501 C CA . GLN A 1 324 ? 40.775 6.929 -54.212 1.00 89.12 324 GLN A CA 1
ATOM 2502 C C . GLN A 1 324 ? 41.878 6.211 -55.005 1.00 89.12 324 GLN A C 1
ATOM 2504 O O . GLN A 1 324 ? 42.681 6.852 -55.685 1.00 89.12 324 GLN A O 1
ATOM 2509 N N . SER A 1 325 ? 41.877 4.873 -54.987 1.00 89.38 325 SER A N 1
ATOM 2510 C CA . SER A 1 325 ? 42.825 4.046 -55.742 1.00 89.38 325 SER A CA 1
ATOM 2511 C C . SER A 1 325 ? 42.701 4.262 -57.255 1.00 89.38 325 SER A C 1
ATOM 2513 O O . SER A 1 325 ? 43.707 4.439 -57.948 1.00 89.38 325 SER A O 1
ATOM 2515 N N . GLN A 1 326 ? 41.473 4.320 -57.780 1.00 89.12 326 GLN A N 1
ATOM 2516 C CA . GLN A 1 326 ? 41.229 4.600 -59.197 1.00 89.12 326 GLN A CA 1
ATOM 2517 C C . GLN A 1 326 ? 41.707 5.998 -59.607 1.00 89.12 326 GLN A C 1
ATOM 2519 O O . GLN A 1 326 ? 42.356 6.125 -60.647 1.00 89.12 326 GLN A O 1
ATOM 2524 N N . LEU A 1 327 ? 41.426 7.029 -58.804 1.00 89.00 327 LEU A N 1
ATOM 2525 C CA . LEU A 1 327 ? 41.889 8.399 -59.051 1.00 89.00 327 LEU A CA 1
ATOM 2526 C C . LEU A 1 327 ? 43.416 8.468 -59.079 1.00 89.00 327 LEU A C 1
ATOM 2528 O O . LEU A 1 327 ? 43.988 9.000 -60.029 1.00 89.00 327 LEU A O 1
ATOM 2532 N N . ARG A 1 328 ? 44.077 7.851 -58.094 1.00 88.50 328 ARG A N 1
ATOM 2533 C CA . ARG A 1 328 ? 45.541 7.801 -58.023 1.00 88.50 328 ARG A CA 1
ATOM 2534 C C . ARG A 1 328 ? 46.146 7.129 -59.255 1.00 88.50 328 ARG A C 1
ATOM 2536 O O . ARG A 1 328 ? 47.092 7.649 -59.841 1.00 88.50 328 ARG A O 1
ATOM 2543 N N . ASN A 1 329 ? 45.576 6.003 -59.683 1.00 89.25 329 ASN A N 1
ATOM 2544 C CA . ASN A 1 329 ? 46.048 5.283 -60.866 1.00 89.25 329 ASN A CA 1
ATOM 2545 C C . ASN A 1 329 ? 45.833 6.085 -62.160 1.00 89.25 329 ASN A C 1
ATOM 2547 O O . ASN A 1 329 ? 46.698 6.053 -63.034 1.00 89.25 329 ASN A O 1
ATOM 2551 N N . ARG A 1 330 ? 44.719 6.822 -62.285 1.00 89.31 330 ARG A N 1
ATOM 2552 C CA . ARG A 1 330 ? 44.471 7.706 -63.437 1.00 89.31 330 ARG A CA 1
ATOM 2553 C C . ARG A 1 330 ? 45.476 8.851 -63.500 1.00 89.31 330 ARG A C 1
ATOM 2555 O O . ARG A 1 330 ? 46.091 9.026 -64.544 1.00 89.31 330 ARG A O 1
ATOM 2562 N N . LEU A 1 331 ? 45.707 9.551 -62.388 1.00 87.69 331 LEU A N 1
ATOM 2563 C CA . LEU A 1 331 ? 46.695 10.636 -62.325 1.00 87.69 331 LEU A CA 1
ATOM 2564 C C . LEU A 1 331 ? 48.110 10.138 -62.654 1.00 87.69 331 LEU A C 1
ATOM 2566 O O . LEU A 1 331 ? 48.836 10.779 -63.410 1.00 87.69 331 LEU A O 1
ATOM 2570 N N . ALA A 1 332 ? 48.489 8.958 -62.152 1.00 86.38 332 ALA A N 1
ATOM 2571 C CA . ALA A 1 332 ? 49.772 8.344 -62.487 1.00 86.38 332 ALA A CA 1
ATOM 2572 C C . ALA A 1 332 ? 49.881 7.981 -63.982 1.00 86.38 332 ALA A C 1
ATOM 2574 O O . ALA A 1 332 ? 50.937 8.171 -64.589 1.00 86.38 332 ALA A O 1
ATOM 2575 N N . ALA A 1 333 ? 48.802 7.475 -64.590 1.00 86.56 333 ALA A N 1
ATOM 2576 C CA . ALA A 1 333 ? 48.763 7.156 -66.017 1.00 86.56 333 ALA A CA 1
ATOM 2577 C C . ALA A 1 333 ? 48.839 8.415 -66.897 1.00 86.56 333 ALA A C 1
ATOM 2579 O O . ALA A 1 333 ? 49.598 8.429 -67.865 1.00 86.56 333 ALA A O 1
ATOM 2580 N N . GLU A 1 334 ? 48.112 9.475 -66.538 1.00 86.31 334 GLU A N 1
ATOM 2581 C CA . GLU A 1 334 ? 48.167 10.771 -67.224 1.00 86.31 334 GLU A CA 1
ATOM 2582 C C . GLU A 1 334 ? 49.564 11.393 -67.141 1.00 86.31 334 GLU A C 1
ATOM 2584 O O . GLU A 1 334 ? 50.107 11.802 -68.168 1.00 86.31 334 GLU A O 1
ATOM 2589 N N . SER A 1 335 ? 50.190 11.383 -65.958 1.00 83.38 335 SER A N 1
ATOM 2590 C CA . SER A 1 335 ? 51.570 11.854 -65.787 1.00 83.38 335 SER A CA 1
ATOM 2591 C C . SER A 1 335 ? 52.542 11.077 -66.675 1.00 83.38 335 SER A C 1
ATOM 2593 O O . SER A 1 335 ? 53.364 11.673 -67.366 1.00 83.38 335 SER A O 1
ATOM 2595 N N . LYS A 1 336 ? 52.423 9.744 -66.718 1.00 83.69 336 LYS A N 1
ATOM 2596 C CA . LYS A 1 336 ? 53.293 8.899 -67.546 1.00 83.69 336 LYS A CA 1
ATOM 2597 C C . LYS A 1 336 ? 53.114 9.171 -69.044 1.00 83.69 336 LYS A C 1
ATOM 2599 O O . LYS A 1 336 ? 54.103 9.223 -69.772 1.00 83.69 336 LYS A O 1
ATOM 2604 N N . ALA A 1 337 ? 51.876 9.347 -69.506 1.00 82.06 337 ALA A N 1
ATOM 2605 C CA . ALA A 1 337 ? 51.589 9.678 -70.901 1.00 82.06 337 ALA A CA 1
ATOM 2606 C C . ALA A 1 337 ? 52.122 11.072 -71.277 1.00 82.06 337 ALA A C 1
ATOM 2608 O O . ALA A 1 337 ? 52.666 11.260 -72.368 1.00 82.06 337 ALA A O 1
ATOM 2609 N N . ALA A 1 338 ? 52.015 12.045 -70.366 1.00 80.75 338 ALA A N 1
ATOM 2610 C CA . ALA A 1 338 ? 52.599 13.370 -70.547 1.00 80.75 338 ALA A CA 1
ATOM 2611 C C . ALA A 1 338 ? 54.132 13.301 -70.684 1.00 80.75 338 ALA A C 1
ATOM 2613 O O . ALA A 1 338 ? 54.689 13.900 -71.608 1.00 80.75 338 ALA A O 1
ATOM 2614 N N . ASP A 1 339 ? 54.800 12.512 -69.838 1.00 81.50 339 ASP A N 1
ATOM 2615 C CA . ASP A 1 339 ? 56.251 12.303 -69.898 1.00 81.50 339 ASP A CA 1
ATOM 2616 C C . ASP A 1 339 ? 56.694 11.608 -71.198 1.00 81.50 339 ASP A C 1
ATOM 2618 O O . ASP A 1 339 ? 57.724 11.956 -71.783 1.00 81.50 339 ASP A O 1
ATOM 2622 N N . GLU A 1 340 ? 55.923 10.635 -71.688 1.00 83.25 340 GLU A N 1
ATOM 2623 C CA . GLU A 1 340 ? 56.203 9.940 -72.949 1.00 83.25 340 GLU A CA 1
ATOM 2624 C C . GLU A 1 340 ? 56.095 10.877 -74.160 1.00 83.25 340 GLU A C 1
ATOM 2626 O O . GLU A 1 340 ? 57.023 10.948 -74.974 1.00 83.25 340 GLU A O 1
ATOM 2631 N N . ASN A 1 341 ? 55.023 11.669 -74.234 1.00 81.81 341 ASN A N 1
ATOM 2632 C CA . ASN A 1 341 ? 54.845 12.680 -75.277 1.00 81.81 341 ASN A CA 1
ATOM 2633 C C . ASN A 1 341 ? 55.979 13.715 -75.266 1.00 81.81 341 ASN A C 1
ATOM 2635 O O . ASN A 1 341 ? 56.502 14.089 -76.322 1.00 81.81 341 ASN A O 1
ATOM 2639 N N . LEU A 1 342 ? 56.406 14.143 -74.074 1.00 80.19 342 LEU A N 1
ATOM 2640 C CA . LEU A 1 342 ? 57.535 15.055 -73.920 1.00 80.19 342 LEU A CA 1
ATOM 2641 C C . LEU A 1 342 ? 58.836 14.439 -74.459 1.00 80.19 342 LEU A C 1
ATOM 2643 O O . LEU A 1 342 ? 59.583 15.110 -75.173 1.00 80.19 342 LEU A O 1
ATOM 2647 N N . ARG A 1 343 ? 59.092 13.152 -74.189 1.00 83.50 343 ARG A N 1
ATOM 2648 C CA . ARG A 1 343 ? 60.273 12.437 -74.705 1.00 83.50 343 ARG A CA 1
ATOM 2649 C C . ARG A 1 343 ? 60.282 12.328 -76.230 1.00 83.50 343 ARG A C 1
ATOM 2651 O O . ARG A 1 343 ? 61.339 12.535 -76.823 1.00 83.50 343 ARG A O 1
ATOM 2658 N N . ILE A 1 344 ? 59.143 12.038 -76.866 1.00 83.94 344 ILE A N 1
ATOM 2659 C CA . ILE A 1 344 ? 59.039 11.971 -78.338 1.00 83.94 344 ILE A CA 1
ATOM 2660 C C . ILE A 1 344 ? 59.377 13.328 -78.957 1.00 83.94 344 ILE A C 1
ATOM 2662 O O . ILE A 1 344 ? 60.192 13.400 -79.879 1.00 83.94 344 ILE A O 1
ATOM 2666 N N . LYS A 1 345 ? 58.810 14.411 -78.411 1.00 81.75 345 LYS A N 1
ATOM 2667 C CA . LYS A 1 345 ? 59.100 15.774 -78.867 1.00 81.75 345 LYS A CA 1
ATOM 2668 C C . LYS A 1 345 ? 60.596 16.095 -78.767 1.00 81.75 345 LYS A C 1
ATOM 2670 O O . LYS A 1 345 ? 61.190 16.534 -79.748 1.00 81.75 345 LYS A O 1
ATOM 2675 N N . ILE A 1 346 ? 61.215 15.814 -77.616 1.00 80.38 346 ILE A N 1
ATOM 2676 C CA . ILE A 1 346 ? 62.658 16.031 -77.408 1.00 80.38 346 ILE A CA 1
ATOM 2677 C C . ILE A 1 346 ? 63.495 15.208 -78.401 1.00 80.38 346 ILE A C 1
ATOM 2679 O O . ILE A 1 346 ? 64.507 15.697 -78.904 1.00 80.38 346 ILE A O 1
ATOM 2683 N N . GLY A 1 347 ? 63.091 13.969 -78.694 1.00 82.50 347 GLY A N 1
ATOM 2684 C CA . GLY A 1 347 ? 63.769 13.116 -79.672 1.00 82.50 347 GLY A CA 1
ATOM 2685 C C . GLY A 1 347 ? 63.740 13.699 -81.087 1.00 82.50 347 GLY A C 1
ATOM 2686 O O . GLY A 1 347 ? 64.782 13.778 -81.738 1.00 82.50 347 GLY A O 1
ATOM 2687 N N . LEU A 1 348 ? 62.571 14.161 -81.542 1.00 84.88 348 LEU A N 1
ATOM 2688 C CA . LEU A 1 348 ? 62.414 14.787 -82.860 1.00 84.88 348 LEU A CA 1
ATOM 2689 C C . LEU A 1 348 ? 63.189 16.109 -82.973 1.00 84.88 348 LEU A C 1
ATOM 2691 O O . LEU A 1 348 ? 63.808 16.361 -84.010 1.00 84.88 348 LEU A O 1
ATOM 2695 N N . ASP A 1 349 ? 63.236 16.908 -81.901 1.00 84.88 349 ASP A N 1
ATOM 2696 C CA . ASP A 1 349 ? 63.921 18.209 -81.882 1.00 84.88 349 ASP A CA 1
ATOM 2697 C C . ASP A 1 349 ? 65.434 18.105 -82.127 1.00 84.88 349 ASP A C 1
ATOM 2699 O O . ASP A 1 349 ? 66.041 19.078 -82.578 1.00 84.88 349 ASP A O 1
ATOM 2703 N N . ASN A 1 350 ? 66.045 16.945 -81.859 1.00 82.69 350 ASN A N 1
ATOM 2704 C CA . ASN A 1 350 ? 67.494 16.739 -81.940 1.00 82.69 350 ASN A CA 1
ATOM 2705 C C . ASN A 1 350 ? 67.953 15.862 -83.121 1.00 82.69 350 ASN A C 1
ATOM 2707 O O . ASN A 1 350 ? 69.148 15.585 -83.228 1.00 82.69 350 ASN A O 1
ATOM 2711 N N . VAL A 1 351 ? 67.056 15.413 -84.008 1.00 87.81 351 VAL A N 1
ATOM 2712 C CA . VAL A 1 351 ? 67.459 14.625 -85.187 1.00 87.81 351 VAL A CA 1
ATOM 2713 C C . VAL A 1 351 ? 68.013 15.531 -86.299 1.00 87.81 351 VAL A C 1
ATOM 2715 O O . VAL A 1 351 ? 67.528 16.642 -86.497 1.00 87.81 351 VAL A O 1
ATOM 2718 N N . ALA A 1 352 ? 69.023 15.057 -87.040 1.00 82.62 352 ALA A N 1
ATOM 2719 C CA . ALA A 1 352 ? 69.684 15.827 -88.106 1.00 82.62 352 ALA A CA 1
ATOM 2720 C C . ALA A 1 352 ? 68.820 16.017 -89.368 1.00 82.62 352 ALA A C 1
ATOM 2722 O O . ALA A 1 352 ? 69.047 16.932 -90.157 1.00 82.62 352 ALA A O 1
ATOM 2723 N N . THR A 1 353 ? 67.835 15.144 -89.574 1.00 86.81 353 THR A N 1
ATOM 2724 C CA . THR A 1 353 ? 66.877 15.242 -90.676 1.00 86.81 353 THR A CA 1
ATOM 2725 C C . THR A 1 353 ? 65.982 16.462 -90.494 1.00 86.81 353 THR A C 1
ATOM 2727 O O . THR A 1 353 ? 65.451 16.673 -89.412 1.00 86.81 353 THR A O 1
ATOM 2730 N N . ASN A 1 354 ? 65.752 17.243 -91.547 1.00 91.75 354 ASN A N 1
ATOM 2731 C CA . ASN A 1 354 ? 64.875 18.412 -91.482 1.00 91.75 354 ASN A CA 1
ATOM 2732 C C . ASN A 1 354 ? 63.412 17.965 -91.518 1.00 91.75 354 ASN A C 1
ATOM 2734 O O . ASN A 1 354 ? 62.917 17.591 -92.581 1.00 91.75 354 ASN A O 1
ATOM 2738 N N . VAL A 1 355 ? 62.724 18.004 -90.377 1.00 91.56 355 VAL A N 1
ATOM 2739 C CA . VAL A 1 355 ? 61.332 17.553 -90.250 1.00 91.56 355 VAL A CA 1
ATOM 2740 C C . VAL A 1 355 ? 60.418 18.732 -89.942 1.00 91.56 355 VAL A C 1
ATOM 2742 O O . VAL A 1 355 ? 60.659 19.514 -89.022 1.00 91.56 355 VAL A O 1
ATOM 2745 N N . MET A 1 356 ? 59.328 18.814 -90.695 1.00 92.62 356 MET A N 1
ATOM 2746 C CA . MET A 1 356 ? 58.227 19.750 -90.502 1.00 92.62 356 MET A CA 1
ATOM 2747 C C . MET A 1 356 ? 56.919 18.962 -90.464 1.00 92.62 356 MET A C 1
ATOM 2749 O O . MET A 1 356 ? 56.739 18.042 -91.257 1.00 92.62 356 MET A O 1
ATOM 2753 N N . VAL A 1 357 ? 55.994 19.308 -89.574 1.00 92.00 357 VAL A N 1
ATOM 2754 C CA . VAL A 1 357 ? 54.659 18.696 -89.526 1.00 92.00 357 VAL A CA 1
ATOM 2755 C C . VAL A 1 357 ? 53.609 19.787 -89.614 1.00 92.00 357 VAL A C 1
ATOM 2757 O O . VAL A 1 357 ? 53.682 20.787 -88.897 1.00 92.00 357 VAL A O 1
ATOM 2760 N N . ALA A 1 358 ? 52.624 19.570 -90.477 1.00 92.56 358 ALA A N 1
ATOM 2761 C CA . ALA A 1 358 ? 51.440 20.401 -90.582 1.00 92.56 358 ALA A CA 1
ATOM 2762 C C . ALA A 1 358 ? 50.192 19.634 -90.132 1.00 92.56 358 ALA A C 1
ATOM 2764 O O . ALA A 1 358 ? 50.102 18.420 -90.337 1.00 92.56 358 ALA A O 1
ATOM 2765 N N . ASP A 1 359 ? 49.240 20.336 -89.521 1.00 91.88 359 ASP A N 1
ATOM 2766 C CA . ASP A 1 359 ? 47.931 19.784 -89.171 1.00 91.88 359 ASP A CA 1
ATOM 2767 C C . ASP A 1 359 ? 47.059 19.544 -90.422 1.00 91.88 359 ASP A C 1
ATOM 2769 O O . ASP A 1 359 ? 47.449 19.815 -91.561 1.00 91.88 359 ASP A O 1
ATOM 2773 N N . ASN A 1 360 ? 45.842 19.039 -90.222 1.00 88.44 360 ASN A N 1
ATOM 2774 C CA . ASN A 1 360 ? 44.878 18.818 -91.306 1.00 88.44 360 ASN A CA 1
ATOM 2775 C C . ASN A 1 360 ? 44.401 20.110 -91.998 1.00 88.44 360 ASN A C 1
ATOM 2777 O O . ASN A 1 360 ? 43.889 20.050 -93.116 1.00 88.44 360 ASN A O 1
ATOM 2781 N N . ALA A 1 361 ? 44.558 21.271 -91.355 1.00 89.12 361 ALA A N 1
ATOM 2782 C CA . ALA A 1 361 ? 44.312 22.578 -91.961 1.00 89.12 361 ALA A CA 1
ATOM 2783 C C . ALA A 1 361 ? 45.540 23.104 -92.731 1.00 89.12 361 ALA A C 1
ATOM 2785 O O . ALA A 1 361 ? 45.463 24.170 -93.342 1.00 89.12 361 ALA A O 1
ATOM 2786 N N . LEU A 1 362 ? 46.630 22.329 -92.765 1.00 90.00 362 LEU A N 1
ATOM 2787 C CA . LEU A 1 362 ? 47.921 22.642 -93.367 1.00 90.00 362 LEU A CA 1
ATOM 2788 C C . LEU A 1 362 ? 48.659 23.811 -92.701 1.00 90.00 362 LEU A C 1
ATOM 2790 O O . LEU A 1 362 ? 49.487 24.470 -93.337 1.00 90.00 362 LEU A O 1
ATOM 2794 N N . ASN A 1 363 ? 48.388 24.052 -91.419 1.00 93.19 363 ASN A N 1
ATOM 2795 C CA . ASN A 1 363 ? 49.199 24.941 -90.595 1.00 93.19 363 ASN A CA 1
ATOM 2796 C C . ASN A 1 363 ? 50.385 24.162 -90.044 1.00 93.19 363 ASN A C 1
ATOM 2798 O O . ASN A 1 363 ? 50.218 23.060 -89.523 1.00 93.19 363 ASN A O 1
ATOM 2802 N N . ILE A 1 364 ? 51.582 24.729 -90.129 1.00 92.62 364 ILE A N 1
ATOM 2803 C CA . ILE A 1 364 ? 52.793 24.108 -89.595 1.00 92.62 364 ILE A CA 1
ATOM 2804 C C . ILE A 1 364 ? 52.712 24.121 -88.062 1.00 92.62 364 ILE A C 1
ATOM 2806 O O . ILE A 1 364 ? 52.829 25.172 -87.439 1.00 92.62 364 ILE A O 1
ATOM 2810 N N . ILE A 1 365 ? 52.521 22.957 -87.443 1.00 92.19 365 ILE A N 1
ATOM 2811 C CA . ILE A 1 365 ? 52.383 22.802 -85.982 1.00 92.19 365 ILE A CA 1
ATOM 2812 C C . ILE A 1 365 ? 53.688 22.388 -85.301 1.00 92.19 365 ILE A C 1
ATOM 2814 O O . ILE A 1 365 ? 53.809 22.477 -84.080 1.00 92.19 365 ILE A O 1
ATOM 2818 N N . TYR A 1 366 ? 54.667 21.924 -86.077 1.00 92.31 366 TYR A N 1
ATOM 2819 C CA . TYR A 1 366 ? 55.952 21.486 -85.554 1.00 92.31 366 TYR A CA 1
ATOM 2820 C C . TYR A 1 366 ? 57.060 21.627 -86.598 1.00 92.31 366 TYR A C 1
ATOM 2822 O O . TYR A 1 366 ? 56.869 21.316 -87.775 1.00 92.31 366 TYR A O 1
ATOM 2830 N N . MET A 1 367 ? 58.239 22.046 -86.144 1.00 92.62 367 MET A N 1
ATOM 2831 C CA . MET A 1 367 ? 59.482 22.048 -86.910 1.00 92.62 367 MET A CA 1
ATOM 2832 C C . MET A 1 367 ? 60.631 21.717 -85.972 1.00 92.62 367 MET A C 1
ATOM 2834 O O . MET A 1 367 ? 60.764 22.350 -84.922 1.00 92.62 367 MET A O 1
ATOM 2838 N N . ASN A 1 368 ? 61.471 20.760 -86.356 1.00 92.69 368 ASN A N 1
ATOM 2839 C CA . ASN A 1 368 ? 62.634 20.429 -85.547 1.00 92.69 368 ASN A CA 1
ATOM 2840 C C . ASN A 1 368 ? 63.781 21.436 -85.735 1.00 92.69 368 ASN A C 1
ATOM 2842 O O . ASN A 1 368 ? 63.747 22.302 -86.617 1.00 92.69 368 ASN A O 1
ATOM 2846 N N . ARG A 1 369 ? 64.822 21.328 -84.897 1.00 90.81 369 ARG A N 1
ATOM 2847 C CA . ARG A 1 369 ? 65.968 22.250 -84.936 1.00 90.81 369 ARG A CA 1
ATOM 2848 C C . ARG A 1 369 ? 66.651 22.269 -86.308 1.00 90.81 369 ARG A C 1
ATOM 2850 O O . ARG A 1 369 ? 66.887 23.353 -86.830 1.00 90.81 369 ARG A O 1
ATOM 2857 N N . ALA A 1 370 ? 66.883 21.102 -86.914 1.00 91.94 370 ALA A N 1
ATOM 2858 C CA . ALA A 1 370 ? 67.518 20.992 -88.228 1.00 91.94 370 ALA A CA 1
ATOM 2859 C C . ALA A 1 370 ? 66.730 21.735 -89.323 1.00 91.94 370 ALA A C 1
ATOM 2861 O O . ALA A 1 370 ? 67.306 22.536 -90.057 1.00 91.94 370 ALA A O 1
ATOM 2862 N N . ALA A 1 371 ? 65.402 21.557 -89.381 1.00 91.38 371 ALA A N 1
ATOM 2863 C CA . ALA A 1 371 ? 64.560 22.270 -90.340 1.00 91.38 371 ALA A CA 1
ATOM 2864 C C . ALA A 1 371 ? 64.629 23.791 -90.151 1.00 91.38 371 ALA A C 1
ATOM 2866 O O . ALA A 1 371 ? 64.783 24.518 -91.133 1.00 91.38 371 ALA A O 1
ATOM 2867 N N . ASN A 1 372 ? 64.572 24.276 -88.905 1.00 90.75 372 ASN A N 1
ATOM 2868 C CA . ASN A 1 372 ? 64.729 25.704 -88.615 1.00 90.75 372 ASN A CA 1
ATOM 2869 C C . ASN A 1 372 ? 66.082 26.242 -89.115 1.00 90.75 372 ASN A C 1
ATOM 2871 O O . ASN A 1 372 ? 66.124 27.280 -89.776 1.00 90.75 372 ASN A O 1
ATOM 2875 N N . GLU A 1 373 ? 67.178 25.521 -88.864 1.00 91.50 373 GLU A N 1
ATOM 2876 C CA . GLU A 1 373 ? 68.522 25.889 -89.331 1.00 91.50 373 GLU A CA 1
ATOM 2877 C C . GLU A 1 373 ? 68.642 25.868 -90.862 1.00 91.50 373 GLU A C 1
ATOM 2879 O O . GLU A 1 373 ? 69.227 26.784 -91.450 1.00 91.50 373 GLU A O 1
ATOM 2884 N N . LEU A 1 374 ? 68.065 24.857 -91.526 1.00 91.19 374 LEU A N 1
ATOM 2885 C CA . LEU A 1 374 ? 68.021 24.774 -92.983 1.00 91.19 374 LEU A CA 1
ATOM 2886 C C . LEU A 1 374 ? 67.343 26.011 -93.568 1.00 91.19 374 LEU A C 1
ATOM 2888 O O . LEU A 1 374 ? 67.954 26.698 -94.388 1.00 91.19 374 LEU A O 1
ATOM 2892 N N . PHE A 1 375 ? 66.107 26.299 -93.153 1.00 92.81 375 PHE A N 1
ATOM 2893 C CA . PHE A 1 375 ? 65.334 27.401 -93.723 1.00 92.81 375 PHE A CA 1
ATOM 2894 C C . PHE A 1 375 ? 65.950 28.763 -93.419 1.00 92.81 375 PHE A C 1
ATOM 2896 O O . PHE A 1 375 ? 65.930 29.619 -94.299 1.00 92.81 375 PHE A O 1
ATOM 2903 N N . ALA A 1 376 ? 66.564 28.948 -92.246 1.00 91.06 376 ALA A N 1
ATOM 2904 C CA . ALA A 1 376 ? 67.323 30.159 -91.937 1.00 91.06 376 ALA A CA 1
ATOM 2905 C C . ALA A 1 376 ? 68.522 30.343 -92.885 1.00 91.06 376 ALA A C 1
ATOM 2907 O O . ALA A 1 376 ? 68.738 31.432 -93.415 1.00 91.06 376 ALA A O 1
ATOM 2908 N N . ARG A 1 377 ? 69.279 29.272 -93.162 1.00 90.75 377 ARG A N 1
ATOM 2909 C CA . ARG A 1 377 ? 70.443 29.311 -94.064 1.00 90.75 377 ARG A CA 1
ATOM 2910 C C . ARG A 1 377 ? 70.062 29.605 -95.515 1.00 90.75 377 ARG A C 1
ATOM 2912 O O . ARG A 1 377 ? 70.797 30.314 -96.198 1.00 90.75 377 ARG A O 1
ATOM 2919 N N . VAL A 1 378 ? 68.950 29.048 -95.999 1.00 90.69 378 VAL A N 1
ATOM 2920 C CA . VAL A 1 378 ? 68.544 29.157 -97.414 1.00 90.69 378 VAL A CA 1
ATOM 2921 C C . VAL A 1 378 ? 67.544 30.284 -97.692 1.00 90.69 378 VAL A C 1
ATOM 2923 O O . VAL A 1 378 ? 67.154 30.484 -98.840 1.00 90.69 378 VAL A O 1
ATOM 2926 N N . GLU A 1 379 ? 67.136 31.044 -96.671 1.00 90.19 379 GLU A N 1
ATOM 2927 C CA . GLU A 1 379 ? 66.085 32.067 -96.753 1.00 90.19 379 GLU A CA 1
ATOM 2928 C C . GLU A 1 379 ? 66.319 33.078 -97.885 1.00 90.19 379 GLU A C 1
ATOM 2930 O O . GLU A 1 379 ? 65.414 33.368 -98.669 1.00 90.19 379 GLU A O 1
ATOM 2935 N N . LYS A 1 380 ? 67.551 33.589 -98.009 1.00 90.44 380 LYS A N 1
ATOM 2936 C CA . LYS A 1 380 ? 67.919 34.571 -99.041 1.00 90.44 380 LYS A CA 1
ATOM 2937 C C . LYS A 1 380 ? 67.760 34.015 -100.459 1.00 90.44 380 LYS A C 1
ATOM 2939 O O . LYS A 1 380 ? 67.397 34.763 -101.365 1.00 90.44 380 LYS A O 1
ATOM 2944 N N . ASP A 1 381 ? 68.030 32.728 -100.643 1.00 90.19 381 ASP A N 1
ATOM 2945 C CA . ASP A 1 381 ? 67.909 32.058 -101.936 1.00 90.19 381 ASP A CA 1
ATOM 2946 C C . ASP A 1 381 ? 66.440 31.786 -102.257 1.00 90.19 381 ASP A C 1
ATOM 2948 O O . ASP A 1 381 ? 65.968 32.163 -103.328 1.00 90.19 381 ASP A O 1
ATOM 2952 N N . LEU A 1 382 ? 65.684 31.243 -101.296 1.00 88.25 382 LEU A N 1
ATOM 2953 C CA . LEU A 1 382 ? 64.246 30.992 -101.440 1.00 88.25 382 LEU A CA 1
ATOM 2954 C C . LEU A 1 382 ? 63.460 32.264 -101.776 1.00 88.25 382 LEU A C 1
ATOM 2956 O O . LEU A 1 382 ? 62.535 32.206 -102.584 1.00 88.25 382 LEU A O 1
ATOM 2960 N N . ARG A 1 383 ? 63.870 33.427 -101.248 1.00 90.50 383 ARG A N 1
ATOM 2961 C CA . ARG A 1 383 ? 63.252 34.726 -101.565 1.00 90.50 383 ARG A CA 1
ATOM 2962 C C . ARG A 1 383 ? 63.316 35.135 -103.035 1.00 90.50 383 ARG A C 1
ATOM 2964 O O . ARG A 1 383 ? 62.545 36.003 -103.434 1.00 90.50 383 ARG A O 1
ATOM 2971 N N . ARG A 1 384 ? 64.186 34.524 -103.846 1.00 88.56 384 ARG A N 1
ATOM 2972 C CA . ARG A 1 384 ? 64.227 34.777 -105.297 1.00 88.56 384 ARG A CA 1
ATOM 2973 C C . ARG A 1 384 ? 62.933 34.343 -105.987 1.00 88.56 384 ARG A C 1
ATOM 2975 O O . ARG A 1 384 ? 62.444 35.069 -106.845 1.00 88.56 384 ARG A O 1
ATOM 2982 N N . ASP A 1 385 ? 62.366 33.215 -105.558 1.00 84.62 385 ASP A N 1
ATOM 2983 C CA . ASP A 1 385 ? 61.132 32.652 -106.123 1.00 84.62 385 ASP A CA 1
ATOM 2984 C C . ASP A 1 385 ? 59.917 32.836 -105.196 1.00 84.62 385 ASP A C 1
ATOM 2986 O O . ASP A 1 385 ? 58.775 32.791 -105.654 1.00 84.62 385 ASP A O 1
ATOM 2990 N N . LEU A 1 386 ? 60.150 33.067 -103.898 1.00 86.81 386 LEU A N 1
ATOM 2991 C CA . LEU A 1 386 ? 59.134 33.289 -102.866 1.00 86.81 386 LEU A CA 1
ATOM 2992 C C . LEU A 1 386 ? 59.432 34.589 -102.087 1.00 86.81 386 LEU A C 1
ATOM 2994 O O . LEU A 1 386 ? 59.926 34.526 -100.961 1.00 86.81 386 LEU A O 1
ATOM 2998 N N . PRO A 1 387 ? 59.129 35.783 -102.635 1.00 84.62 387 PRO A N 1
ATOM 2999 C CA . PRO A 1 387 ? 59.553 37.066 -102.053 1.00 84.62 387 PRO A CA 1
ATOM 3000 C C . PRO A 1 387 ? 59.125 37.299 -100.596 1.00 84.62 387 PRO A C 1
ATOM 3002 O O . PRO A 1 387 ? 59.844 37.944 -99.837 1.00 84.62 387 PRO A O 1
ATOM 3005 N N . ASN A 1 388 ? 57.983 36.732 -100.192 1.00 86.69 388 ASN A N 1
ATOM 3006 C CA . ASN A 1 388 ? 57.418 36.864 -98.845 1.00 86.69 388 ASN A CA 1
ATOM 3007 C C . ASN A 1 388 ? 57.883 35.765 -97.869 1.00 86.69 388 ASN A C 1
ATOM 3009 O O . ASN A 1 388 ? 57.371 35.678 -96.754 1.00 86.69 388 ASN A O 1
ATOM 3013 N N . PHE A 1 389 ? 58.814 34.895 -98.271 1.00 90.62 389 PHE A N 1
ATOM 3014 C CA . PHE A 1 389 ? 59.299 33.811 -97.422 1.00 90.62 389 PHE A CA 1
ATOM 3015 C C . PHE A 1 389 ? 60.069 34.357 -96.204 1.00 90.62 389 PHE A C 1
ATOM 3017 O O . PHE A 1 389 ? 61.006 35.156 -96.347 1.00 90.62 389 PHE A O 1
ATOM 3024 N N . SER A 1 390 ? 59.684 33.903 -95.005 1.00 90.88 390 SER A N 1
ATOM 3025 C CA . SER A 1 390 ? 60.375 34.197 -93.748 1.00 90.88 390 SER A CA 1
ATOM 3026 C C . SER A 1 390 ? 60.565 32.934 -92.918 1.00 90.88 390 SER A C 1
ATOM 3028 O O . SER A 1 390 ? 59.582 32.318 -92.513 1.00 90.88 390 SER A O 1
ATOM 3030 N N . ALA A 1 391 ? 61.819 32.585 -92.620 1.00 89.50 391 ALA A N 1
ATOM 3031 C CA . ALA A 1 391 ? 62.140 31.397 -91.827 1.00 89.50 391 ALA A CA 1
ATOM 3032 C C . ALA A 1 391 ? 61.611 31.500 -90.382 1.00 89.50 391 ALA A C 1
ATOM 3034 O O . ALA A 1 391 ? 61.124 30.520 -89.825 1.00 89.50 391 ALA A O 1
ATOM 3035 N N . ALA A 1 392 ? 61.639 32.701 -89.795 1.00 89.00 392 ALA A N 1
ATOM 3036 C CA . ALA A 1 392 ? 61.174 32.956 -88.429 1.00 89.00 392 ALA A CA 1
ATOM 3037 C C . ALA A 1 392 ? 59.644 32.881 -88.266 1.00 89.00 392 ALA A C 1
ATOM 3039 O O . ALA A 1 392 ? 59.159 32.728 -87.148 1.00 89.00 392 ALA A O 1
ATOM 3040 N N . ALA A 1 393 ? 58.891 32.984 -89.364 1.00 90.00 393 ALA A N 1
ATOM 3041 C CA . ALA A 1 393 ? 57.430 32.964 -89.364 1.00 90.00 393 ALA A CA 1
ATOM 3042 C C . ALA A 1 393 ? 56.847 31.640 -89.891 1.00 90.00 393 ALA A C 1
ATOM 3044 O O . ALA A 1 393 ? 55.672 31.597 -90.236 1.00 90.00 393 ALA A O 1
ATOM 3045 N N . LEU A 1 394 ? 57.651 30.572 -89.994 1.00 89.62 394 LEU A N 1
ATOM 3046 C CA . LEU A 1 394 ? 57.185 29.286 -90.526 1.00 89.62 394 LEU A CA 1
ATOM 3047 C C . LEU A 1 394 ? 56.285 28.529 -89.547 1.00 89.62 394 LEU A C 1
ATOM 3049 O O . LEU A 1 394 ? 55.272 27.975 -89.964 1.00 89.62 394 LEU A O 1
ATOM 3053 N N . LEU A 1 395 ? 56.614 28.509 -88.253 1.00 90.38 395 LEU A N 1
ATOM 3054 C CA . LEU A 1 395 ? 55.772 27.842 -87.261 1.00 90.38 395 LEU A CA 1
ATOM 3055 C C . LEU A 1 395 ? 54.439 28.597 -87.119 1.00 90.38 395 LEU A C 1
ATOM 3057 O O . LEU A 1 395 ? 54.420 29.798 -86.863 1.00 90.38 395 LEU A O 1
ATOM 3061 N N . GLY A 1 396 ? 53.326 27.889 -87.294 1.00 90.06 396 GLY A N 1
ATOM 3062 C CA . GLY A 1 396 ? 51.971 28.442 -87.324 1.00 90.06 396 GLY A CA 1
ATOM 3063 C C . GLY A 1 396 ? 51.527 28.976 -88.690 1.00 90.06 396 GLY A C 1
ATOM 3064 O O . GLY A 1 396 ? 50.335 29.222 -88.872 1.00 90.06 396 GLY A O 1
ATOM 3065 N N . ALA A 1 397 ? 52.428 29.125 -89.668 1.00 91.88 397 ALA A N 1
ATOM 3066 C CA . ALA A 1 397 ? 52.041 29.533 -91.015 1.00 91.88 397 ALA A CA 1
ATOM 3067 C C . ALA A 1 397 ? 51.333 28.404 -91.770 1.00 91.88 397 ALA A C 1
ATOM 3069 O O . ALA A 1 397 ? 51.629 27.219 -91.596 1.00 91.88 397 ALA A O 1
ATOM 3070 N N . ASN A 1 398 ? 50.414 28.788 -92.655 1.00 91.44 398 ASN A N 1
ATOM 3071 C CA . ASN A 1 398 ? 49.758 27.860 -93.562 1.00 91.44 398 ASN A CA 1
ATOM 3072 C C . ASN A 1 398 ? 50.617 27.623 -94.810 1.00 91.44 398 ASN A C 1
ATOM 3074 O O . ASN A 1 398 ? 51.082 28.587 -95.420 1.00 91.44 398 ASN A O 1
ATOM 3078 N N . ILE A 1 399 ? 50.806 26.368 -95.226 1.00 89.81 399 ILE A N 1
ATOM 3079 C CA . ILE A 1 399 ? 51.713 26.052 -96.345 1.00 89.81 399 ILE A CA 1
ATOM 3080 C C . ILE A 1 399 ? 51.202 26.521 -97.714 1.00 89.81 399 ILE A C 1
ATOM 3082 O O . ILE A 1 399 ? 51.972 26.531 -98.678 1.00 89.81 399 ILE A O 1
ATOM 3086 N N . ASP A 1 400 ? 49.927 26.899 -97.834 1.00 88.19 400 ASP A N 1
ATOM 3087 C CA . ASP A 1 400 ? 49.341 27.376 -99.089 1.00 88.19 400 ASP A CA 1
ATOM 3088 C C . ASP A 1 400 ? 50.127 28.548 -99.684 1.00 88.19 400 ASP A C 1
ATOM 3090 O O . ASP A 1 400 ? 50.314 28.620 -100.896 1.00 88.19 400 ASP A O 1
ATOM 3094 N N . VAL A 1 401 ? 50.653 29.435 -98.835 1.00 85.44 401 VAL A N 1
ATOM 3095 C CA . VAL A 1 401 ? 51.369 30.645 -99.271 1.00 85.44 401 VAL A CA 1
ATOM 3096 C C . VAL A 1 401 ? 52.684 30.346 -100.000 1.00 85.44 401 VAL A C 1
ATOM 3098 O O . VAL A 1 401 ? 53.239 31.230 -100.649 1.00 85.44 401 VAL A O 1
ATOM 3101 N N . PHE A 1 402 ? 53.180 29.107 -99.919 1.00 86.44 402 PHE A N 1
ATOM 3102 C CA . PHE A 1 402 ? 54.410 28.664 -100.579 1.00 86.44 402 PHE A CA 1
ATOM 3103 C C . PHE A 1 402 ? 54.161 27.940 -101.911 1.00 86.44 402 PHE A C 1
ATOM 3105 O O . PHE A 1 402 ? 55.114 27.551 -102.585 1.00 86.44 402 PHE A O 1
ATOM 3112 N N . HIS A 1 403 ? 52.899 27.766 -102.322 1.00 86.44 403 HIS A N 1
ATOM 3113 C CA . HIS A 1 403 ? 52.533 27.003 -103.513 1.00 86.44 403 HIS A CA 1
ATOM 3114 C C . HIS A 1 403 ? 51.830 27.868 -104.562 1.00 86.44 403 HIS A C 1
ATOM 3116 O O . HIS A 1 403 ? 50.908 28.619 -104.264 1.00 86.44 403 HIS A O 1
ATOM 3122 N N . LYS A 1 404 ? 52.207 27.705 -105.838 1.00 82.88 404 LYS A N 1
ATOM 3123 C CA . LYS A 1 404 ? 51.576 28.432 -106.959 1.00 82.88 404 LYS A CA 1
ATOM 3124 C C . LYS A 1 404 ? 50.093 28.080 -107.155 1.00 82.88 404 LYS A C 1
ATOM 3126 O O . LYS A 1 404 ? 49.340 28.910 -107.648 1.00 82.88 404 LYS A O 1
ATOM 3131 N N . ASN A 1 405 ? 49.679 26.858 -106.805 1.00 85.44 405 ASN A N 1
ATOM 3132 C CA . ASN A 1 405 ? 48.288 26.400 -106.898 1.00 85.44 405 ASN A CA 1
ATOM 3133 C C . ASN A 1 405 ? 47.871 25.639 -105.623 1.00 85.44 405 ASN A C 1
ATOM 3135 O O . ASN A 1 405 ? 47.793 24.412 -105.654 1.00 85.44 405 ASN A O 1
ATOM 3139 N N . PRO A 1 406 ? 47.557 26.338 -104.519 1.00 87.44 406 PRO A N 1
ATOM 3140 C CA . PRO A 1 406 ? 47.292 25.712 -103.220 1.00 87.44 406 PRO A CA 1
ATOM 3141 C C . PRO A 1 406 ? 46.197 24.634 -103.238 1.00 87.44 406 PRO A C 1
ATOM 3143 O O . PRO A 1 406 ? 46.296 23.617 -102.552 1.00 87.44 406 PRO A O 1
ATOM 3146 N N . ALA A 1 407 ? 45.171 24.807 -104.080 1.00 86.69 407 ALA A N 1
ATOM 3147 C CA . ALA A 1 407 ? 44.090 23.835 -104.238 1.00 86.69 407 ALA A CA 1
ATOM 3148 C C . ALA A 1 407 ? 44.598 22.467 -104.729 1.00 86.69 407 ALA A C 1
ATOM 3150 O O . ALA A 1 407 ? 44.088 21.428 -104.306 1.00 86.69 407 ALA A O 1
ATOM 3151 N N . HIS A 1 408 ? 45.629 22.456 -105.580 1.00 86.12 408 HIS A N 1
ATOM 3152 C CA . HIS A 1 408 ? 46.256 21.225 -106.049 1.00 86.12 408 HIS A CA 1
ATOM 3153 C C . HIS A 1 408 ? 46.983 20.490 -104.914 1.00 86.12 408 HIS A C 1
ATOM 3155 O O . HIS A 1 408 ? 46.757 19.293 -104.732 1.00 86.12 408 HIS A O 1
ATOM 3161 N N . GLN A 1 409 ? 47.801 21.189 -104.117 1.00 85.00 409 GLN A N 1
ATOM 3162 C CA . GLN A 1 409 ? 48.503 20.564 -102.990 1.00 85.00 409 GLN A CA 1
ATOM 3163 C C . GLN A 1 409 ? 47.548 20.085 -101.900 1.00 85.00 409 GLN A C 1
ATOM 3165 O O . GLN A 1 409 ? 47.714 18.972 -101.410 1.00 85.00 409 GLN A O 1
ATOM 3170 N N . ARG A 1 410 ? 46.495 20.845 -101.583 1.00 86.38 410 ARG A N 1
ATOM 3171 C CA . ARG A 1 410 ? 45.439 20.387 -100.666 1.00 86.38 410 ARG A CA 1
ATOM 3172 C C . ARG A 1 410 ? 44.822 19.065 -101.123 1.00 86.38 410 ARG A C 1
ATOM 3174 O O . ARG A 1 410 ? 44.754 18.122 -100.340 1.00 86.38 410 ARG A O 1
ATOM 3181 N N . ALA A 1 411 ? 44.427 18.969 -102.394 1.00 85.88 411 ALA A N 1
ATOM 3182 C CA . ALA A 1 411 ? 43.831 17.752 -102.944 1.00 85.88 411 ALA A CA 1
ATOM 3183 C C . ALA A 1 411 ? 44.808 16.563 -102.972 1.00 85.88 411 ALA A C 1
ATOM 3185 O O . ALA A 1 411 ? 44.388 15.422 -102.776 1.00 85.88 411 ALA A O 1
ATOM 3186 N N . LEU A 1 412 ? 46.099 16.822 -103.206 1.00 86.06 412 LEU A N 1
ATOM 3187 C CA . LEU A 1 412 ? 47.151 15.806 -103.168 1.00 86.06 412 LEU A CA 1
ATOM 3188 C C . LEU A 1 412 ? 47.354 15.269 -101.745 1.00 86.06 412 LEU A C 1
ATOM 3190 O O . LEU A 1 412 ? 47.336 14.058 -101.543 1.00 86.06 412 LEU A O 1
ATOM 3194 N N . LEU A 1 413 ? 47.510 16.164 -100.765 1.00 86.44 413 LEU A N 1
ATOM 3195 C CA . LEU A 1 413 ? 47.776 15.804 -99.371 1.00 86.44 413 LEU A CA 1
ATOM 3196 C C . LEU A 1 413 ? 46.589 15.091 -98.712 1.00 86.44 413 LEU A C 1
ATOM 3198 O O . LEU A 1 413 ? 46.801 14.170 -97.931 1.00 86.44 413 LEU A O 1
ATOM 3202 N N . GLN A 1 414 ? 45.353 15.450 -99.072 1.00 83.06 414 GLN A N 1
ATOM 3203 C CA . GLN A 1 414 ? 44.142 14.765 -98.593 1.00 83.06 414 GLN A CA 1
ATOM 3204 C C . GLN A 1 414 ? 43.997 13.330 -99.116 1.00 83.06 414 GLN A C 1
ATOM 3206 O O . GLN A 1 414 ? 43.340 12.509 -98.486 1.00 83.06 414 GLN A O 1
ATOM 3211 N N . LYS A 1 415 ? 44.567 13.023 -100.287 1.00 83.50 415 LYS A N 1
ATOM 3212 C CA . LYS A 1 415 ? 44.509 11.687 -100.907 1.00 83.50 415 LYS A CA 1
ATOM 3213 C C . LYS A 1 415 ? 45.772 10.866 -100.652 1.00 83.50 415 LYS A C 1
ATOM 3215 O O . LYS A 1 415 ? 45.942 9.800 -101.243 1.00 83.50 415 LYS A O 1
ATOM 3220 N N . LEU A 1 416 ? 46.673 11.368 -99.813 1.00 83.38 416 LEU A N 1
ATOM 3221 C CA . LEU A 1 416 ? 47.966 10.762 -99.565 1.00 83.38 416 LEU A CA 1
ATOM 3222 C C . LEU A 1 416 ? 47.813 9.523 -98.672 1.00 83.38 416 LEU A C 1
ATOM 3224 O O . LEU A 1 416 ? 47.645 9.630 -97.464 1.00 83.38 416 LEU A O 1
ATOM 3228 N N . THR A 1 417 ? 47.900 8.333 -99.262 1.00 80.00 417 THR A N 1
ATOM 3229 C CA . THR A 1 417 ? 47.796 7.059 -98.524 1.00 80.00 417 THR A CA 1
ATOM 3230 C C . THR A 1 417 ? 49.149 6.496 -98.080 1.00 80.00 417 THR A C 1
ATOM 3232 O O . THR A 1 417 ? 49.197 5.535 -97.317 1.00 80.00 417 THR A O 1
ATOM 3235 N N . GLY A 1 418 ? 50.260 7.076 -98.541 1.00 84.38 418 GLY A N 1
ATOM 3236 C CA . GLY A 1 418 ? 51.612 6.590 -98.271 1.00 84.38 418 GLY A CA 1
ATOM 3237 C C . GLY A 1 418 ? 52.674 7.660 -98.500 1.00 84.38 418 GLY A C 1
ATOM 3238 O O . GLY A 1 418 ? 52.357 8.828 -98.702 1.00 84.38 418 GLY A O 1
ATOM 3239 N N . LYS A 1 419 ? 53.952 7.272 -98.461 1.00 87.75 419 LYS A N 1
ATOM 3240 C CA . LYS A 1 419 ? 55.060 8.212 -98.677 1.00 87.75 419 LYS A CA 1
ATOM 3241 C C . LYS A 1 419 ? 55.048 8.734 -100.115 1.00 87.75 419 LYS A C 1
ATOM 3243 O O . LYS A 1 419 ? 55.103 7.945 -101.056 1.00 87.75 419 LYS A O 1
ATOM 3248 N N . HIS A 1 420 ? 55.038 10.051 -100.283 1.00 90.25 420 HIS A N 1
ATOM 3249 C CA . HIS A 1 420 ? 55.190 10.712 -101.574 1.00 90.25 420 HIS A CA 1
ATOM 3250 C C . HIS A 1 420 ? 56.505 11.478 -101.607 1.00 90.25 420 HIS A C 1
ATOM 3252 O O . HIS A 1 420 ? 56.754 12.337 -100.764 1.00 90.25 420 HIS A O 1
ATOM 3258 N N . ARG A 1 421 ? 57.359 11.151 -102.577 1.00 90.12 421 ARG A N 1
ATOM 3259 C CA . ARG A 1 421 ? 58.660 11.791 -102.750 1.00 90.12 421 ARG A CA 1
ATOM 3260 C C . ARG A 1 421 ? 58.643 12.643 -104.009 1.00 90.12 421 ARG A C 1
ATOM 3262 O O . ARG A 1 421 ? 58.334 12.132 -105.082 1.00 90.12 421 ARG A O 1
ATOM 3269 N N . SER A 1 422 ? 59.009 13.910 -103.884 1.00 89.12 422 SER A N 1
ATOM 3270 C CA . SER A 1 422 ? 59.053 14.854 -105.002 1.00 89.12 422 SER A CA 1
ATOM 3271 C C . SER A 1 422 ? 60.320 15.694 -104.950 1.00 89.12 422 SER A C 1
ATOM 3273 O O . SER A 1 422 ? 60.728 16.125 -103.873 1.00 89.12 422 SER A O 1
ATOM 3275 N N . THR A 1 423 ? 60.906 15.977 -106.109 1.00 88.75 423 THR A N 1
ATOM 3276 C CA . THR A 1 423 ? 62.016 16.925 -106.230 1.00 88.75 423 THR A CA 1
ATOM 3277 C C . THR A 1 423 ? 61.487 18.252 -106.747 1.00 88.75 423 THR A C 1
ATOM 3279 O O . THR A 1 423 ? 60.783 18.284 -107.754 1.00 88.75 423 THR A O 1
ATOM 3282 N N . ILE A 1 424 ? 61.830 19.342 -106.068 1.00 89.19 424 ILE A N 1
ATOM 3283 C CA . ILE A 1 424 ? 61.473 20.700 -106.473 1.00 89.19 424 ILE A CA 1
ATOM 3284 C C . ILE A 1 424 ? 62.734 21.535 -106.661 1.00 89.19 424 ILE A C 1
ATOM 3286 O O . ILE A 1 424 ? 63.714 21.373 -105.934 1.00 89.19 424 ILE A O 1
ATOM 3290 N N . ALA A 1 425 ? 62.679 22.458 -107.616 1.00 86.88 425 ALA A N 1
ATOM 3291 C CA . ALA A 1 425 ? 63.650 23.531 -107.747 1.00 86.88 425 ALA A CA 1
ATOM 3292 C C . ALA A 1 425 ? 62.998 24.837 -107.277 1.00 86.88 425 ALA A C 1
ATOM 3294 O O . ALA A 1 425 ? 61.951 25.221 -107.800 1.00 86.88 425 ALA A O 1
ATOM 3295 N N . VAL A 1 426 ? 63.581 25.490 -106.273 1.00 88.19 426 VAL A N 1
ATOM 3296 C CA . VAL A 1 426 ? 63.079 26.753 -105.715 1.00 88.19 426 VAL A CA 1
ATOM 3297 C C . VAL A 1 426 ? 64.236 27.592 -105.181 1.00 88.19 426 VAL A C 1
ATOM 3299 O O . VAL A 1 426 ? 65.131 27.088 -104.506 1.00 88.19 426 VAL A O 1
ATOM 3302 N N . GLY A 1 427 ? 64.253 28.879 -105.511 1.00 84.81 427 GLY A N 1
ATOM 3303 C CA . GLY A 1 427 ? 65.297 29.814 -105.099 1.00 84.81 427 GLY A CA 1
ATOM 3304 C C . GLY A 1 427 ? 66.674 29.518 -105.698 1.00 84.81 427 GLY A C 1
ATOM 3305 O O . GLY A 1 427 ? 67.689 29.921 -105.139 1.00 84.81 427 GLY A O 1
ATOM 3306 N N . GLY A 1 428 ? 66.735 28.769 -106.804 1.00 84.38 428 GLY A N 1
ATOM 3307 C CA . GLY A 1 428 ? 67.987 28.227 -107.348 1.00 84.38 428 GLY A CA 1
ATOM 3308 C C . GLY A 1 428 ? 68.541 27.017 -106.582 1.00 84.38 428 GLY A C 1
ATOM 3309 O O . GLY A 1 428 ? 69.672 26.609 -106.837 1.00 84.38 428 GLY A O 1
ATOM 3310 N N . ARG A 1 429 ? 67.762 26.437 -105.661 1.00 88.50 429 ARG A N 1
ATOM 3311 C CA . ARG A 1 429 ? 68.099 25.223 -104.906 1.00 88.50 429 ARG A CA 1
ATOM 3312 C C . ARG A 1 429 ? 67.255 24.038 -105.344 1.00 88.50 429 ARG A C 1
ATOM 3314 O O . ARG A 1 429 ? 66.113 24.216 -105.757 1.00 88.50 429 ARG A O 1
ATOM 3321 N N . THR A 1 430 ? 67.805 22.835 -105.220 1.00 89.06 430 THR A N 1
ATOM 3322 C CA . THR A 1 430 ? 67.103 21.575 -105.488 1.00 89.06 430 THR A CA 1
ATOM 3323 C C . THR A 1 430 ? 66.801 20.861 -104.178 1.00 89.06 430 THR A C 1
ATOM 3325 O O . THR A 1 430 ? 67.709 20.358 -103.520 1.00 89.06 430 THR A O 1
ATOM 3328 N N . PHE A 1 431 ? 65.522 20.783 -103.816 1.00 91.06 431 PHE A N 1
ATOM 3329 C CA . PHE A 1 431 ? 65.054 20.071 -102.631 1.00 91.06 431 PHE A CA 1
ATOM 3330 C C . PHE A 1 431 ? 64.368 18.770 -103.008 1.00 91.06 431 PHE A C 1
ATOM 3332 O O . PHE A 1 431 ? 63.566 18.719 -103.938 1.00 91.06 431 PHE A O 1
ATOM 3339 N N . VAL A 1 432 ? 64.632 17.728 -102.232 1.00 91.50 432 VAL A N 1
ATOM 3340 C CA . VAL A 1 432 ? 63.835 16.509 -102.223 1.00 91.50 432 VAL A CA 1
ATOM 3341 C C . VAL A 1 432 ? 62.947 16.540 -100.992 1.00 91.50 432 VAL A C 1
ATOM 3343 O O . VAL A 1 432 ? 63.437 16.651 -99.870 1.00 91.50 432 VAL A O 1
ATOM 3346 N N . LEU A 1 433 ? 61.643 16.444 -101.220 1.00 91.38 433 LEU A N 1
ATOM 3347 C CA . LEU A 1 433 ? 60.630 16.400 -100.182 1.00 91.38 433 LEU A CA 1
ATOM 3348 C C . LEU A 1 433 ? 60.123 14.971 -100.075 1.00 91.38 433 LEU A C 1
ATOM 3350 O O . LEU A 1 433 ? 59.702 14.396 -101.081 1.00 91.38 433 LEU A O 1
ATOM 3354 N N . THR A 1 434 ? 60.130 14.423 -98.865 1.00 92.00 434 THR A N 1
ATOM 3355 C CA . THR A 1 434 ? 59.445 13.168 -98.550 1.00 92.00 434 THR A CA 1
ATOM 3356 C C . THR A 1 434 ? 58.263 13.485 -97.647 1.00 92.00 434 THR A C 1
ATOM 3358 O O . THR A 1 434 ? 58.420 13.827 -96.479 1.00 92.00 434 THR A O 1
ATOM 3361 N N . VAL A 1 435 ? 57.064 13.381 -98.204 1.00 91.94 435 VAL A N 1
ATOM 3362 C CA . VAL A 1 435 ? 55.797 13.704 -97.554 1.00 91.94 435 VAL A CA 1
ATOM 3363 C C . VAL A 1 435 ? 55.150 12.410 -97.063 1.00 91.94 435 VAL A C 1
ATOM 3365 O O . VAL A 1 435 ? 54.985 11.471 -97.839 1.00 91.94 435 VAL A O 1
ATOM 3368 N N . THR A 1 436 ? 54.786 12.341 -95.784 1.00 91.19 436 THR A N 1
ATOM 3369 C CA . THR A 1 436 ? 54.188 11.155 -95.149 1.00 91.19 436 THR A CA 1
ATOM 3370 C C . THR A 1 436 ? 52.955 11.558 -94.331 1.00 91.19 436 THR A C 1
ATOM 3372 O O . THR A 1 436 ? 53.049 12.504 -93.546 1.00 91.19 436 THR A O 1
ATOM 3375 N N . PRO A 1 437 ? 51.805 10.868 -94.462 1.00 91.25 437 PRO A N 1
ATOM 3376 C CA . PRO A 1 437 ? 50.642 11.147 -93.625 1.00 91.25 437 PRO A CA 1
ATOM 3377 C C . PRO A 1 437 ? 50.913 10.718 -92.175 1.00 91.25 437 PRO A C 1
ATOM 3379 O O . PRO A 1 437 ? 51.449 9.636 -91.929 1.00 91.25 437 PRO A O 1
ATOM 3382 N N . VAL A 1 438 ? 50.540 11.560 -91.211 1.00 88.75 438 VAL A N 1
ATOM 3383 C CA . VAL A 1 438 ? 50.571 11.215 -89.782 1.00 88.75 438 VAL A CA 1
ATOM 3384 C C . VAL A 1 438 ? 49.205 10.647 -89.428 1.00 88.75 438 VAL A C 1
ATOM 3386 O O . VAL A 1 438 ? 48.217 11.375 -89.476 1.00 88.75 438 VAL A O 1
ATOM 3389 N N . LEU A 1 439 ? 49.138 9.355 -89.117 1.00 88.19 439 LEU A N 1
ATOM 3390 C CA . LEU A 1 439 ? 47.894 8.647 -88.806 1.00 88.19 439 LEU A CA 1
ATOM 3391 C C . LEU A 1 439 ? 47.797 8.380 -87.299 1.00 88.19 439 LEU A C 1
ATOM 3393 O O . LEU A 1 439 ? 48.814 8.129 -86.655 1.00 88.19 439 LEU A O 1
ATOM 3397 N N . ASN A 1 440 ? 46.586 8.420 -86.746 1.00 84.31 440 ASN A N 1
ATOM 3398 C CA . ASN A 1 440 ? 46.313 7.896 -85.406 1.00 84.31 440 ASN A CA 1
ATOM 3399 C C . ASN A 1 440 ? 46.059 6.377 -85.437 1.00 84.31 440 ASN A C 1
ATOM 3401 O O . ASN A 1 440 ? 45.955 5.775 -86.508 1.00 84.31 440 ASN A O 1
ATOM 3405 N N . ASP A 1 441 ? 45.872 5.771 -84.263 1.00 81.69 441 ASP A N 1
ATOM 3406 C CA . ASP A 1 441 ? 45.635 4.324 -84.110 1.00 81.69 441 ASP A CA 1
ATOM 3407 C C . ASP A 1 441 ? 44.366 3.815 -84.818 1.00 81.69 441 ASP A C 1
ATOM 3409 O O . ASP A 1 441 ? 44.243 2.629 -85.113 1.00 81.69 441 ASP A O 1
ATOM 3413 N N . SER A 1 442 ? 43.422 4.710 -85.126 1.00 81.75 442 SER A N 1
ATOM 3414 C CA . SER A 1 442 ? 42.198 4.398 -85.878 1.00 81.75 442 SER A CA 1
ATOM 3415 C C . SER A 1 442 ? 42.341 4.576 -87.396 1.00 81.75 442 SER A C 1
ATOM 3417 O O . SER A 1 442 ? 41.369 4.410 -88.130 1.00 81.75 442 SER A O 1
ATOM 3419 N N . GLY A 1 443 ? 43.536 4.926 -87.882 1.00 79.56 443 GLY A N 1
ATOM 3420 C CA . GLY A 1 443 ? 43.815 5.167 -89.300 1.00 79.56 443 GLY A CA 1
ATOM 3421 C C . GLY A 1 443 ? 43.349 6.531 -89.820 1.00 79.56 443 GLY A C 1
ATOM 3422 O O . GLY A 1 443 ? 43.449 6.793 -91.017 1.00 79.56 443 GLY A O 1
ATOM 3423 N N . GLN A 1 444 ? 42.862 7.420 -88.950 1.00 84.44 444 GLN A N 1
ATOM 3424 C CA . GLN A 1 444 ? 42.526 8.794 -89.312 1.00 84.44 444 GLN A CA 1
ATOM 3425 C C . GLN A 1 444 ? 43.803 9.632 -89.417 1.00 84.44 444 GLN A C 1
ATOM 3427 O O . GLN A 1 444 ? 44.648 9.623 -88.521 1.00 84.44 444 GLN A O 1
ATOM 3432 N N . GLN A 1 445 ? 43.918 10.407 -90.493 1.00 86.06 445 GLN A N 1
ATOM 3433 C CA . GLN A 1 445 ? 45.012 11.354 -90.668 1.00 86.06 445 GLN A CA 1
ATOM 3434 C C . GLN A 1 445 ? 44.871 12.532 -89.693 1.00 86.06 445 GLN A C 1
ATOM 3436 O O . GLN A 1 445 ? 43.846 13.214 -89.660 1.00 86.06 445 GLN A O 1
ATOM 3441 N N . LEU A 1 446 ? 45.903 12.749 -88.879 1.00 86.75 446 LEU A N 1
ATOM 3442 C CA . LEU A 1 446 ? 46.042 13.871 -87.947 1.00 86.75 446 LEU A CA 1
ATOM 3443 C C . LEU A 1 446 ? 46.800 15.053 -88.566 1.00 86.75 446 LEU A C 1
ATOM 3445 O O . LEU A 1 446 ? 46.695 16.181 -88.088 1.00 86.75 446 LEU A O 1
ATOM 3449 N N . GLY A 1 447 ? 47.576 14.787 -89.614 1.00 90.38 447 GLY A N 1
ATOM 3450 C CA . GLY A 1 447 ? 48.356 15.792 -90.313 1.00 90.38 447 GLY A CA 1
ATOM 3451 C C . GLY A 1 447 ? 49.291 15.176 -91.343 1.00 90.38 447 GLY A C 1
ATOM 3452 O O . GLY A 1 447 ? 49.121 14.035 -91.782 1.00 90.38 447 GLY A O 1
ATOM 3453 N N . THR A 1 448 ? 50.305 15.938 -91.732 1.00 90.75 448 THR A N 1
ATOM 3454 C CA . THR A 1 448 ? 51.308 15.520 -92.713 1.00 90.75 448 THR A CA 1
ATOM 3455 C C . THR A 1 448 ? 52.698 15.905 -92.231 1.00 90.75 448 THR A C 1
ATOM 3457 O O . THR A 1 448 ? 52.945 17.069 -91.920 1.00 90.75 448 THR A O 1
ATOM 3460 N N . ALA A 1 449 ? 53.612 14.937 -92.199 1.00 91.62 449 ALA A N 1
ATOM 3461 C CA . ALA A 1 449 ? 55.027 15.166 -91.955 1.00 91.62 449 ALA A CA 1
ATOM 3462 C C . ALA A 1 449 ? 55.768 15.309 -93.289 1.00 91.62 449 ALA A C 1
ATOM 3464 O O . ALA A 1 449 ? 55.556 14.525 -94.215 1.00 91.62 449 ALA A O 1
ATOM 3465 N N . VAL A 1 450 ? 56.649 16.296 -93.381 1.00 92.19 450 VAL A N 1
ATOM 3466 C CA . VAL A 1 450 ? 57.489 16.563 -94.545 1.00 92.19 450 VAL A CA 1
ATOM 3467 C C . VAL A 1 450 ? 58.943 16.575 -94.102 1.00 92.19 450 VAL A C 1
ATOM 3469 O O . VAL A 1 450 ? 59.348 17.371 -93.255 1.00 92.19 450 VAL A O 1
ATOM 3472 N N . GLU A 1 451 ? 59.724 15.688 -94.701 1.00 93.06 451 GLU A N 1
ATOM 3473 C CA . GLU A 1 451 ? 61.176 15.679 -94.609 1.00 93.06 451 GLU A CA 1
ATOM 3474 C C . GLU A 1 451 ? 61.771 16.463 -95.783 1.00 93.06 451 GLU A C 1
ATOM 3476 O O . GLU A 1 451 ? 61.394 16.235 -96.935 1.00 93.06 451 GLU A O 1
ATOM 3481 N N . TRP A 1 452 ? 62.713 17.361 -95.488 1.00 92.62 452 TRP A N 1
ATOM 3482 C CA . TRP A 1 452 ? 63.402 18.191 -96.476 1.00 92.62 452 TRP A CA 1
ATOM 3483 C C . TRP A 1 452 ? 64.874 17.799 -96.608 1.00 92.62 452 TRP A C 1
ATOM 3485 O O . TRP A 1 452 ? 65.625 17.787 -95.630 1.00 92.62 452 TRP A O 1
ATOM 3495 N N . LEU A 1 453 ? 65.312 17.558 -97.841 1.00 91.19 453 LEU A N 1
ATOM 3496 C CA . LEU A 1 453 ? 66.706 17.276 -98.172 1.00 91.19 453 LEU A CA 1
ATOM 3497 C C . LEU A 1 453 ? 67.190 18.234 -99.264 1.00 91.19 453 LEU A C 1
ATOM 3499 O O . LEU A 1 453 ? 66.689 18.197 -100.386 1.00 91.19 453 LEU A O 1
ATOM 3503 N N . ASP A 1 454 ? 68.166 19.083 -98.946 1.00 89.75 454 ASP A N 1
ATOM 3504 C CA . ASP A 1 454 ? 68.827 19.950 -99.928 1.00 89.75 454 ASP A CA 1
ATOM 3505 C C . ASP A 1 454 ? 69.857 19.130 -100.724 1.00 89.75 454 ASP A C 1
ATOM 3507 O O . ASP A 1 454 ? 70.884 18.729 -100.181 1.00 89.75 454 ASP A O 1
ATOM 3511 N N . ARG A 1 455 ? 69.580 18.871 -102.008 1.00 88.69 455 ARG A N 1
ATOM 3512 C CA . ARG A 1 455 ? 70.491 18.188 -102.947 1.00 88.69 455 ARG A CA 1
ATOM 3513 C C . ARG A 1 455 ? 71.137 19.156 -103.938 1.00 88.69 455 ARG A C 1
ATOM 3515 O O . ARG A 1 455 ? 71.679 18.717 -104.948 1.00 88.69 455 ARG A O 1
ATOM 3522 N N . THR A 1 456 ? 71.088 20.468 -103.691 1.00 84.56 456 THR A N 1
ATOM 3523 C CA . THR A 1 456 ? 71.593 21.474 -104.643 1.00 84.56 456 THR A CA 1
ATOM 3524 C C . THR A 1 456 ? 73.052 21.230 -105.016 1.00 84.56 456 THR A C 1
ATOM 3526 O O . THR A 1 456 ? 73.388 21.258 -106.196 1.00 84.56 456 THR A O 1
ATOM 3529 N N . GLY A 1 457 ? 73.903 20.946 -104.023 1.00 81.25 457 GLY A N 1
ATOM 3530 C CA . GLY A 1 457 ? 75.319 20.653 -104.258 1.00 81.25 457 GLY A CA 1
ATOM 3531 C C . GLY A 1 457 ? 75.525 19.389 -105.094 1.00 81.25 457 GLY A C 1
ATOM 3532 O O . GLY A 1 457 ? 76.278 19.410 -106.059 1.00 81.25 457 GLY A O 1
ATOM 3533 N N . GLU A 1 458 ? 74.806 18.312 -104.777 1.00 78.69 458 GLU A N 1
ATOM 3534 C CA . GLU A 1 458 ? 74.908 17.039 -105.501 1.00 78.69 458 GLU A CA 1
ATOM 3535 C C . GLU A 1 458 ? 74.455 17.175 -106.960 1.00 78.69 458 GLU A C 1
ATOM 3537 O O . GLU A 1 458 ? 75.165 16.762 -107.872 1.00 78.69 458 GLU A O 1
ATOM 3542 N N . VAL A 1 459 ? 73.306 17.818 -107.192 1.00 82.44 459 VAL A N 1
ATOM 3543 C CA . VAL A 1 459 ? 72.739 18.006 -108.537 1.00 82.44 459 VAL A CA 1
ATOM 3544 C C . VAL A 1 459 ? 73.612 18.927 -109.394 1.00 82.44 459 VAL A C 1
ATOM 3546 O O . VAL A 1 459 ? 73.753 18.697 -110.595 1.00 82.44 459 VAL A O 1
ATOM 3549 N N . ALA A 1 460 ? 74.240 19.949 -108.801 1.00 78.50 460 ALA A N 1
ATOM 3550 C CA . ALA A 1 460 ? 75.193 20.798 -109.516 1.00 78.50 460 ALA A CA 1
ATOM 3551 C C . ALA A 1 460 ? 76.390 19.987 -110.042 1.00 78.50 460 ALA A C 1
ATOM 3553 O O . ALA A 1 460 ? 76.803 20.173 -111.187 1.00 78.50 460 ALA A O 1
ATOM 3554 N N . ILE A 1 461 ? 76.891 19.046 -109.237 1.00 77.25 461 ILE A N 1
ATOM 3555 C CA . ILE A 1 461 ? 78.002 18.166 -109.613 1.00 77.25 461 ILE A CA 1
ATOM 3556 C C . ILE A 1 461 ? 77.561 17.136 -110.662 1.00 77.25 461 ILE A C 1
ATOM 3558 O O . ILE A 1 461 ? 78.284 16.913 -111.630 1.00 77.25 461 ILE A O 1
ATOM 3562 N N . GLU A 1 462 ? 76.378 16.530 -110.512 1.00 79.81 462 GLU A N 1
ATOM 3563 C CA . GLU A 1 462 ? 75.814 15.599 -111.505 1.00 79.81 462 GLU A CA 1
ATOM 3564 C C . GLU A 1 462 ? 75.716 16.256 -112.896 1.00 79.81 462 GLU A C 1
ATOM 3566 O O . GLU A 1 462 ? 76.125 15.662 -113.895 1.00 79.81 462 GLU A O 1
ATOM 3571 N N . ASN A 1 463 ? 75.249 17.507 -112.960 1.00 78.38 463 ASN A N 1
ATOM 3572 C CA . ASN A 1 463 ? 75.158 18.263 -114.211 1.00 78.38 463 ASN A CA 1
ATOM 3573 C C . ASN A 1 463 ? 76.537 18.607 -114.800 1.00 78.38 463 ASN A C 1
ATOM 3575 O O . ASN A 1 463 ? 76.718 18.516 -116.015 1.00 78.38 463 ASN A O 1
ATOM 3579 N N . GLU A 1 464 ? 77.515 18.977 -113.964 1.00 74.06 464 GLU A N 1
ATOM 3580 C CA . GLU A 1 464 ? 78.898 19.231 -114.399 1.00 74.06 464 GLU A CA 1
ATOM 3581 C C . GLU A 1 464 ? 79.513 17.979 -115.037 1.00 74.06 464 GLU A C 1
ATOM 3583 O O . GLU A 1 464 ? 80.079 18.044 -116.130 1.00 74.06 464 GLU A O 1
ATOM 3588 N N . VAL A 1 465 ? 79.326 16.820 -114.399 1.00 75.44 465 VAL A N 1
ATOM 3589 C CA . VAL A 1 465 ? 79.768 15.525 -114.929 1.00 75.44 465 VAL A CA 1
ATOM 3590 C C . VAL A 1 465 ? 79.057 15.200 -116.245 1.00 75.44 465 VAL A C 1
ATOM 3592 O O . VAL A 1 465 ? 79.716 14.819 -117.211 1.00 75.44 465 VAL A O 1
ATOM 3595 N N . ALA A 1 466 ? 77.737 15.389 -116.329 1.00 76.00 466 ALA A N 1
ATOM 3596 C CA . ALA A 1 466 ? 76.966 15.105 -117.541 1.00 76.00 466 ALA A CA 1
ATOM 3597 C C . ALA A 1 466 ? 77.419 15.946 -118.749 1.00 76.00 466 ALA A C 1
ATOM 3599 O O . ALA A 1 466 ? 77.536 15.415 -119.856 1.00 76.00 466 ALA A O 1
ATOM 3600 N N . MET A 1 467 ? 77.726 17.234 -118.545 1.00 73.50 467 MET A N 1
ATOM 3601 C CA . MET A 1 467 ? 78.252 18.097 -119.610 1.00 73.50 467 MET A CA 1
ATOM 3602 C C . MET A 1 467 ? 79.595 17.595 -120.140 1.00 73.50 467 MET A C 1
ATOM 3604 O O . MET A 1 467 ? 79.803 17.552 -121.351 1.00 73.50 467 MET A O 1
ATOM 3608 N N . ILE A 1 468 ? 80.485 17.174 -119.245 1.00 75.00 468 ILE A N 1
ATOM 3609 C CA . ILE A 1 468 ? 81.822 16.698 -119.609 1.00 75.00 468 ILE A CA 1
ATOM 3610 C C . ILE A 1 468 ? 81.749 15.361 -120.350 1.00 75.00 468 ILE A C 1
ATOM 3612 O O . ILE A 1 468 ? 82.393 15.193 -121.385 1.00 75.00 468 ILE A O 1
ATOM 3616 N N . VAL A 1 469 ? 80.906 14.436 -119.885 1.00 74.44 469 VAL A N 1
ATOM 3617 C CA . VAL A 1 469 ? 80.652 13.163 -120.580 1.00 74.44 469 VAL A CA 1
ATOM 3618 C C . VAL A 1 469 ? 80.079 13.412 -121.981 1.00 74.44 469 VAL A C 1
ATOM 3620 O O . VAL A 1 469 ? 80.502 12.770 -122.943 1.00 74.44 469 VAL A O 1
ATOM 3623 N N . SER A 1 470 ? 79.161 14.373 -122.128 1.00 74.25 470 SER A N 1
ATOM 3624 C CA . SER A 1 470 ? 78.603 14.735 -123.434 1.00 74.25 470 SER A CA 1
ATOM 3625 C C . SER A 1 470 ? 79.625 15.405 -124.361 1.00 74.25 470 SER A C 1
ATOM 3627 O O . SER A 1 470 ? 79.559 15.187 -125.570 1.00 74.25 470 SER A O 1
ATOM 3629 N N . ALA A 1 471 ? 80.552 16.211 -123.834 1.00 71.69 471 ALA A N 1
ATOM 3630 C CA . ALA A 1 471 ? 81.629 16.821 -124.618 1.00 71.69 471 ALA A CA 1
ATOM 3631 C C . ALA A 1 471 ? 82.608 15.757 -125.144 1.00 71.69 471 ALA A C 1
ATOM 3633 O O . ALA A 1 471 ? 82.907 15.727 -126.339 1.00 71.69 471 ALA A O 1
ATOM 3634 N N . ALA A 1 472 ? 82.990 14.809 -124.283 1.00 70.06 472 ALA A N 1
ATOM 3635 C CA . ALA A 1 472 ? 83.836 13.676 -124.645 1.00 70.06 472 ALA A CA 1
ATOM 3636 C C . ALA A 1 472 ? 83.193 12.784 -125.722 1.00 70.06 472 ALA A C 1
ATOM 3638 O O . ALA A 1 472 ? 83.856 12.378 -126.675 1.00 70.06 472 ALA A O 1
ATOM 3639 N N . ALA A 1 473 ? 81.882 12.528 -125.620 1.00 71.56 473 ALA A N 1
ATOM 3640 C CA . ALA A 1 473 ? 81.131 11.761 -126.619 1.00 71.56 473 ALA A CA 1
ATOM 3641 C C . ALA A 1 473 ? 81.097 12.435 -128.005 1.00 71.56 473 ALA A C 1
ATOM 3643 O O . ALA A 1 473 ? 81.021 11.745 -129.020 1.00 71.56 473 ALA A O 1
ATOM 3644 N N . ASN A 1 474 ? 81.199 13.766 -128.054 1.00 71.75 474 ASN A N 1
ATOM 3645 C CA . ASN A 1 474 ? 81.264 14.551 -129.290 1.00 71.75 474 ASN A CA 1
ATOM 3646 C C . ASN A 1 474 ? 82.706 14.767 -129.799 1.00 71.75 474 ASN A C 1
ATOM 3648 O O . ASN A 1 474 ? 82.917 15.547 -130.727 1.00 71.75 474 ASN A O 1
ATOM 3652 N N . GLY A 1 475 ? 83.691 14.068 -129.221 1.00 65.00 475 GLY A N 1
ATOM 3653 C CA . GLY A 1 475 ? 85.090 14.090 -129.654 1.00 65.00 475 GLY A CA 1
ATOM 3654 C C . GLY A 1 475 ? 85.939 15.221 -129.065 1.00 65.00 475 GLY A C 1
ATOM 3655 O O . GLY A 1 475 ? 87.093 15.361 -129.467 1.00 65.00 475 GLY A O 1
ATOM 3656 N N . ASP A 1 476 ? 85.410 16.007 -128.120 1.00 70.25 476 ASP A N 1
ATOM 3657 C CA . ASP A 1 476 ? 86.159 17.049 -127.410 1.00 70.25 476 ASP A CA 1
ATOM 3658 C C . ASP A 1 476 ? 86.638 16.543 -126.040 1.00 70.25 476 ASP A C 1
ATOM 3660 O O . ASP A 1 476 ? 85.907 16.552 -125.049 1.00 70.25 476 ASP A O 1
ATOM 3664 N N . PHE A 1 477 ? 87.900 16.114 -125.989 1.00 75.31 477 PHE A N 1
ATOM 3665 C CA . PHE A 1 477 ? 88.570 15.653 -124.768 1.00 75.31 477 PHE A CA 1
ATOM 3666 C C . PHE A 1 477 ? 89.304 16.776 -124.020 1.00 75.31 477 PHE A C 1
ATOM 3668 O O . PHE A 1 477 ? 90.075 16.501 -123.105 1.00 75.31 477 PHE A O 1
ATOM 3675 N N . THR A 1 478 ? 89.117 18.049 -124.381 1.00 73.00 478 THR A N 1
ATOM 3676 C CA . THR A 1 478 ? 89.847 19.156 -123.731 1.00 73.00 478 THR A CA 1
ATOM 3677 C C . THR A 1 478 ? 89.211 19.623 -122.418 1.00 73.00 478 THR A C 1
ATOM 3679 O O . THR A 1 478 ? 89.869 20.281 -121.613 1.00 73.00 478 THR A O 1
ATOM 3682 N N . GLN A 1 479 ? 87.956 19.246 -122.156 1.00 74.12 479 GLN A N 1
ATOM 3683 C CA . GLN A 1 479 ? 87.234 19.616 -120.936 1.00 74.12 479 GLN A CA 1
ATOM 3684 C C . GLN A 1 479 ? 87.747 18.844 -119.706 1.00 74.12 479 GLN A C 1
ATOM 3686 O O . GLN A 1 479 ? 88.131 17.676 -119.798 1.00 74.12 479 GLN A O 1
ATOM 3691 N N . ARG A 1 480 ? 87.756 19.492 -118.534 1.00 74.81 480 ARG A N 1
ATOM 3692 C CA . ARG A 1 480 ? 88.139 18.894 -117.240 1.00 74.81 480 ARG A CA 1
ATOM 3693 C C . ARG A 1 480 ? 87.135 19.282 -116.150 1.00 74.81 480 ARG A C 1
ATOM 3695 O O . ARG A 1 480 ? 86.649 20.408 -116.131 1.00 74.81 480 ARG A O 1
ATOM 3702 N N . VAL A 1 481 ? 86.849 18.356 -115.234 1.00 71.38 481 VAL A N 1
ATOM 3703 C CA . VAL A 1 481 ? 86.016 18.567 -114.038 1.00 71.38 481 VAL A CA 1
ATOM 3704 C C . VAL A 1 481 ? 86.815 19.380 -113.019 1.00 71.38 481 VAL A C 1
ATOM 3706 O O . VAL A 1 481 ? 87.940 19.001 -112.671 1.00 71.38 481 VAL A O 1
ATOM 3709 N N . ALA A 1 482 ? 86.251 20.467 -112.489 1.00 74.69 482 ALA A N 1
ATOM 3710 C CA . ALA A 1 482 ? 86.929 21.252 -111.459 1.00 74.69 482 ALA A CA 1
ATOM 3711 C C . ALA A 1 482 ? 87.013 20.437 -110.158 1.00 74.69 482 ALA A C 1
ATOM 3713 O O . ALA A 1 482 ? 86.006 19.930 -109.671 1.00 74.69 482 ALA A O 1
ATOM 3714 N N . SER A 1 483 ? 88.205 20.296 -109.575 1.00 73.12 483 SER A N 1
ATOM 3715 C CA . SER A 1 483 ? 88.370 19.577 -108.295 1.00 73.12 483 SER A CA 1
ATOM 3716 C C . SER A 1 483 ? 88.102 20.467 -107.073 1.00 73.12 483 SER A C 1
ATOM 3718 O O . SER A 1 483 ? 87.946 19.974 -105.961 1.00 73.12 483 SER A O 1
ATOM 3720 N N . GLU A 1 484 ? 88.038 21.782 -107.272 1.00 71.31 484 GLU A N 1
ATOM 3721 C CA . GLU A 1 484 ? 87.895 22.774 -106.209 1.00 71.31 484 GLU A CA 1
ATOM 3722 C C . GLU A 1 484 ? 86.466 22.769 -105.630 1.00 71.31 484 GLU A C 1
ATOM 3724 O O . GLU A 1 484 ? 85.481 22.782 -106.370 1.00 71.31 484 GLU A O 1
ATOM 3729 N N . GLY A 1 485 ? 86.346 22.698 -104.299 1.00 68.25 485 GLY A N 1
ATOM 3730 C CA . GLY A 1 485 ? 85.063 22.705 -103.579 1.00 68.25 485 GLY A CA 1
ATOM 3731 C C . GLY A 1 485 ? 84.277 21.383 -103.560 1.00 68.25 485 GLY A C 1
ATOM 3732 O O . GLY A 1 485 ? 83.160 21.365 -103.046 1.00 68.25 485 GLY A O 1
ATOM 3733 N N . LYS A 1 486 ? 84.825 20.281 -104.095 1.00 74.44 486 LYS A N 1
ATOM 3734 C CA . LYS A 1 486 ? 84.203 18.943 -104.042 1.00 74.44 486 LYS A CA 1
ATOM 3735 C C . LYS A 1 486 ? 84.800 18.110 -102.904 1.00 74.44 486 LYS A C 1
ATOM 3737 O O . LYS A 1 486 ? 86.011 18.113 -102.706 1.00 74.44 486 LYS A O 1
ATOM 3742 N N . GLU A 1 487 ? 83.964 17.352 -102.196 1.00 69.06 487 GLU A N 1
ATOM 3743 C CA . GLU A 1 487 ? 84.377 16.486 -101.080 1.00 69.06 487 GLU A CA 1
ATOM 3744 C C . GLU A 1 487 ? 83.927 15.029 -101.278 1.00 69.06 487 GLU A C 1
ATOM 3746 O O . GLU A 1 487 ? 82.980 14.733 -102.014 1.00 69.06 487 GLU A O 1
ATOM 3751 N N . GLY A 1 488 ? 84.625 14.103 -100.611 1.00 77.00 488 GLY A N 1
ATOM 3752 C CA . GLY A 1 488 ? 84.276 12.681 -100.560 1.00 77.00 488 GLY A CA 1
ATOM 3753 C C . GLY A 1 488 ? 84.160 12.021 -101.938 1.00 77.00 488 GLY A C 1
ATOM 3754 O O . GLY A 1 488 ? 85.043 12.152 -102.787 1.00 77.00 488 GLY A O 1
ATOM 3755 N N . PHE A 1 489 ? 83.050 11.310 -102.154 1.00 74.88 489 PHE A N 1
ATOM 3756 C CA . PHE A 1 489 ? 82.766 10.570 -103.389 1.00 74.88 489 PHE A CA 1
ATOM 3757 C C . PHE A 1 489 ? 82.895 11.437 -104.654 1.00 74.88 489 PHE A C 1
ATOM 3759 O O . PHE A 1 489 ? 83.446 10.992 -105.661 1.00 74.88 489 PHE A O 1
ATOM 3766 N N . PHE A 1 490 ? 82.440 12.691 -104.604 1.00 72.81 490 PHE A N 1
ATOM 3767 C CA . PHE A 1 490 ? 82.407 13.566 -105.776 1.00 72.81 490 PHE A CA 1
ATOM 3768 C C . PHE A 1 490 ? 83.788 14.093 -106.186 1.00 72.81 490 PHE A C 1
ATOM 3770 O O . PHE A 1 490 ? 84.044 14.262 -107.378 1.00 72.81 490 PHE A O 1
ATOM 3777 N N . LEU A 1 491 ? 84.699 14.304 -105.229 1.00 78.06 491 LEU A N 1
ATOM 3778 C CA . LEU A 1 491 ? 86.094 14.651 -105.525 1.00 78.06 491 LEU A CA 1
ATOM 3779 C C . LEU A 1 491 ? 86.808 13.492 -106.231 1.00 78.06 491 LEU A C 1
ATOM 3781 O O . LEU A 1 491 ? 87.532 13.689 -107.207 1.00 78.06 491 LEU A O 1
ATOM 3785 N N . GLN A 1 492 ? 86.558 12.270 -105.759 1.00 78.38 492 GLN A N 1
ATOM 3786 C CA . GLN A 1 492 ? 87.130 11.062 -106.343 1.00 78.38 492 GLN A CA 1
ATOM 3787 C C . GLN A 1 492 ? 86.611 10.824 -107.769 1.00 78.38 492 GLN A C 1
ATOM 3789 O O . GLN A 1 492 ? 87.389 10.492 -108.663 1.00 78.38 492 GLN A O 1
ATOM 3794 N N . LEU A 1 493 ? 85.318 11.067 -108.005 1.00 76.19 493 LEU A N 1
ATOM 3795 C CA . LEU A 1 493 ? 84.718 11.000 -109.337 1.00 76.19 493 LEU A CA 1
ATOM 3796 C C . LEU A 1 493 ? 85.324 12.036 -110.299 1.00 76.19 493 LEU A C 1
ATOM 3798 O O . LEU A 1 493 ? 85.649 11.690 -111.434 1.00 76.19 493 LEU A O 1
ATOM 3802 N N . ALA A 1 494 ? 85.529 13.277 -109.841 1.00 76.31 494 ALA A N 1
ATOM 3803 C CA . ALA A 1 494 ? 86.156 14.333 -110.638 1.00 76.31 494 ALA A CA 1
ATOM 3804 C C . ALA A 1 494 ? 87.586 13.964 -111.074 1.00 76.31 494 ALA A C 1
ATOM 3806 O O . ALA A 1 494 ? 87.946 14.154 -112.235 1.00 76.31 494 ALA A O 1
ATOM 3807 N N . HIS A 1 495 ? 88.387 13.386 -110.169 1.00 79.88 495 HIS A N 1
ATOM 3808 C CA . HIS A 1 495 ? 89.751 12.954 -110.483 1.00 79.88 495 HIS A CA 1
ATOM 3809 C C . HIS A 1 495 ? 89.780 11.826 -111.524 1.00 79.88 495 HIS A C 1
ATOM 3811 O O . HIS A 1 495 ? 90.527 11.904 -112.498 1.00 79.88 495 HIS A O 1
ATOM 3817 N N . ASN A 1 496 ? 88.924 10.813 -111.352 1.00 76.94 496 ASN A N 1
ATOM 3818 C CA . ASN A 1 496 ? 88.851 9.673 -112.267 1.00 76.94 496 ASN A CA 1
ATOM 3819 C C . ASN A 1 496 ? 88.395 10.088 -113.673 1.00 76.94 496 ASN A C 1
ATOM 3821 O O . ASN A 1 496 ? 88.955 9.617 -114.659 1.00 76.94 496 ASN A O 1
ATOM 3825 N N . LEU A 1 497 ? 87.412 10.989 -113.780 1.00 72.19 497 LEU A N 1
ATOM 3826 C CA . LEU A 1 497 ? 86.963 11.518 -115.073 1.00 72.19 497 LEU A CA 1
ATOM 3827 C C . LEU A 1 497 ? 88.070 12.311 -115.774 1.00 72.19 497 LEU A C 1
ATOM 3829 O O . LEU A 1 497 ? 88.269 12.142 -116.969 1.00 72.19 497 LEU A O 1
ATOM 3833 N N . ASN A 1 498 ? 88.843 13.105 -115.031 1.00 76.50 498 ASN A N 1
ATOM 3834 C CA . ASN A 1 498 ? 89.970 13.858 -115.584 1.00 76.50 498 ASN A CA 1
ATOM 3835 C C . ASN A 1 498 ? 91.155 12.993 -116.034 1.00 76.50 498 ASN A C 1
ATOM 3837 O O . ASN A 1 498 ? 91.966 13.480 -116.813 1.00 76.50 498 ASN A O 1
ATOM 3841 N N . GLN A 1 499 ? 91.291 11.761 -115.532 1.00 76.44 499 GLN A N 1
ATOM 3842 C CA . GLN A 1 499 ? 92.280 10.793 -116.028 1.00 76.44 499 GLN A CA 1
ATOM 3843 C C . GLN A 1 499 ? 91.833 10.092 -117.319 1.00 76.44 499 GLN A C 1
ATOM 3845 O O . GLN A 1 499 ? 92.674 9.580 -118.053 1.00 76.44 499 GLN A O 1
ATOM 3850 N N . LEU A 1 500 ? 90.521 10.007 -117.551 1.00 64.94 500 LEU A N 1
ATOM 3851 C CA . LEU A 1 500 ? 89.911 9.287 -118.673 1.00 64.94 500 LEU A CA 1
ATOM 3852 C C . LEU A 1 500 ? 89.817 10.155 -119.944 1.00 64.94 500 LEU A C 1
ATOM 3854 O O . LEU A 1 500 ? 89.738 9.618 -121.047 1.00 64.94 500 LEU A O 1
ATOM 3858 N N . LEU A 1 501 ? 89.828 11.480 -119.764 1.00 61.03 501 LEU A N 1
ATOM 3859 C CA . LEU A 1 501 ? 89.853 12.540 -120.781 1.00 61.03 501 LEU A CA 1
ATOM 3860 C C . LEU A 1 501 ? 91.270 13.084 -120.947 1.00 61.03 501 LEU A C 1
ATOM 3862 O O . LEU A 1 501 ? 91.576 13.645 -122.022 1.00 61.03 501 LEU A O 1
#